Protein AF-A0A964JMH4-F1 (afdb_monomer)

Nearest PDB structures (foldseek):
  5euv-assembly1_B  TM=6.006E-01  e=2.102E-01  Paracoccus sp. 32d
  2p9r-assembly2_B  TM=5.411E-01  e=1.768E-01  Homo sapiens
  7q62-assembly1_B  TM=3.960E-01  e=7.068E-01  Homo sapiens
  7y6e-assembly2_B  TM=2.843E-01  e=4.454E-01  Chelicerata
  7y6e-assembly7_G  TM=2.487E-01  e=8.405E-01  Chelicerata

Secondary structure (DSSP, 8-state):
-----------------------------S-S--EEEEEEPTT-----SSSPBPP-SSS-EEEEEEEEEE-TTS-B-TT---EEEEEEESSEE-GGGSEEE-BTTEEEEEEEEES--EEEEEEEE-----SS--TTSSS-SS-SS--GGGSGGGGSSS-----------EEEPPPEEEPPPPHHHHH--TTSSSS-TTTTSEEEE--S-EEEEEE-SSEEEEEETTSPTTS--EEEEE-SSPPTT--TT-EEEEEEEEEEE-SS-EEEEEEEEEETTT-PBTTSTT-------PPPP-S--B-SSSS-BPPPEEEPHHHHTTSS----HHHHTTSSTTS---TT--SHHHHHHHHHHS-HHHHHH----TTT--TTTGGGTTSEEEEEEEEE--EEE---TT-SSS--SSSHHHHHHHHHHHSTTEEEHHHHHHH-EEEEEES-BSSGGG-B-SEEEEEE-HHHHTTT---GGGSTTPEEEEEEEEEEEE--STTS--EEEEE-SSGGGBT-SPPP-

Mean predicted aligned error: 11.57 Å

Sequence (517 aa):
MSRSLVIAALSLAPSLLLTACGVVPFEDHRPRLRAFTVQLSSGQDQGTQETPLGFPSTVPARFDLVLTAVDVHGTILSDYDQAAVLSVVPGLVAAEHRRVRFERGLARTSVEFRFSYGPTRIWVEDAGESVVSDCENGLDDDHDGVSDAADPDCQKPEGKLESALATMATGISAPIYFAEPRIRDLQFSPRCTTDTPLGGTAVVVGHGALVCTGITQSGLYVTDMNGPEGGYNSVFLFTFSNPGGVRPGDRLCEIAGNAAEFIGNTQLNFPSYLNAETGLRQGDGDVAVVPCTPEPVSGPITGNGPRDFPRPHLLEPEDVNGTTGTVPDDFYRVCAPGDLPIAGLDDATDCAAARNALPAEVRRQSPIDCARDNFAMEPWEHALVALRDAKIGHKFVDCDENGDGRIDFRGPEGDCATTCSDDALCTEISSLTQYGQFAVGLGCTGEGDLATCKAKVYLATRDTLGKSGYDVMEHKGEQLACVNGHLRQTQPGAGVDSIWIIEPRDLSDIGSGECPQ

pLDDT: mean 79.69, std 18.68, range [36.03, 98.5]

Radius of gyration: 32.08 Å; Cα contacts (8 Å, |Δi|>4): 1189; chains: 1; bounding box: 58×101×122 Å

Solvent-accessible surface area (backbone atoms only — not comparable to full-atom values): 28102 Å² total; per-residue (Å²): 131,92,83,90,83,86,84,80,88,82,87,82,81,88,76,80,79,76,77,72,80,70,74,70,75,76,72,75,77,64,62,64,61,50,29,37,47,40,38,71,46,90,87,65,88,37,49,36,93,92,54,41,35,77,53,16,65,89,58,63,43,74,49,46,38,44,36,33,35,16,26,89,81,71,44,76,29,54,87,38,62,55,34,31,41,42,43,36,47,52,41,48,49,42,78,90,33,26,61,46,64,27,55,53,10,33,31,77,52,62,40,39,32,26,62,30,36,41,75,18,34,45,36,40,32,25,74,23,54,59,86,58,52,59,46,80,73,82,43,43,71,79,68,83,85,46,40,19,73,72,17,75,77,50,68,48,99,76,64,92,70,70,70,46,81,52,68,66,23,48,19,57,34,72,71,31,20,21,30,61,44,44,61,34,55,42,40,54,28,52,71,43,36,77,55,26,69,45,53,83,35,80,46,53,30,64,57,50,19,30,25,27,72,34,64,37,50,38,18,34,28,36,32,32,54,60,44,61,90,85,40,31,18,26,34,36,35,42,55,85,31,60,63,73,86,67,51,66,38,41,42,29,37,31,42,31,22,32,30,35,68,55,54,73,33,52,31,24,42,74,46,37,38,32,27,35,87,69,15,35,42,61,88,60,61,95,56,68,43,80,72,54,81,49,51,77,69,63,72,89,58,55,61,104,53,103,44,64,37,83,68,49,46,76,53,50,40,48,30,74,66,40,74,66,36,76,75,57,78,69,37,44,50,57,67,34,88,85,65,44,74,61,80,81,60,81,46,59,67,39,40,48,50,53,52,67,70,43,54,76,67,51,53,73,71,47,68,63,56,54,83,54,63,46,69,39,44,56,30,42,35,36,22,54,29,27,36,56,57,28,27,35,21,67,43,74,41,76,36,43,84,85,68,82,85,56,67,50,78,65,62,72,29,20,53,43,47,48,57,33,64,77,33,29,36,30,19,50,42,62,48,31,73,74,51,34,32,40,23,27,14,20,68,58,44,77,64,79,94,67,44,47,43,70,18,59,38,28,41,34,38,40,63,44,36,68,81,74,73,83,56,64,84,82,44,52,52,39,76,25,52,13,37,37,22,32,29,40,54,37,58,58,68,97,90,54,71,59,43,43,32,33,36,30,63,46,71,68,28,56,48,67,48,83,53,86,129

Structure (mmCIF, N/CA/C/O backbone):
data_AF-A0A964JMH4-F1
#
_entry.id   AF-A0A964JMH4-F1
#
loop_
_atom_site.group_PDB
_atom_site.id
_atom_site.type_symbol
_atom_site.label_atom_id
_atom_site.label_alt_id
_atom_site.label_comp_id
_atom_site.label_asym_id
_atom_site.label_entity_id
_atom_site.label_seq_id
_atom_site.pdbx_PDB_ins_code
_atom_site.Cartn_x
_atom_site.Cartn_y
_atom_site.Cartn_z
_atom_site.occupancy
_atom_site.B_iso_or_equiv
_atom_site.auth_seq_id
_atom_site.auth_comp_id
_atom_site.auth_asym_id
_atom_site.auth_atom_id
_atom_site.pdbx_PDB_model_num
ATOM 1 N N . MET A 1 1 ? 7.875 75.589 -85.686 1.00 39.03 1 MET A N 1
ATOM 2 C CA . MET A 1 1 ? 8.896 75.554 -84.621 1.00 39.03 1 MET A CA 1
ATOM 3 C C . MET A 1 1 ? 8.770 74.232 -83.884 1.00 39.03 1 MET A C 1
ATOM 5 O O . MET A 1 1 ? 7.680 73.888 -83.460 1.00 39.03 1 MET A O 1
ATOM 9 N N . SER A 1 2 ? 9.882 73.500 -83.868 1.00 37.09 2 SER A N 1
ATOM 10 C CA . SER A 1 2 ? 10.237 72.308 -83.087 1.00 37.09 2 SER A CA 1
ATOM 11 C C . SER A 1 2 ? 9.348 71.949 -81.883 1.00 37.09 2 SER A C 1
ATOM 13 O O . SER A 1 2 ? 9.191 72.771 -80.984 1.00 37.09 2 SER A O 1
ATOM 15 N N . ARG A 1 3 ? 8.903 70.685 -81.799 1.00 36.03 3 ARG A N 1
ATOM 16 C CA . ARG A 1 3 ? 9.461 69.715 -80.833 1.00 36.03 3 ARG A CA 1
ATOM 17 C C . ARG A 1 3 ? 8.945 68.291 -81.070 1.00 36.03 3 ARG A C 1
ATOM 19 O O . ARG A 1 3 ? 7.767 68.060 -81.312 1.00 36.03 3 ARG A O 1
ATOM 26 N N . SER A 1 4 ? 9.906 67.379 -81.033 1.00 37.62 4 SER A N 1
ATOM 27 C CA . SER A 1 4 ? 9.865 65.969 -81.400 1.00 37.62 4 SER A CA 1
ATOM 28 C C . SER A 1 4 ? 9.080 65.096 -80.420 1.00 37.62 4 SER A C 1
ATOM 30 O O . SER A 1 4 ? 9.280 65.194 -79.212 1.00 37.62 4 SER A O 1
ATOM 32 N N . LEU A 1 5 ? 8.291 64.162 -80.956 1.00 39.91 5 LEU A N 1
ATOM 33 C CA . LEU A 1 5 ? 7.865 62.944 -80.270 1.00 39.91 5 LEU A CA 1
ATOM 34 C C . LEU A 1 5 ? 8.238 61.772 -81.190 1.00 39.91 5 LEU A C 1
ATOM 36 O O . LEU A 1 5 ? 7.652 61.607 -82.257 1.00 39.91 5 LEU A O 1
ATOM 40 N N . VAL A 1 6 ? 9.276 61.018 -80.829 1.00 44.34 6 VAL A N 1
ATOM 41 C CA . VAL A 1 6 ? 9.681 59.804 -81.550 1.00 44.34 6 VAL A CA 1
ATOM 42 C C . VAL A 1 6 ? 8.963 58.629 -80.900 1.00 44.34 6 VAL A C 1
ATOM 44 O O . VAL A 1 6 ? 9.239 58.279 -79.757 1.00 44.34 6 VAL A O 1
ATOM 47 N N . ILE A 1 7 ? 8.024 58.049 -81.644 1.00 39.19 7 ILE A N 1
ATOM 48 C CA . ILE A 1 7 ? 7.376 56.773 -81.347 1.00 39.19 7 ILE A CA 1
ATOM 49 C C . ILE A 1 7 ? 8.292 55.680 -81.904 1.00 39.19 7 ILE A C 1
ATOM 51 O O . ILE A 1 7 ? 8.464 55.583 -83.118 1.00 39.19 7 ILE A O 1
ATOM 55 N N . ALA A 1 8 ? 8.885 54.867 -81.030 1.00 42.03 8 ALA A N 1
ATOM 56 C CA . ALA A 1 8 ? 9.540 53.623 -81.418 1.00 42.03 8 ALA A CA 1
ATOM 57 C C . ALA A 1 8 ? 8.587 52.461 -81.116 1.00 42.03 8 ALA A C 1
ATOM 59 O O . ALA A 1 8 ? 8.301 52.154 -79.960 1.00 42.03 8 ALA A O 1
ATOM 60 N N . ALA A 1 9 ? 8.072 51.851 -82.181 1.00 44.72 9 ALA A N 1
ATOM 61 C CA . ALA A 1 9 ? 7.331 50.603 -82.143 1.00 44.72 9 ALA A CA 1
ATOM 62 C C . ALA A 1 9 ? 8.308 49.439 -81.923 1.00 44.72 9 ALA A C 1
ATOM 64 O O . ALA A 1 9 ? 9.257 49.280 -82.690 1.00 44.72 9 ALA A O 1
ATOM 65 N N . LEU A 1 10 ? 8.054 48.612 -80.907 1.00 36.53 10 LEU A N 1
ATOM 66 C CA . LEU A 1 10 ? 8.709 47.319 -80.738 1.00 36.53 10 LEU A CA 1
ATOM 67 C C . LEU A 1 10 ? 7.630 46.238 -80.620 1.00 36.53 10 LEU A C 1
ATOM 69 O O . LEU A 1 10 ? 6.970 46.081 -79.598 1.00 36.53 10 LEU A O 1
ATOM 73 N N . SER A 1 11 ? 7.432 45.527 -81.722 1.00 44.19 11 SER A N 1
ATOM 74 C CA . SER A 1 11 ? 6.699 44.270 -81.812 1.00 44.19 11 SER A CA 1
ATOM 75 C C . SER A 1 11 ? 7.658 43.119 -81.522 1.00 44.19 11 SER A C 1
ATOM 77 O O . SER A 1 11 ? 8.622 42.993 -82.272 1.00 44.19 11 SER A O 1
ATOM 79 N N . LEU A 1 12 ? 7.397 42.265 -80.524 1.00 39.47 12 LEU A N 1
ATOM 80 C CA . LEU A 1 12 ? 7.870 40.871 -80.515 1.00 39.47 12 LEU A CA 1
ATOM 81 C C . LEU A 1 12 ? 7.227 40.034 -79.390 1.00 39.47 12 LEU A C 1
ATOM 83 O O . LEU A 1 12 ? 7.406 40.314 -78.213 1.00 39.47 12 LEU A O 1
ATOM 87 N N . ALA A 1 13 ? 6.538 38.982 -79.846 1.00 43.75 13 ALA A N 1
ATOM 88 C CA . ALA A 1 13 ? 6.273 37.671 -79.242 1.00 43.75 13 ALA A CA 1
ATOM 89 C C . ALA A 1 13 ? 5.471 37.553 -77.918 1.00 43.75 13 ALA A C 1
ATOM 91 O O . ALA A 1 13 ? 5.910 38.022 -76.871 1.00 43.75 13 ALA A O 1
ATOM 92 N N . PRO A 1 14 ? 4.349 36.796 -77.913 1.00 43.91 14 PRO A N 1
ATOM 93 C CA . PRO A 1 14 ? 3.763 36.277 -76.686 1.00 43.91 14 PRO A CA 1
ATOM 94 C C . PRO A 1 14 ? 4.610 35.095 -76.196 1.00 43.91 14 PRO A C 1
ATOM 96 O O . PRO A 1 14 ? 4.566 34.000 -76.759 1.00 43.91 14 PRO A O 1
ATOM 99 N N . SER A 1 15 ? 5.400 35.316 -75.149 1.00 46.09 15 SER A N 1
ATOM 100 C CA . SER A 1 15 ? 6.034 34.233 -74.400 1.00 46.09 15 SER A CA 1
ATOM 101 C C . SER A 1 15 ? 4.949 33.411 -73.704 1.00 46.09 15 SER A C 1
ATOM 103 O O . SER A 1 15 ? 4.290 33.888 -72.781 1.00 46.09 15 SER A O 1
ATOM 105 N N . LEU A 1 16 ? 4.759 32.175 -74.169 1.00 46.81 16 LEU A N 1
ATOM 106 C CA . LEU A 1 16 ? 4.022 31.129 -73.465 1.00 46.81 16 LEU A CA 1
ATOM 107 C C . LEU A 1 16 ? 4.654 30.947 -72.072 1.00 46.81 16 LEU A C 1
ATOM 109 O O . LEU A 1 16 ? 5.735 30.373 -71.944 1.00 46.81 16 LEU A O 1
ATOM 113 N N . LEU A 1 17 ? 3.988 31.436 -71.027 1.00 46.41 17 LEU A N 1
ATOM 114 C CA . LEU A 1 17 ? 4.270 31.061 -69.644 1.00 46.41 17 LEU A CA 1
ATOM 115 C C . LEU A 1 17 ? 3.743 29.637 -69.433 1.00 46.41 17 LEU A C 1
ATOM 117 O O . LEU A 1 17 ? 2.614 29.429 -69.001 1.00 46.41 17 LEU A O 1
ATOM 121 N N . LEU A 1 18 ? 4.568 28.647 -69.772 1.00 43.31 18 LEU A N 1
ATOM 122 C CA . LEU A 1 18 ? 4.482 27.327 -69.157 1.00 43.31 18 LEU A CA 1
ATOM 123 C C . LEU A 1 18 ? 4.894 27.510 -67.694 1.00 43.31 18 LEU A C 1
ATOM 125 O O . LEU A 1 18 ? 6.076 27.457 -67.360 1.00 43.31 18 LEU A O 1
ATOM 129 N N . THR A 1 19 ? 3.922 27.774 -66.820 1.00 52.72 19 THR A N 1
ATOM 130 C CA . THR A 1 19 ? 4.070 27.528 -65.387 1.00 52.72 19 THR A CA 1
ATOM 131 C C . THR A 1 19 ? 4.343 26.042 -65.223 1.00 52.72 19 THR A C 1
ATOM 133 O O . THR A 1 19 ? 3.427 25.222 -65.204 1.00 52.72 19 THR A O 1
ATOM 136 N N . ALA A 1 20 ? 5.624 25.683 -65.165 1.00 49.66 20 ALA A N 1
ATOM 137 C CA . ALA A 1 20 ? 6.033 24.408 -64.624 1.00 49.66 20 ALA A CA 1
ATOM 138 C C . ALA A 1 20 ? 5.421 24.329 -63.222 1.00 49.66 20 ALA A C 1
ATOM 140 O O . ALA A 1 20 ? 5.782 25.112 -62.342 1.00 49.66 20 ALA A O 1
ATOM 141 N N . CYS A 1 21 ? 4.467 23.418 -63.021 1.00 49.22 21 CYS A N 1
ATOM 142 C CA . CYS A 1 21 ? 4.226 22.860 -61.702 1.00 49.22 21 CYS A CA 1
ATOM 143 C C . CYS A 1 21 ? 5.557 22.240 -61.280 1.00 49.22 21 CYS A C 1
ATOM 145 O O . CYS A 1 21 ? 5.848 21.093 -61.611 1.00 49.22 21 CYS A O 1
ATOM 147 N N . GLY A 1 22 ? 6.409 23.039 -60.635 1.00 50.41 22 GLY A N 1
ATOM 148 C CA . GLY A 1 22 ? 7.510 22.519 -59.859 1.00 50.41 22 GLY A CA 1
ATOM 149 C C . GLY A 1 22 ? 6.858 21.606 -58.844 1.00 50.41 22 GLY A C 1
ATOM 150 O O . GLY A 1 22 ? 6.153 22.077 -57.955 1.00 50.41 22 GLY A O 1
ATOM 151 N N . VAL A 1 23 ? 7.007 20.300 -59.047 1.00 48.44 23 VAL A N 1
ATOM 152 C CA . VAL A 1 23 ? 6.823 19.334 -57.978 1.00 48.44 23 VAL A CA 1
ATOM 153 C C . VAL A 1 23 ? 7.778 19.830 -56.909 1.00 48.44 23 VAL A C 1
ATOM 155 O O . VAL A 1 23 ? 8.990 19.705 -57.073 1.00 48.44 23 VAL A O 1
ATOM 158 N N . VAL A 1 24 ? 7.253 20.515 -55.891 1.00 54.12 24 VAL A N 1
ATOM 159 C CA . VAL A 1 24 ? 8.010 20.733 -54.666 1.00 54.12 24 VAL A CA 1
ATOM 160 C C . VAL A 1 24 ? 8.357 19.309 -54.257 1.00 54.12 24 VAL A C 1
ATOM 162 O O . VAL A 1 24 ? 7.416 18.524 -54.080 1.00 54.12 24 VAL A O 1
ATOM 165 N N . PRO A 1 25 ? 9.639 18.899 -54.275 1.00 47.06 25 PRO A N 1
ATOM 166 C CA . PRO A 1 25 ? 9.973 17.585 -53.775 1.00 47.06 25 PRO A CA 1
ATOM 167 C C . PRO A 1 25 ? 9.382 17.562 -52.375 1.00 47.06 25 PRO A C 1
ATOM 169 O O . PRO A 1 25 ? 9.671 18.438 -51.563 1.00 47.06 25 PRO A O 1
ATOM 172 N N . PHE A 1 26 ? 8.446 16.645 -52.148 1.00 40.50 26 PHE A N 1
ATOM 173 C CA . PHE A 1 26 ? 8.047 16.306 -50.802 1.00 40.50 26 PHE A CA 1
ATOM 174 C C . PHE A 1 26 ? 9.331 15.746 -50.200 1.00 40.50 26 PHE A C 1
ATOM 176 O O . PHE A 1 26 ? 9.672 14.589 -50.452 1.00 40.50 26 PHE A O 1
ATOM 183 N N . GLU A 1 27 ? 10.131 16.612 -49.569 1.00 45.88 27 GLU A N 1
ATOM 184 C CA . GLU A 1 27 ? 11.183 16.163 -48.680 1.00 45.88 27 GLU A CA 1
ATOM 185 C C . GLU A 1 27 ? 10.454 15.265 -47.706 1.00 45.88 27 GLU A C 1
ATOM 187 O O . GLU A 1 27 ? 9.522 15.684 -47.017 1.00 45.88 27 GLU A O 1
ATOM 192 N N . ASP A 1 28 ? 10.771 13.978 -47.793 1.00 43.38 28 ASP A N 1
ATOM 193 C CA . ASP A 1 28 ? 10.185 12.990 -46.924 1.00 43.38 28 ASP A CA 1
ATOM 194 C C . ASP A 1 28 ? 10.757 13.266 -45.535 1.00 43.38 28 ASP A C 1
ATOM 196 O O . ASP A 1 28 ? 11.764 12.696 -45.131 1.00 43.38 28 ASP A O 1
ATOM 200 N N . HIS A 1 29 ? 10.136 14.213 -44.832 1.00 51.56 29 HIS A N 1
ATOM 201 C CA . HIS A 1 29 ? 10.425 14.564 -43.449 1.00 51.56 29 HIS A CA 1
ATOM 202 C C . HIS A 1 29 ? 9.995 13.441 -42.498 1.00 51.56 29 HIS A C 1
ATOM 204 O O . HIS A 1 29 ? 9.944 13.652 -41.288 1.00 51.56 29 HIS A O 1
ATOM 210 N N . ARG A 1 30 ? 9.651 12.248 -43.014 1.00 51.59 30 ARG A N 1
ATOM 211 C CA . ARG A 1 30 ? 9.486 11.081 -42.162 1.00 51.59 30 ARG A CA 1
ATOM 212 C C . ARG A 1 30 ? 10.795 10.876 -41.399 1.00 51.59 30 ARG A C 1
ATOM 214 O O . ARG A 1 30 ? 11.859 10.835 -42.023 1.00 51.59 30 ARG A O 1
ATOM 221 N N . PRO A 1 31 ? 10.729 10.782 -40.065 1.00 59.81 31 PRO A N 1
ATOM 222 C CA . PRO A 1 31 ? 11.921 10.633 -39.258 1.00 59.81 31 PRO A CA 1
ATOM 223 C C . PRO A 1 31 ? 12.710 9.409 -39.720 1.00 59.81 31 PRO A C 1
ATOM 225 O O . PRO A 1 31 ? 12.151 8.331 -39.931 1.00 59.81 31 PRO A O 1
ATOM 228 N N . ARG A 1 32 ? 14.016 9.606 -39.940 1.00 83.06 32 ARG A N 1
ATOM 229 C CA . ARG A 1 32 ? 14.933 8.534 -40.361 1.00 83.06 32 ARG A CA 1
ATOM 230 C C . ARG A 1 32 ? 15.017 7.435 -39.310 1.00 83.06 32 ARG A C 1
ATOM 232 O O . ARG A 1 32 ? 15.199 6.272 -39.661 1.00 83.06 32 ARG A O 1
ATOM 239 N N . LEU A 1 33 ? 14.856 7.812 -38.043 1.00 91.44 33 LEU A N 1
ATOM 240 C CA . LEU A 1 33 ? 14.732 6.882 -36.940 1.00 91.44 33 LEU A CA 1
ATOM 241 C C . LEU A 1 33 ? 13.395 6.149 -37.034 1.00 91.44 33 LEU A C 1
ATOM 243 O O . LEU A 1 33 ? 12.329 6.762 -37.018 1.00 91.44 33 LEU A O 1
ATOM 247 N N . ARG A 1 34 ? 13.463 4.820 -37.131 1.00 94.25 34 ARG A N 1
ATOM 248 C CA . ARG A 1 34 ? 12.277 3.966 -37.184 1.00 94.25 34 ARG A CA 1
ATOM 249 C C . ARG A 1 34 ? 11.965 3.324 -35.840 1.00 94.25 34 ARG A C 1
ATOM 251 O O . ARG A 1 34 ? 10.794 3.202 -35.492 1.00 94.25 34 ARG A O 1
ATOM 258 N N . ALA A 1 35 ? 12.994 2.835 -35.161 1.00 96.94 35 ALA A N 1
ATOM 259 C CA . ALA A 1 35 ? 12.886 2.091 -33.915 1.00 96.94 35 ALA A CA 1
ATOM 260 C C . ALA A 1 35 ? 14.249 2.035 -33.217 1.00 96.94 35 ALA A C 1
ATOM 262 O O . ALA A 1 35 ? 15.280 2.386 -33.800 1.00 96.94 35 ALA A O 1
ATOM 263 N N . PHE A 1 36 ? 14.246 1.494 -32.003 1.00 98.19 36 PHE A N 1
ATOM 264 C CA . PHE A 1 36 ? 15.456 1.063 -31.316 1.00 98.19 36 PHE A CA 1
ATOM 265 C C . PHE A 1 36 ? 15.496 -0.459 -31.213 1.00 98.19 36 PHE A C 1
ATOM 267 O O . PHE A 1 36 ? 14.475 -1.109 -30.983 1.00 98.19 36 PHE A O 1
ATOM 274 N N . THR A 1 37 ? 16.686 -1.044 -31.316 1.00 98.31 37 THR A N 1
ATOM 275 C CA . THR A 1 37 ? 16.916 -2.396 -30.799 1.00 98.31 37 THR A CA 1
ATOM 276 C C . THR A 1 37 ? 17.460 -2.291 -29.384 1.00 98.31 37 THR A C 1
ATOM 278 O O . THR A 1 37 ? 18.452 -1.594 -29.164 1.00 98.31 37 THR A O 1
ATOM 281 N N . VAL A 1 38 ? 16.840 -3.002 -28.446 1.00 98.31 38 VAL A N 1
ATOM 282 C CA . VAL A 1 38 ? 17.209 -2.993 -27.027 1.00 98.31 38 VAL A CA 1
ATOM 283 C C . VAL A 1 38 ? 17.727 -4.376 -26.665 1.00 98.31 38 VAL A C 1
ATOM 285 O O . VAL A 1 38 ? 16.960 -5.338 -26.606 1.00 98.31 38 VAL A O 1
ATOM 288 N N . GLN A 1 39 ? 19.036 -4.498 -26.472 1.00 98.06 39 GLN A N 1
ATOM 289 C CA . GLN A 1 39 ? 19.672 -5.765 -26.127 1.00 98.06 39 GLN A CA 1
ATOM 290 C C . GLN A 1 39 ? 20.239 -5.700 -24.715 1.00 98.06 39 GLN A C 1
ATOM 292 O O . GLN A 1 39 ? 20.988 -4.785 -24.380 1.00 98.06 39 GLN A O 1
ATOM 297 N N . LEU A 1 40 ? 19.900 -6.699 -23.904 1.00 97.25 40 LEU A N 1
ATOM 298 C CA . LEU A 1 40 ? 20.564 -6.937 -22.627 1.00 97.25 40 LEU A CA 1
ATOM 299 C C . LEU A 1 40 ? 21.965 -7.492 -22.887 1.00 97.25 40 LEU A C 1
ATOM 301 O O . LEU A 1 40 ? 22.175 -8.259 -23.834 1.00 97.25 40 LEU A O 1
ATOM 305 N N . SER A 1 41 ? 22.928 -7.110 -22.057 1.00 94.81 41 SER A N 1
ATOM 306 C CA . SER A 1 41 ? 24.302 -7.580 -22.194 1.00 94.81 41 SER A CA 1
ATOM 307 C C . SER A 1 41 ? 24.387 -9.091 -21.977 1.00 94.81 41 SER A C 1
ATOM 309 O O . SER A 1 41 ? 23.645 -9.691 -21.197 1.00 94.81 41 SER A O 1
ATOM 311 N N . SER A 1 42 ? 25.301 -9.736 -22.703 1.00 91.75 42 SER A N 1
ATOM 312 C CA . SER A 1 42 ? 25.444 -11.193 -22.671 1.00 91.75 42 SER A CA 1
ATOM 313 C C . SER A 1 42 ? 25.772 -11.696 -21.263 1.00 91.75 42 SER A C 1
ATOM 315 O O . SER A 1 42 ? 26.716 -11.220 -20.640 1.00 91.75 42 SER A O 1
ATOM 317 N N . GLY A 1 43 ? 25.053 -12.728 -20.816 1.00 89.50 43 GLY A N 1
ATOM 318 C CA . GLY A 1 43 ? 25.298 -13.404 -19.538 1.00 89.50 43 GLY A CA 1
ATOM 319 C C . GLY A 1 43 ? 24.555 -12.819 -18.336 1.00 89.50 43 GLY A C 1
ATOM 320 O O . GLY A 1 43 ? 24.737 -13.332 -17.237 1.00 89.50 43 GLY A O 1
ATOM 321 N N . GLN A 1 44 ? 23.719 -11.792 -18.522 1.00 94.00 44 GLN A N 1
ATOM 322 C CA . GLN A 1 44 ? 22.834 -11.307 -17.460 1.00 94.00 44 GLN A CA 1
ATOM 323 C C . GLN A 1 44 ? 21.658 -12.266 -17.259 1.00 94.00 44 GLN A C 1
ATOM 325 O O . GLN A 1 44 ? 21.002 -12.659 -18.229 1.00 94.00 44 GLN A O 1
ATOM 330 N N . ASP A 1 45 ? 21.411 -12.641 -16.003 1.00 96.56 45 ASP A N 1
ATOM 331 C CA . ASP A 1 45 ? 20.256 -13.448 -15.623 1.00 96.56 45 ASP A CA 1
ATOM 332 C C . ASP A 1 45 ? 18.978 -12.620 -15.780 1.00 96.56 45 ASP A C 1
ATOM 334 O O . ASP A 1 45 ? 18.874 -11.511 -15.263 1.00 96.56 45 ASP A O 1
ATOM 338 N N . GLN A 1 46 ? 18.027 -13.152 -16.539 1.00 97.12 46 GLN A N 1
ATOM 339 C CA . GLN A 1 46 ? 16.741 -12.513 -16.820 1.00 97.12 46 GLN A CA 1
ATOM 340 C C . GLN A 1 46 ? 15.602 -13.196 -16.067 1.00 97.12 46 GLN A C 1
ATOM 342 O O . GLN A 1 46 ? 14.449 -12.807 -16.236 1.00 97.12 46 GLN A O 1
ATOM 347 N N . GLY A 1 47 ? 15.903 -14.231 -15.278 1.00 97.50 47 GLY A N 1
ATOM 348 C CA . GLY A 1 47 ? 14.897 -15.129 -14.743 1.00 97.50 47 GLY A CA 1
ATOM 349 C C . GLY A 1 47 ? 14.137 -15.875 -15.841 1.00 97.50 47 GLY A C 1
ATOM 350 O O . GLY A 1 47 ? 14.350 -15.724 -17.048 1.00 97.50 47 GLY A O 1
ATOM 351 N N . THR A 1 48 ? 13.212 -16.708 -15.399 1.00 97.38 48 THR A N 1
ATOM 352 C CA . THR A 1 48 ? 12.220 -17.392 -16.236 1.00 97.38 48 THR A CA 1
ATOM 353 C C . THR A 1 48 ? 10.865 -17.311 -15.549 1.00 97.38 48 THR A C 1
ATOM 355 O O . THR A 1 48 ? 10.781 -16.885 -14.400 1.00 97.38 48 THR A O 1
ATOM 358 N N . GLN A 1 49 ? 9.797 -17.732 -16.222 1.00 94.88 49 GLN A N 1
ATOM 359 C CA . GLN A 1 49 ? 8.480 -17.776 -15.591 1.00 94.88 49 GLN A CA 1
ATOM 360 C C . GLN A 1 49 ? 8.457 -18.741 -14.391 1.00 94.88 49 GLN A C 1
ATOM 362 O O . GLN A 1 49 ? 7.806 -18.466 -13.390 1.00 94.88 49 GLN A O 1
ATOM 367 N N . GLU A 1 50 ? 9.189 -19.853 -14.472 1.00 94.88 50 GLU A N 1
ATOM 368 C CA . GLU A 1 50 ? 9.270 -20.873 -13.423 1.00 94.88 50 GLU A CA 1
ATOM 369 C C . GLU A 1 50 ? 10.306 -20.547 -12.342 1.00 94.88 50 GLU A C 1
ATOM 371 O O . GLU A 1 50 ? 10.249 -21.072 -11.231 1.00 94.88 50 GLU A O 1
ATOM 376 N N . THR A 1 51 ? 11.305 -19.731 -12.667 1.00 96.81 51 THR A N 1
ATOM 377 C CA . THR A 1 51 ? 12.359 -19.300 -11.741 1.00 96.81 51 THR A CA 1
ATOM 378 C C . THR A 1 51 ? 12.627 -17.816 -11.969 1.00 96.81 51 THR A C 1
ATOM 380 O O . THR A 1 51 ? 13.612 -17.463 -12.627 1.00 96.81 51 THR A O 1
ATOM 383 N N . PRO A 1 52 ? 11.711 -16.943 -11.520 1.00 97.56 52 PRO A N 1
ATOM 384 C CA . PRO A 1 52 ? 11.868 -15.511 -11.688 1.00 97.56 52 PRO A CA 1
ATOM 385 C C . PRO A 1 52 ? 12.930 -14.956 -10.731 1.00 97.56 52 PRO A C 1
ATOM 387 O O . PRO A 1 52 ? 13.257 -15.559 -9.707 1.00 97.56 52 PRO A O 1
ATOM 390 N N . LEU A 1 53 ? 13.454 -13.779 -11.059 1.00 97.81 53 LEU A N 1
ATOM 391 C CA . LEU A 1 53 ? 14.298 -12.982 -10.173 1.00 97.81 53 LEU A CA 1
ATOM 392 C C . LEU A 1 53 ? 13.484 -12.484 -8.968 1.00 97.81 53 LEU A C 1
ATOM 394 O O . LEU A 1 53 ? 12.267 -12.336 -9.050 1.00 97.81 53 LEU A O 1
ATOM 398 N N . GLY A 1 54 ? 14.139 -12.187 -7.845 1.00 95.81 54 GLY A N 1
ATOM 399 C CA . GLY A 1 54 ? 13.457 -11.613 -6.677 1.00 95.81 54 GLY A CA 1
ATOM 400 C C . GLY A 1 54 ? 12.877 -10.222 -6.962 1.00 95.81 54 GLY A C 1
ATOM 401 O O . GLY A 1 54 ? 13.465 -9.460 -7.727 1.00 95.81 54 GLY A O 1
ATOM 402 N N . PHE A 1 55 ? 11.745 -9.887 -6.336 1.00 95.19 55 PHE A N 1
ATOM 403 C CA . PHE A 1 55 ? 11.118 -8.567 -6.454 1.00 95.19 55 PHE A CA 1
ATOM 404 C C . PHE A 1 55 ? 12.102 -7.454 -6.023 1.00 95.19 55 PHE A C 1
ATOM 406 O O . PHE A 1 55 ? 12.578 -7.475 -4.883 1.00 95.19 55 PHE A O 1
ATOM 413 N N . PRO A 1 56 ? 12.442 -6.484 -6.896 1.00 94.50 56 PRO A N 1
ATOM 414 C CA . PRO A 1 56 ? 13.439 -5.464 -6.600 1.00 94.50 56 PRO A CA 1
ATOM 415 C C . PRO A 1 56 ? 12.815 -4.316 -5.793 1.00 94.50 56 PRO A C 1
ATOM 417 O O . PRO A 1 56 ? 12.478 -3.265 -6.346 1.00 94.50 56 PRO A O 1
ATOM 420 N N . SER A 1 57 ? 12.626 -4.523 -4.485 1.00 89.00 57 SER A N 1
ATOM 421 C CA . SER A 1 57 ? 12.139 -3.499 -3.548 1.00 89.00 57 SER A CA 1
ATOM 422 C C . SER A 1 57 ? 13.286 -2.656 -2.985 1.00 89.00 57 SER A C 1
ATOM 424 O O . SER A 1 57 ? 13.613 -1.607 -3.542 1.00 89.00 57 SER A O 1
ATOM 426 N N . THR A 1 58 ? 13.921 -3.107 -1.899 1.00 83.44 58 THR A N 1
ATOM 427 C CA . THR A 1 58 ? 15.017 -2.416 -1.192 1.00 83.44 58 THR A CA 1
ATOM 428 C C . THR A 1 58 ? 16.343 -2.501 -1.937 1.00 83.44 58 THR A C 1
ATOM 430 O O . THR A 1 58 ? 17.128 -1.551 -1.907 1.00 83.44 58 THR A O 1
ATOM 433 N N . VAL A 1 59 ? 16.567 -3.582 -2.685 1.00 88.88 59 VAL A N 1
ATOM 434 C CA . VAL A 1 59 ? 17.701 -3.723 -3.604 1.00 88.88 59 VAL A CA 1
ATOM 435 C C . VAL A 1 59 ? 17.189 -3.540 -5.034 1.00 88.88 59 VAL A C 1
ATOM 437 O O . VAL A 1 59 ? 16.329 -4.308 -5.468 1.00 88.88 59 VAL A O 1
ATOM 440 N N . PRO A 1 60 ? 17.675 -2.527 -5.766 1.00 91.44 60 PRO A N 1
ATOM 441 C CA . PRO A 1 60 ? 17.231 -2.276 -7.125 1.00 91.44 60 PRO A CA 1
ATOM 442 C C . PRO A 1 60 ? 17.793 -3.325 -8.088 1.00 91.44 60 PRO A C 1
ATOM 444 O O . PRO A 1 60 ? 18.873 -3.884 -7.883 1.00 91.44 60 PRO A O 1
ATOM 447 N N . ALA A 1 61 ? 17.060 -3.580 -9.167 1.00 96.44 61 ALA A N 1
ATOM 448 C CA . ALA A 1 61 ? 17.544 -4.387 -10.274 1.00 96.44 61 ALA A CA 1
ATOM 449 C C . ALA A 1 61 ? 18.399 -3.523 -11.204 1.00 96.44 61 ALA A C 1
ATOM 451 O O . ALA A 1 61 ? 18.028 -2.392 -11.519 1.00 96.44 61 ALA A O 1
ATOM 452 N N . ARG A 1 62 ? 19.516 -4.076 -11.687 1.00 97.25 62 ARG A N 1
ATOM 453 C CA . ARG A 1 62 ? 20.428 -3.392 -12.608 1.00 97.25 62 ARG A CA 1
ATOM 454 C C . ARG A 1 62 ? 20.730 -4.252 -13.828 1.00 97.25 62 ARG A C 1
ATOM 456 O O . ARG A 1 62 ? 21.143 -5.401 -13.687 1.00 97.25 62 ARG A O 1
ATOM 463 N N . PHE A 1 63 ? 20.576 -3.671 -15.016 1.00 97.88 63 PHE A N 1
ATOM 464 C CA . PHE A 1 63 ? 20.849 -4.327 -16.296 1.00 97.88 63 PHE A CA 1
ATOM 465 C C . PHE A 1 63 ? 21.721 -3.455 -17.196 1.00 97.88 63 PHE A C 1
ATOM 467 O O . PHE A 1 63 ? 21.547 -2.240 -17.243 1.00 97.88 63 PHE A O 1
ATOM 474 N N . ASP A 1 64 ? 22.633 -4.083 -17.937 1.00 98.25 64 ASP A N 1
ATOM 475 C CA . ASP A 1 64 ? 23.544 -3.400 -18.852 1.00 98.25 64 ASP A CA 1
ATOM 476 C C . ASP A 1 64 ? 22.995 -3.541 -20.269 1.00 98.25 64 ASP A C 1
ATOM 478 O O . ASP A 1 64 ? 22.724 -4.644 -20.746 1.00 98.25 64 ASP A O 1
ATOM 482 N N . LEU A 1 65 ? 22.854 -2.427 -20.972 1.00 98.19 65 LEU A N 1
ATOM 483 C CA . LEU A 1 65 ? 22.154 -2.329 -22.243 1.00 98.19 65 LEU A CA 1
ATOM 484 C C . LEU A 1 65 ? 23.109 -2.023 -23.389 1.00 98.19 65 LEU A C 1
ATOM 486 O O . LEU A 1 65 ? 24.017 -1.197 -23.280 1.00 98.19 65 LEU A O 1
ATOM 490 N N . VAL A 1 66 ? 22.835 -2.648 -24.530 1.00 98.12 66 VAL A N 1
ATOM 491 C CA . VAL A 1 66 ? 23.351 -2.256 -25.838 1.00 98.12 66 VAL A CA 1
ATOM 492 C C . VAL A 1 66 ? 22.165 -1.819 -26.681 1.00 98.12 66 VAL A C 1
ATOM 494 O O . VAL A 1 66 ? 21.285 -2.619 -27.007 1.00 98.12 66 VAL A O 1
ATOM 497 N N . LEU A 1 67 ? 22.138 -0.534 -27.011 1.00 98.31 67 LEU A N 1
ATOM 498 C CA . LEU A 1 67 ? 21.058 0.086 -27.760 1.00 98.31 67 LEU A CA 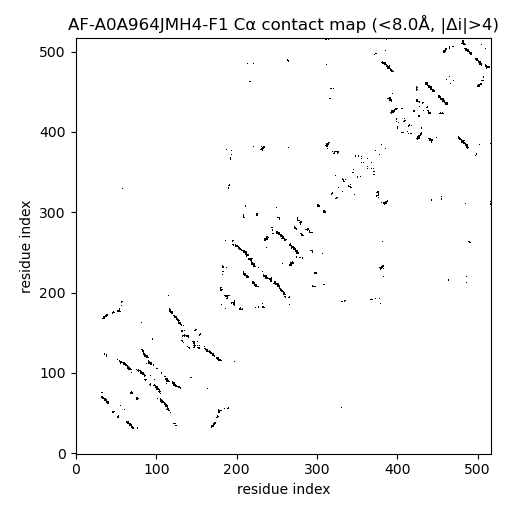1
ATOM 499 C C . LEU A 1 67 ? 21.541 0.446 -29.158 1.00 98.31 67 LEU A C 1
ATOM 501 O O . LEU A 1 67 ? 22.694 0.839 -29.360 1.00 98.31 67 LEU A O 1
ATOM 505 N N . THR A 1 68 ? 20.657 0.319 -30.140 1.00 98.50 68 THR A N 1
ATOM 506 C CA . THR A 1 68 ? 20.954 0.706 -31.520 1.00 98.50 68 THR A CA 1
ATOM 507 C C . THR A 1 68 ? 19.756 1.408 -32.129 1.00 98.50 68 THR A C 1
ATOM 509 O O . THR A 1 68 ? 18.665 0.843 -32.178 1.00 98.50 68 THR A O 1
ATOM 512 N N . ALA A 1 69 ? 19.967 2.635 -32.587 1.00 97.56 69 ALA A N 1
ATOM 513 C CA . ALA A 1 69 ? 19.025 3.366 -33.414 1.00 97.56 69 ALA A CA 1
ATOM 514 C C . ALA A 1 69 ? 19.034 2.755 -34.816 1.00 97.56 69 ALA A C 1
ATOM 516 O O . ALA A 1 69 ? 20.100 2.616 -35.424 1.00 97.56 69 ALA A O 1
ATOM 517 N N . VAL A 1 70 ? 17.865 2.368 -35.324 1.00 97.50 70 VAL A N 1
ATOM 518 C CA . VAL A 1 70 ? 17.755 1.731 -36.640 1.00 97.50 70 VAL A CA 1
ATOM 519 C C . VAL A 1 70 ? 16.838 2.495 -37.580 1.00 97.50 70 VAL A C 1
ATOM 521 O O . VAL A 1 70 ? 15.835 3.092 -37.178 1.00 97.50 70 VAL A O 1
ATOM 524 N N . ASP A 1 71 ? 17.202 2.459 -38.857 1.00 94.31 71 ASP A N 1
ATOM 525 C CA . ASP A 1 71 ? 16.436 3.051 -39.942 1.00 94.31 71 ASP A CA 1
ATOM 526 C C . ASP A 1 71 ? 15.265 2.156 -40.391 1.00 94.31 71 ASP A C 1
ATOM 528 O O . ASP A 1 71 ? 14.985 1.086 -39.841 1.00 94.31 71 ASP A O 1
ATOM 532 N N . VAL A 1 72 ? 14.564 2.587 -41.442 1.00 90.31 72 VAL A N 1
ATOM 533 C CA . VAL A 1 72 ? 13.435 1.853 -42.042 1.00 90.31 72 VAL A CA 1
ATOM 534 C C . VAL A 1 72 ? 13.805 0.475 -42.610 1.00 90.31 72 VAL A C 1
ATOM 536 O O . VAL A 1 72 ? 12.913 -0.324 -42.897 1.00 90.31 72 VAL A O 1
ATOM 539 N N . HIS A 1 73 ? 15.095 0.187 -42.777 1.00 92.81 73 HIS A N 1
ATOM 540 C CA . HIS A 1 73 ? 15.624 -1.087 -43.253 1.00 92.81 73 HIS A CA 1
ATOM 541 C C . HIS A 1 73 ? 16.193 -1.951 -42.118 1.00 92.81 73 HIS A C 1
ATOM 543 O O . HIS A 1 73 ? 16.694 -3.043 -42.388 1.00 92.81 73 HIS A O 1
ATOM 549 N N . GLY A 1 74 ? 16.117 -1.494 -40.863 1.00 93.62 74 GLY A N 1
ATOM 550 C CA . GLY A 1 74 ? 16.706 -2.180 -39.713 1.00 93.62 74 GLY A CA 1
ATOM 551 C C . GLY A 1 74 ? 18.233 -2.078 -39.660 1.00 93.62 74 GLY A C 1
ATOM 552 O O . GLY A 1 74 ? 18.870 -2.852 -38.947 1.00 93.62 74 GLY A O 1
ATOM 553 N N . THR A 1 75 ? 18.830 -1.163 -40.428 1.00 95.81 75 THR A N 1
ATOM 554 C CA . THR A 1 75 ? 20.274 -0.903 -40.408 1.00 95.81 75 THR A CA 1
ATOM 555 C C . THR A 1 75 ? 20.579 0.193 -39.394 1.00 95.81 75 THR A C 1
ATOM 557 O O . THR A 1 75 ? 19.733 1.044 -39.129 1.00 95.81 75 THR A O 1
ATOM 560 N N . ILE A 1 76 ? 21.782 0.170 -38.811 1.00 96.62 76 ILE A N 1
ATOM 561 C CA . ILE A 1 76 ? 22.230 1.193 -37.858 1.00 96.62 76 ILE A CA 1
ATOM 562 C C . ILE A 1 76 ? 22.122 2.578 -38.498 1.00 96.62 76 ILE A C 1
ATOM 564 O O . ILE A 1 76 ? 22.722 2.832 -39.544 1.00 96.62 76 ILE A O 1
ATOM 568 N N . LEU A 1 77 ? 21.401 3.474 -37.832 1.00 95.56 77 LEU A N 1
ATOM 569 C CA . LEU A 1 77 ? 21.267 4.868 -38.221 1.00 95.56 77 LEU A CA 1
ATOM 570 C C . LEU A 1 77 ? 22.441 5.668 -37.643 1.00 95.56 77 LEU A C 1
ATOM 572 O O . LEU A 1 77 ? 22.355 6.256 -36.569 1.00 95.56 77 LEU A O 1
ATOM 576 N N . SER A 1 78 ? 23.582 5.634 -38.335 1.00 94.25 78 SER A N 1
ATOM 577 C CA . SER A 1 78 ? 24.854 6.166 -37.824 1.00 94.25 78 SER A CA 1
ATOM 578 C C . SER A 1 78 ? 24.921 7.691 -37.673 1.00 94.25 78 SER A C 1
ATOM 580 O O . SER A 1 78 ? 25.922 8.197 -37.181 1.00 94.25 78 SER A O 1
ATOM 582 N N . ASP A 1 79 ? 23.919 8.420 -38.158 1.00 88.69 79 ASP A N 1
ATOM 583 C CA . ASP A 1 79 ? 23.744 9.869 -38.003 1.00 88.69 79 ASP A CA 1
ATOM 584 C C . ASP A 1 79 ? 22.783 10.236 -36.854 1.00 88.69 79 ASP A C 1
ATOM 586 O O . ASP A 1 79 ? 22.459 11.409 -36.678 1.00 88.69 79 ASP A O 1
ATOM 590 N N . TYR A 1 80 ? 22.319 9.256 -36.069 1.00 88.50 80 TYR A N 1
ATOM 591 C CA . TYR A 1 80 ? 21.527 9.504 -34.866 1.00 88.50 80 TYR A CA 1
ATOM 592 C C . TYR A 1 80 ? 22.424 9.723 -33.637 1.00 88.50 80 TYR A C 1
ATOM 594 O O . TYR A 1 80 ? 23.026 8.777 -33.127 1.00 88.50 80 TYR A O 1
ATOM 602 N N . ASP A 1 81 ? 22.476 10.967 -33.155 1.00 86.94 81 ASP A N 1
ATOM 603 C CA . ASP A 1 81 ? 23.290 11.416 -32.008 1.00 86.94 81 ASP A CA 1
ATOM 604 C C . ASP A 1 81 ? 22.438 12.066 -30.890 1.00 86.94 81 ASP A C 1
ATOM 606 O O . ASP A 1 81 ? 22.916 12.906 -30.122 1.00 86.94 81 ASP A O 1
ATOM 610 N N . GLN A 1 82 ? 21.143 11.735 -30.839 1.00 85.19 82 GLN A N 1
ATOM 611 C CA . GLN A 1 82 ? 20.185 12.321 -29.893 1.00 85.19 82 GLN A CA 1
ATOM 612 C C . GLN A 1 82 ? 20.043 11.477 -28.616 1.00 85.19 82 GLN A C 1
ATOM 614 O O . GLN A 1 82 ? 20.637 10.400 -28.486 1.00 85.19 82 GLN A O 1
ATOM 619 N N . ALA A 1 83 ? 19.269 11.982 -27.656 1.00 86.38 83 ALA A N 1
ATOM 620 C CA . 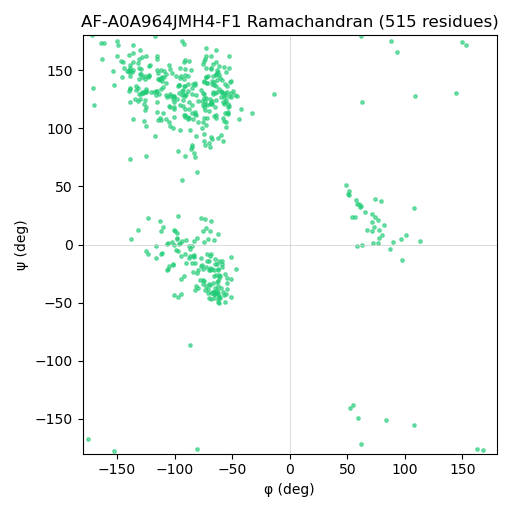ALA A 1 83 ? 18.906 11.241 -26.459 1.00 86.38 83 ALA A CA 1
ATOM 621 C C . ALA A 1 83 ? 17.592 10.479 -26.625 1.00 86.38 83 ALA A C 1
ATOM 623 O O . ALA A 1 83 ? 16.747 10.826 -27.444 1.00 86.38 83 ALA A O 1
ATOM 624 N N . ALA A 1 84 ? 17.438 9.443 -25.810 1.00 91.38 84 ALA A N 1
ATOM 625 C CA . ALA A 1 84 ? 16.195 8.714 -25.647 1.00 91.38 84 ALA A CA 1
ATOM 626 C C . ALA A 1 84 ? 15.881 8.533 -24.160 1.00 91.38 84 ALA A C 1
ATOM 628 O O . ALA A 1 84 ? 16.780 8.522 -23.310 1.00 91.38 84 ALA A O 1
ATOM 629 N N . VAL A 1 85 ? 14.600 8.343 -23.871 1.00 92.00 85 VAL A N 1
ATOM 630 C CA . VAL A 1 85 ? 14.085 8.054 -22.536 1.00 92.00 85 VAL A CA 1
ATOM 631 C C . VAL A 1 85 ? 14.039 6.544 -22.327 1.00 92.00 85 VAL A C 1
ATOM 633 O O . VAL A 1 85 ? 13.608 5.786 -23.199 1.00 92.00 85 VAL A O 1
ATOM 636 N N . LEU A 1 86 ? 14.483 6.111 -21.153 1.00 95.50 86 LEU A N 1
ATOM 637 C CA . LEU A 1 86 ? 14.392 4.753 -20.648 1.00 95.50 86 LEU A CA 1
ATOM 638 C C . LEU A 1 86 ? 13.233 4.652 -19.661 1.00 95.50 86 LEU A C 1
ATOM 640 O O . LEU A 1 86 ? 13.172 5.380 -18.670 1.00 95.50 86 LEU A O 1
ATOM 644 N N . SER A 1 87 ? 12.338 3.698 -19.898 1.00 96.19 87 SER A N 1
ATOM 645 C CA . SER A 1 87 ? 11.296 3.324 -18.943 1.00 96.19 87 SER A CA 1
ATOM 646 C C . SER A 1 87 ? 11.247 1.811 -18.752 1.00 96.19 87 SER A C 1
ATOM 648 O O . SER A 1 87 ? 11.768 1.039 -19.558 1.00 96.19 87 SER A O 1
ATOM 650 N N . VAL A 1 88 ? 10.660 1.370 -17.641 1.00 97.00 88 VAL A N 1
ATOM 651 C CA . VAL A 1 88 ? 10.530 -0.047 -17.297 1.00 97.00 88 VAL A CA 1
ATOM 652 C C . VAL A 1 88 ? 9.094 -0.312 -16.899 1.00 97.00 88 VAL A C 1
ATOM 654 O O . VAL A 1 88 ? 8.539 0.413 -16.081 1.00 97.00 88 VAL A O 1
ATOM 657 N N . VAL A 1 89 ? 8.485 -1.336 -17.496 1.00 95.31 89 VAL A N 1
ATOM 658 C CA . VAL A 1 89 ? 7.066 -1.643 -17.283 1.00 95.31 89 VAL A CA 1
ATOM 659 C C . VAL A 1 89 ? 6.881 -3.137 -16.983 1.00 95.31 89 VAL A C 1
ATOM 661 O O . VAL A 1 89 ? 7.269 -3.957 -17.824 1.00 95.31 89 VAL A O 1
ATOM 664 N N . PRO A 1 90 ? 6.271 -3.505 -15.835 1.00 94.56 90 PRO A N 1
ATOM 665 C CA . PRO A 1 90 ? 6.050 -2.645 -14.664 1.00 94.56 90 PRO A CA 1
ATOM 666 C C . PRO A 1 90 ? 7.381 -2.305 -13.973 1.00 94.56 90 PRO A C 1
ATOM 668 O O . PRO A 1 90 ? 8.322 -3.101 -14.018 1.00 94.56 90 PRO A O 1
ATOM 671 N N . GLY A 1 91 ? 7.459 -1.142 -13.331 1.00 92.81 91 GLY A N 1
ATOM 672 C CA . GLY A 1 91 ? 8.610 -0.722 -12.532 1.00 92.81 91 GLY A CA 1
ATOM 673 C C . GLY A 1 91 ? 8.817 0.789 -12.532 1.00 92.81 91 GLY A C 1
ATOM 674 O O . GLY A 1 91 ? 8.145 1.528 -13.250 1.00 92.81 91 GLY A O 1
ATOM 675 N N . LEU A 1 92 ? 9.775 1.252 -11.732 1.00 89.06 92 LEU A N 1
ATOM 676 C CA . LEU A 1 92 ? 10.250 2.629 -11.777 1.00 89.06 92 LEU A CA 1
ATOM 677 C C . LEU A 1 92 ? 11.761 2.676 -11.965 1.00 89.06 92 LEU A C 1
ATOM 679 O O . LEU A 1 92 ? 12.510 2.155 -11.140 1.00 89.06 92 LEU A O 1
ATOM 683 N N . VAL A 1 93 ? 12.180 3.379 -13.013 1.00 88.25 93 VAL A N 1
ATOM 684 C CA . VAL A 1 93 ? 13.583 3.691 -13.296 1.00 88.25 93 VAL A CA 1
ATOM 685 C C . VAL A 1 93 ? 14.053 4.829 -12.391 1.00 88.25 93 VAL A C 1
ATOM 687 O O . VAL A 1 93 ? 13.358 5.849 -12.253 1.00 88.25 93 VAL A O 1
ATOM 690 N N . ALA A 1 94 ? 15.222 4.644 -11.781 1.00 81.56 94 ALA A N 1
ATOM 691 C CA . ALA A 1 94 ? 15.909 5.676 -11.010 1.00 81.56 94 ALA A CA 1
ATOM 692 C C . ALA A 1 94 ? 16.201 6.896 -11.904 1.00 81.56 94 ALA A C 1
ATOM 694 O O . ALA A 1 94 ? 16.446 6.734 -13.099 1.00 81.56 94 ALA A O 1
ATOM 695 N N . ALA A 1 95 ? 16.070 8.113 -11.374 1.00 76.75 95 ALA A N 1
ATOM 696 C CA . ALA A 1 95 ? 16.018 9.335 -12.185 1.00 76.75 95 ALA A CA 1
ATOM 697 C C . ALA A 1 95 ? 17.260 9.498 -13.079 1.00 76.75 95 ALA A C 1
ATOM 699 O O . ALA A 1 95 ? 17.130 9.736 -14.279 1.00 76.75 95 ALA A O 1
ATOM 700 N N . GLU A 1 96 ? 18.432 9.229 -12.516 1.00 76.38 96 GLU A N 1
ATOM 701 C CA . GLU A 1 96 ? 19.753 9.250 -13.140 1.00 76.38 96 GLU A CA 1
ATOM 702 C C . GLU A 1 96 ? 19.926 8.216 -14.271 1.00 76.38 96 GLU A C 1
ATOM 704 O O . GLU A 1 96 ? 20.818 8.333 -15.108 1.00 76.38 96 GLU A O 1
ATOM 709 N N . HIS A 1 97 ? 19.049 7.210 -14.337 1.00 83.81 97 HIS A N 1
ATOM 710 C CA . HIS A 1 97 ? 19.062 6.151 -15.346 1.00 83.81 97 HIS A CA 1
ATOM 711 C C . HIS A 1 97 ? 17.956 6.299 -16.404 1.00 83.81 97 HIS A C 1
ATOM 713 O O . HIS A 1 97 ? 17.842 5.448 -17.288 1.00 83.81 97 HIS A O 1
ATOM 719 N N . ARG A 1 98 ? 17.126 7.351 -16.343 1.00 86.25 98 ARG A N 1
ATOM 720 C CA . ARG A 1 98 ? 15.993 7.550 -17.270 1.00 86.25 98 ARG A CA 1
ATOM 721 C C . ARG A 1 98 ? 16.392 8.046 -18.646 1.00 86.25 98 ARG A C 1
ATOM 723 O O . ARG A 1 98 ? 15.549 8.049 -19.535 1.00 86.25 98 ARG A O 1
ATOM 730 N N . ARG A 1 99 ? 17.632 8.480 -18.843 1.00 86.56 99 ARG A N 1
ATOM 731 C CA . ARG A 1 99 ? 18.083 9.054 -20.112 1.00 86.56 99 ARG A CA 1
ATOM 732 C C . ARG A 1 99 ? 19.318 8.339 -20.620 1.00 86.56 99 ARG A C 1
ATOM 734 O O . ARG A 1 99 ? 20.173 7.897 -19.857 1.00 86.56 99 ARG A O 1
ATOM 741 N N . VAL A 1 100 ? 19.402 8.217 -21.938 1.00 90.12 100 VAL A N 1
ATOM 742 C CA . VAL A 1 100 ? 20.558 7.636 -22.614 1.00 90.12 100 VAL A CA 1
ATOM 743 C C . VAL A 1 100 ? 20.876 8.423 -23.872 1.00 90.12 100 VAL A C 1
ATOM 745 O O . VAL A 1 100 ? 19.999 8.699 -24.687 1.00 90.12 100 VAL A O 1
ATOM 748 N N . ARG A 1 101 ? 22.152 8.765 -24.042 1.00 89.75 101 ARG A N 1
ATOM 749 C CA . ARG A 1 101 ? 22.657 9.438 -25.236 1.00 89.75 101 ARG A CA 1
ATOM 750 C C . ARG A 1 101 ? 23.163 8.418 -26.248 1.00 89.75 101 ARG A C 1
ATOM 752 O O . ARG A 1 101 ? 23.923 7.517 -25.893 1.00 89.75 101 ARG A O 1
ATOM 759 N N . PHE A 1 102 ? 22.761 8.582 -27.503 1.00 91.00 102 PHE A N 1
ATOM 760 C CA . PHE A 1 102 ? 23.315 7.824 -28.616 1.00 91.00 102 PHE A CA 1
ATOM 761 C C . PHE A 1 102 ? 24.491 8.570 -29.241 1.00 91.00 102 PHE A C 1
ATOM 763 O O . PHE A 1 102 ? 24.476 9.790 -29.373 1.00 91.00 102 PHE A O 1
ATOM 770 N N . GLU A 1 103 ? 25.498 7.806 -29.649 1.00 91.81 103 GLU A N 1
ATOM 771 C CA . GLU A 1 103 ? 26.614 8.261 -30.465 1.00 91.81 103 GLU A CA 1
ATOM 772 C C . GLU A 1 103 ? 26.694 7.371 -31.701 1.00 91.81 103 GLU A C 1
ATOM 774 O O . GLU A 1 103 ? 26.898 6.154 -31.619 1.00 91.81 103 GLU A O 1
ATOM 779 N N . ARG A 1 104 ? 26.522 7.974 -32.873 1.00 92.00 104 ARG A N 1
ATOM 780 C CA . ARG A 1 104 ? 26.490 7.304 -34.173 1.00 92.00 104 ARG A CA 1
ATOM 781 C C . ARG A 1 104 ? 25.521 6.126 -34.205 1.00 92.00 104 ARG A C 1
ATOM 783 O O . ARG A 1 104 ? 25.854 5.033 -34.672 1.00 92.00 104 ARG A O 1
ATOM 790 N N . GLY A 1 105 ? 24.325 6.352 -33.674 1.00 94.50 105 GLY A N 1
ATOM 791 C CA . GLY A 1 105 ? 23.251 5.374 -33.602 1.00 94.50 105 GLY A CA 1
ATOM 792 C C . GLY A 1 105 ? 23.478 4.246 -32.601 1.00 94.50 105 GLY A C 1
ATOM 793 O O . GLY A 1 105 ? 22.732 3.270 -32.627 1.00 94.50 105 GLY A O 1
ATOM 794 N N . LEU A 1 106 ? 24.471 4.345 -31.714 1.00 97.31 106 LEU A N 1
ATOM 795 C CA . LEU A 1 106 ? 24.772 3.336 -30.700 1.00 97.31 106 LEU A CA 1
ATOM 796 C C . LEU A 1 106 ? 24.795 3.948 -29.303 1.00 97.31 106 LEU A C 1
ATOM 798 O O . LEU A 1 106 ? 25.312 5.041 -29.111 1.00 97.31 106 LEU A O 1
ATOM 802 N N . ALA A 1 107 ? 24.305 3.207 -28.313 1.00 95.94 107 ALA A N 1
ATOM 803 C CA . ALA A 1 107 ? 24.502 3.554 -26.911 1.00 95.94 107 ALA A CA 1
ATOM 804 C C . ALA A 1 107 ? 24.815 2.307 -26.080 1.00 95.94 107 ALA A C 1
ATOM 806 O O . ALA A 1 107 ? 24.300 1.215 -26.340 1.00 95.94 107 ALA A O 1
ATOM 807 N N . ARG A 1 108 ? 25.672 2.472 -25.070 1.00 96.88 108 ARG A N 1
ATOM 808 C CA . ARG A 1 108 ? 25.941 1.469 -24.035 1.00 96.88 108 ARG A CA 1
ATOM 809 C C . ARG A 1 108 ? 25.738 2.131 -22.688 1.00 96.88 108 ARG A C 1
ATOM 811 O O . ARG A 1 108 ? 26.393 3.125 -22.403 1.00 96.88 108 ARG A O 1
ATOM 818 N N . THR A 1 109 ? 24.830 1.596 -21.891 1.00 95.75 109 THR A N 1
ATOM 819 C CA . THR A 1 109 ? 24.466 2.180 -20.597 1.00 95.75 109 THR A CA 1
ATOM 820 C C . THR A 1 109 ? 24.041 1.085 -19.628 1.00 95.75 109 THR A C 1
ATOM 822 O O . THR A 1 109 ? 23.877 -0.061 -20.038 1.00 95.75 109 THR A O 1
ATOM 825 N N . SER A 1 110 ? 23.845 1.426 -18.361 1.00 96.38 110 SER A N 1
ATOM 826 C CA . SER A 1 110 ? 23.148 0.574 -17.402 1.00 96.38 110 SER A CA 1
ATOM 827 C C . SER A 1 110 ? 21.858 1.252 -16.969 1.00 96.38 110 SER A C 1
ATOM 829 O O . SER A 1 110 ? 21.849 2.467 -16.783 1.00 96.38 110 SER A O 1
ATOM 831 N N . VAL A 1 111 ? 20.798 0.475 -16.777 1.00 95.81 111 VAL A N 1
ATOM 832 C CA . VAL A 1 111 ? 19.548 0.949 -16.183 1.00 95.81 111 VAL A CA 1
ATOM 833 C C . VAL A 1 111 ? 19.380 0.329 -14.806 1.00 95.81 111 VAL A C 1
ATOM 835 O O . VAL A 1 111 ? 19.597 -0.873 -14.637 1.00 95.81 111 VAL A O 1
ATOM 838 N N . GLU A 1 112 ? 18.991 1.154 -13.842 1.00 95.12 112 GLU A N 1
ATOM 839 C CA . GLU A 1 112 ? 18.616 0.730 -12.501 1.00 95.12 112 GLU A CA 1
ATOM 840 C C . GLU A 1 112 ? 17.135 1.034 -12.253 1.00 95.12 112 GLU A C 1
ATOM 842 O O . GLU A 1 112 ? 16.648 2.127 -12.558 1.00 95.12 112 GLU A O 1
ATOM 847 N N . PHE A 1 113 ? 16.397 0.052 -11.740 1.00 94.56 113 PHE A N 1
ATOM 848 C CA . PHE A 1 113 ? 14.965 0.187 -11.498 1.00 94.56 113 PHE A CA 1
ATOM 849 C C . PHE A 1 113 ? 14.472 -0.667 -10.327 1.00 94.56 113 PHE A C 1
ATOM 851 O O . PHE A 1 113 ? 15.126 -1.613 -9.885 1.00 94.56 113 PHE A O 1
ATOM 858 N N . ARG A 1 114 ? 13.289 -0.317 -9.816 1.00 94.31 114 ARG A N 1
ATOM 859 C CA . ARG A 1 114 ? 12.620 -0.964 -8.676 1.00 94.31 114 ARG A CA 1
ATOM 860 C C . ARG A 1 114 ? 11.173 -1.309 -9.004 1.00 94.31 114 ARG A C 1
ATOM 862 O O . ARG A 1 114 ? 10.616 -0.799 -9.973 1.00 94.31 114 ARG A O 1
ATOM 869 N N . PHE A 1 115 ? 10.564 -2.120 -8.145 1.00 94.38 115 PHE A N 1
ATOM 870 C CA . PHE A 1 115 ? 9.129 -2.428 -8.143 1.00 94.38 115 PHE A CA 1
ATOM 871 C C . PHE A 1 115 ? 8.627 -3.105 -9.425 1.00 94.38 115 PHE A C 1
ATOM 873 O O . PHE A 1 115 ? 7.492 -2.918 -9.861 1.00 94.38 115 PHE A O 1
ATOM 880 N N . SER A 1 116 ? 9.502 -3.895 -10.039 1.00 96.12 116 SER A N 1
ATOM 881 C CA . SER A 1 116 ? 9.191 -4.725 -11.197 1.00 96.12 116 SER A CA 1
ATOM 882 C C . SER A 1 116 ? 8.768 -6.122 -10.764 1.00 96.12 116 SER A C 1
ATOM 884 O O . SER A 1 116 ? 9.388 -6.724 -9.897 1.00 96.12 116 SER A O 1
ATOM 886 N N . TYR A 1 117 ? 7.721 -6.647 -11.386 1.00 96.19 117 TYR A N 1
ATOM 887 C CA . TYR A 1 117 ? 7.169 -7.970 -11.111 1.00 96.19 117 TYR A CA 1
ATOM 888 C C . TYR A 1 117 ? 6.615 -8.584 -12.394 1.00 96.19 117 TYR A C 1
ATOM 890 O O . TYR A 1 117 ? 6.286 -7.878 -13.352 1.00 96.19 117 TYR A O 1
ATOM 898 N N . GLY A 1 118 ? 6.506 -9.911 -12.414 1.00 95.44 118 GLY A N 1
ATOM 899 C CA . GLY A 1 118 ? 6.059 -10.649 -13.586 1.00 95.44 118 GLY A CA 1
ATOM 900 C C . GLY A 1 118 ? 6.968 -10.409 -14.803 1.00 95.44 118 GLY A C 1
ATOM 901 O O . GLY A 1 118 ? 8.176 -10.217 -14.649 1.00 95.44 118 GLY A O 1
ATOM 902 N N . PRO A 1 119 ? 6.424 -10.455 -16.033 1.00 97.00 119 PRO A N 1
ATOM 903 C CA . PRO A 1 119 ? 7.180 -10.178 -17.248 1.00 97.00 119 PRO A CA 1
ATOM 904 C C . PRO A 1 119 ? 7.405 -8.670 -17.432 1.00 97.00 119 PRO A C 1
ATOM 906 O O . PRO A 1 119 ? 6.555 -7.950 -17.959 1.00 97.00 119 PRO A O 1
ATOM 909 N N . THR A 1 120 ? 8.597 -8.211 -17.075 1.00 97.56 120 THR A N 1
ATOM 910 C CA . THR A 1 120 ? 9.047 -6.822 -17.179 1.00 97.56 120 THR A CA 1
ATOM 911 C C . THR A 1 120 ? 9.827 -6.575 -18.467 1.00 97.56 120 THR A C 1
ATOM 913 O O . THR A 1 120 ? 10.592 -7.423 -18.928 1.00 97.56 120 THR A O 1
ATOM 916 N N . ARG A 1 121 ? 9.656 -5.394 -19.070 1.00 98.19 121 ARG A N 1
ATOM 917 C CA . ARG A 1 121 ? 10.450 -4.955 -20.230 1.00 98.19 121 ARG A CA 1
ATOM 918 C C . ARG A 1 121 ? 11.019 -3.565 -20.019 1.00 98.19 121 ARG A C 1
ATOM 920 O O . ARG A 1 121 ? 10.361 -2.709 -19.432 1.00 98.19 121 ARG A O 1
ATOM 927 N N . ILE A 1 122 ? 12.208 -3.355 -20.571 1.00 98.44 122 ILE A N 1
ATOM 928 C CA . ILE A 1 122 ? 12.838 -2.044 -20.691 1.00 98.44 122 ILE A CA 1
ATOM 929 C C . ILE A 1 122 ? 12.441 -1.465 -22.047 1.00 98.44 122 ILE A C 1
ATOM 931 O O . ILE A 1 122 ? 12.586 -2.128 -23.079 1.00 98.44 122 ILE A O 1
ATOM 935 N N . TRP A 1 123 ? 11.940 -0.240 -22.027 1.00 98.19 123 TRP A N 1
ATOM 936 C CA . TRP A 1 123 ? 11.531 0.538 -23.184 1.00 98.19 123 TRP A CA 1
ATOM 937 C C . TRP A 1 123 ? 12.536 1.657 -23.420 1.00 98.19 123 TRP A C 1
ATOM 939 O O . TRP A 1 123 ? 12.997 2.295 -22.477 1.00 98.19 123 TRP A O 1
ATOM 949 N N . VAL A 1 124 ? 12.856 1.887 -24.688 1.00 97.69 124 VAL A N 1
ATOM 950 C CA . VAL A 1 124 ? 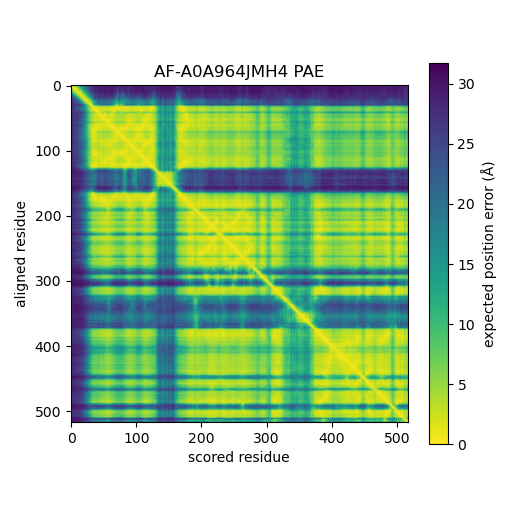13.605 3.055 -25.157 1.00 97.69 124 VAL A CA 1
ATOM 951 C C . VAL A 1 124 ? 12.673 3.841 -26.056 1.00 97.69 124 VAL A C 1
ATOM 953 O O . VAL A 1 124 ? 12.112 3.252 -26.981 1.00 97.69 124 VAL A O 1
ATOM 956 N N . GLU A 1 125 ? 12.521 5.135 -25.812 1.00 96.06 125 GLU A N 1
ATOM 957 C CA . GLU A 1 125 ? 11.651 6.010 -26.594 1.00 96.06 125 GLU A CA 1
ATOM 958 C C . GLU A 1 125 ? 12.352 7.315 -26.964 1.00 96.06 125 GLU A C 1
ATOM 960 O O . GLU A 1 125 ? 12.951 7.982 -26.123 1.00 96.06 125 GLU A O 1
ATOM 965 N N . ASP A 1 126 ? 12.247 7.697 -28.232 1.00 92.94 126 ASP A N 1
ATOM 966 C CA . ASP A 1 126 ? 12.630 9.025 -28.695 1.00 92.94 126 ASP A CA 1
ATOM 967 C C . ASP A 1 126 ? 11.468 10.002 -28.480 1.00 92.94 126 ASP A C 1
ATOM 969 O O . ASP A 1 126 ? 10.656 10.255 -29.378 1.00 92.94 126 ASP A O 1
ATOM 973 N N . ALA A 1 127 ? 11.396 10.526 -27.260 1.00 86.19 127 ALA A N 1
ATOM 974 C CA . ALA A 1 127 ? 10.392 11.493 -26.835 1.00 86.19 127 ALA A CA 1
ATOM 975 C C . ALA A 1 127 ? 10.716 12.937 -27.275 1.00 86.19 127 ALA A C 1
ATOM 977 O O . ALA A 1 127 ? 10.001 13.863 -26.893 1.00 86.19 127 ALA A O 1
ATOM 978 N N . GLY A 1 128 ? 11.774 13.150 -28.075 1.00 75.75 128 GLY A N 1
ATOM 979 C CA . GLY A 1 128 ? 12.227 14.488 -28.478 1.00 75.75 128 GLY A CA 1
ATOM 980 C C . GLY A 1 128 ? 12.873 15.295 -27.351 1.00 75.75 128 GLY A C 1
ATOM 981 O O . GLY A 1 128 ? 12.958 16.525 -27.425 1.00 75.75 128 GLY A O 1
ATOM 982 N N . GLU A 1 129 ? 13.310 14.609 -26.292 1.00 63.94 129 GLU A N 1
ATOM 983 C CA . GLU A 1 129 ? 14.068 15.219 -25.206 1.00 63.94 129 GLU A CA 1
ATOM 984 C C . GLU A 1 129 ? 15.506 15.490 -25.661 1.00 63.94 129 GLU A C 1
ATOM 986 O O . GLU A 1 129 ? 16.201 14.619 -26.190 1.00 63.94 129 GLU A O 1
ATOM 991 N N . SER A 1 130 ? 15.963 16.721 -25.444 1.00 58.12 130 SER A N 1
ATOM 992 C CA . SER A 1 130 ? 17.379 17.057 -25.539 1.00 58.12 130 SER A CA 1
ATOM 993 C C . SER A 1 130 ? 18.053 16.682 -24.216 1.00 58.12 130 SER A C 1
ATOM 995 O O . SER A 1 130 ? 17.517 16.972 -23.155 1.00 58.12 130 SER A O 1
ATOM 997 N N . VAL A 1 131 ? 19.239 16.070 -24.270 1.00 53.81 131 VAL A N 1
ATOM 998 C CA . VAL A 1 131 ? 20.150 15.930 -23.106 1.00 53.81 131 VAL A CA 1
ATOM 999 C C . VAL A 1 131 ? 20.857 17.240 -22.757 1.00 53.81 131 VAL A C 1
ATOM 1001 O O . VAL A 1 131 ? 21.711 17.260 -21.887 1.00 53.81 131 VAL A O 1
ATOM 1004 N N . VAL A 1 132 ? 20.558 18.319 -23.478 1.00 53.50 132 VAL A N 1
ATOM 1005 C CA . VAL A 1 132 ? 21.022 19.662 -23.135 1.00 53.50 132 VAL A CA 1
ATOM 1006 C C . VAL A 1 132 ? 19.907 20.325 -22.347 1.00 53.50 132 VAL A C 1
ATOM 1008 O O . VAL A 1 132 ? 18.802 20.465 -22.883 1.00 53.50 132 VAL A O 1
ATOM 1011 N N . SER A 1 133 ? 20.220 20.703 -21.112 1.00 54.03 133 SER A N 1
ATOM 1012 C CA . SER A 1 133 ? 19.391 21.539 -20.260 1.00 54.03 133 SER A CA 1
ATOM 1013 C C . SER A 1 133 ? 18.988 22.818 -20.994 1.00 54.03 133 SER A C 1
ATOM 1015 O O . SER A 1 133 ? 19.749 23.399 -21.776 1.00 54.03 133 SER A O 1
ATOM 1017 N N . ASP A 1 134 ? 17.744 23.248 -20.822 1.00 58.88 134 ASP A N 1
ATOM 1018 C CA . ASP A 1 134 ? 17.342 24.588 -21.209 1.00 58.88 134 ASP A CA 1
ATOM 1019 C C . ASP A 1 134 ? 18.054 25.551 -20.262 1.00 58.88 134 ASP A C 1
ATOM 1021 O O . ASP A 1 134 ? 17.594 25.870 -19.172 1.00 58.88 134 ASP A O 1
ATOM 1025 N N . CYS A 1 135 ? 19.223 26.003 -20.711 1.00 66.38 135 CYS A N 1
ATOM 1026 C CA . CYS A 1 135 ? 20.199 26.757 -19.933 1.00 66.38 135 CYS A CA 1
ATOM 1027 C C . CYS A 1 135 ? 19.726 28.128 -19.402 1.00 66.38 135 CYS A C 1
ATOM 1029 O O . CYS A 1 135 ? 20.558 28.936 -18.974 1.00 66.38 135 CYS A O 1
ATOM 1031 N N . GLU A 1 136 ? 18.436 28.451 -19.523 1.00 65.81 136 GLU A N 1
ATOM 1032 C CA . GLU A 1 136 ? 17.832 29.733 -19.163 1.00 65.81 136 GLU A CA 1
ATOM 1033 C C . GLU A 1 136 ? 16.473 29.605 -18.429 1.00 65.81 136 GLU A C 1
ATOM 1035 O O . GLU A 1 136 ? 15.833 30.638 -18.196 1.00 65.81 136 GLU A O 1
ATOM 1040 N N . ASN A 1 137 ? 15.990 28.403 -18.080 1.00 63.19 137 ASN A N 1
ATOM 1041 C CA . ASN A 1 137 ? 14.629 28.209 -17.552 1.00 63.19 137 ASN A CA 1
ATOM 1042 C C . ASN A 1 137 ? 14.517 28.138 -16.013 1.00 63.19 137 ASN A C 1
ATOM 1044 O O . ASN A 1 137 ? 13.396 28.142 -15.490 1.00 63.19 137 ASN A O 1
ATOM 1048 N N . GLY A 1 138 ? 15.632 28.145 -15.279 1.00 64.00 138 GLY A N 1
ATOM 1049 C CA . GLY A 1 138 ? 15.632 28.046 -13.817 1.00 64.00 138 GLY A CA 1
ATOM 1050 C C . GLY A 1 138 ? 15.471 26.623 -13.281 1.00 64.00 138 GLY A C 1
ATOM 1051 O O . GLY A 1 138 ? 15.242 26.468 -12.078 1.00 64.00 138 GLY A O 1
ATOM 1052 N N . LEU A 1 139 ? 15.508 25.611 -14.148 1.00 59.00 139 LEU A N 1
ATOM 1053 C CA . LEU A 1 139 ? 15.351 24.200 -13.826 1.00 59.00 139 LEU A CA 1
ATOM 1054 C C . LEU A 1 139 ? 16.659 23.460 -14.109 1.00 59.00 139 LEU A C 1
ATOM 1056 O O . LEU A 1 139 ? 17.440 23.798 -14.991 1.00 59.00 139 LEU A O 1
ATOM 1060 N N . ASP A 1 140 ? 16.897 22.441 -13.305 1.00 62.88 140 ASP A N 1
ATOM 1061 C CA . ASP A 1 140 ? 17.909 21.428 -13.557 1.00 62.88 140 ASP A CA 1
ATOM 1062 C C . ASP A 1 140 ? 17.255 20.384 -14.473 1.00 62.88 140 ASP A C 1
ATOM 1064 O O . ASP A 1 140 ? 16.579 19.475 -14.008 1.00 62.88 140 ASP A O 1
ATOM 1068 N N . ASP A 1 141 ? 17.274 20.604 -15.787 1.00 63.44 141 ASP A N 1
ATOM 1069 C CA . ASP A 1 141 ? 16.467 19.797 -16.716 1.00 63.44 141 ASP A CA 1
ATOM 1070 C C . ASP A 1 141 ? 16.973 18.354 -16.867 1.00 63.44 141 ASP A C 1
ATOM 1072 O O . ASP A 1 141 ? 16.205 17.458 -17.254 1.00 63.44 141 ASP A O 1
ATOM 1076 N N . ASP A 1 142 ? 18.246 18.107 -16.557 1.00 60.56 142 ASP A N 1
ATOM 1077 C CA . ASP A 1 142 ? 18.872 16.788 -16.553 1.00 60.56 142 ASP A CA 1
ATOM 1078 C C . ASP A 1 142 ? 18.979 16.142 -15.155 1.00 60.56 142 ASP A C 1
ATOM 1080 O O . ASP A 1 142 ? 19.237 14.938 -15.076 1.00 60.56 142 ASP A O 1
ATOM 1084 N N . HIS A 1 143 ? 18.589 16.870 -14.102 1.00 59.03 143 HIS A N 1
ATOM 1085 C CA . HIS A 1 143 ? 18.540 16.458 -12.692 1.00 59.03 143 HIS A CA 1
ATOM 1086 C C . HIS A 1 143 ? 19.912 16.074 -12.106 1.00 59.03 143 HIS A C 1
ATOM 1088 O O . HIS A 1 143 ? 19.996 15.175 -11.259 1.00 59.03 143 HIS A O 1
ATOM 1094 N N . ASP A 1 144 ? 20.991 16.720 -12.549 1.00 62.84 144 ASP A N 1
ATOM 1095 C CA . ASP A 1 144 ? 22.354 16.448 -12.077 1.00 62.84 144 ASP A CA 1
ATOM 1096 C C . ASP A 1 144 ? 22.744 17.243 -10.806 1.00 62.84 144 ASP A C 1
ATOM 1098 O O . ASP A 1 144 ? 23.800 17.016 -10.200 1.00 62.84 144 ASP A O 1
ATOM 1102 N N . GLY A 1 145 ? 21.848 18.119 -10.344 1.00 65.31 145 GLY A N 1
ATOM 1103 C CA . GLY A 1 145 ? 22.001 18.995 -9.188 1.00 65.31 145 GLY A CA 1
ATOM 1104 C C . GLY A 1 145 ? 22.468 20.410 -9.533 1.00 65.31 145 GLY A C 1
ATOM 1105 O O . GLY A 1 145 ? 22.727 21.193 -8.608 1.00 65.31 145 GLY A O 1
ATOM 1106 N N . VAL A 1 146 ? 22.598 20.758 -10.816 1.00 68.00 146 VAL A N 1
ATOM 1107 C CA . VAL A 1 146 ? 23.107 22.049 -11.280 1.00 68.00 146 VAL A CA 1
ATOM 1108 C C . VAL A 1 146 ? 22.212 22.594 -12.399 1.00 68.00 146 VAL A C 1
ATOM 1110 O O . VAL A 1 146 ? 21.988 21.940 -13.398 1.00 68.00 146 VAL A O 1
ATOM 1113 N N . SER A 1 147 ? 21.684 23.816 -12.257 1.00 72.75 147 SER A N 1
ATOM 1114 C CA . SER A 1 147 ? 20.761 24.398 -13.246 1.00 72.75 147 SER A CA 1
ATOM 1115 C C . SER A 1 147 ? 21.407 25.476 -14.122 1.00 72.75 147 SER A C 1
ATOM 1117 O O . SER A 1 147 ? 22.318 26.203 -13.699 1.00 72.75 147 SER A O 1
ATOM 1119 N N . ASP A 1 148 ? 20.856 25.658 -15.322 1.00 72.31 148 ASP A N 1
ATOM 1120 C CA . ASP A 1 148 ? 21.146 26.775 -16.226 1.00 72.31 148 ASP A CA 1
ATOM 1121 C C . ASP A 1 148 ? 22.648 26.989 -16.509 1.00 72.31 148 ASP A C 1
ATOM 1123 O O . ASP A 1 148 ? 23.436 26.068 -16.626 1.00 72.31 148 ASP A O 1
ATOM 1127 N N . ALA A 1 149 ? 23.111 28.238 -16.577 1.00 70.19 149 ALA A N 1
ATOM 1128 C CA . ALA A 1 149 ? 24.511 28.589 -16.817 1.00 70.19 149 ALA A CA 1
ATOM 1129 C C . ALA A 1 149 ? 25.521 28.035 -15.783 1.00 70.19 149 ALA A C 1
ATOM 1131 O O . ALA A 1 149 ? 26.736 28.123 -16.019 1.00 70.19 149 ALA A O 1
ATOM 1132 N N . ALA A 1 150 ? 25.056 27.540 -14.629 1.00 73.31 150 ALA A N 1
ATOM 1133 C CA . ALA A 1 150 ? 25.916 26.861 -13.663 1.00 73.31 150 ALA A CA 1
ATOM 1134 C C . ALA A 1 150 ? 26.181 25.400 -14.059 1.00 73.31 150 ALA A C 1
ATOM 1136 O O . ALA A 1 150 ? 27.225 24.870 -13.675 1.00 73.31 150 ALA A O 1
ATOM 1137 N N . ASP A 1 151 ? 25.285 24.800 -14.842 1.00 66.25 151 ASP A N 1
ATOM 1138 C CA . ASP A 1 151 ? 25.392 23.447 -15.371 1.00 66.25 151 ASP A CA 1
ATOM 1139 C C . ASP A 1 151 ? 26.611 23.341 -16.322 1.00 66.25 151 ASP A C 1
ATOM 1141 O O . ASP A 1 151 ? 26.752 24.134 -17.269 1.00 66.25 151 ASP A O 1
ATOM 1145 N N . PRO A 1 152 ? 27.548 22.399 -16.082 1.00 68.38 152 PRO A N 1
ATOM 1146 C CA . PRO A 1 152 ? 28.673 22.129 -16.977 1.00 68.38 152 PRO A CA 1
ATOM 1147 C C . PRO A 1 152 ? 28.271 21.832 -18.431 1.00 68.38 152 PRO A C 1
ATOM 1149 O O . PRO A 1 152 ? 29.051 22.126 -19.349 1.00 68.38 152 PRO A O 1
ATOM 1152 N N . ASP A 1 153 ? 27.081 21.279 -18.660 1.00 62.53 153 ASP A N 1
ATOM 1153 C CA . ASP A 1 153 ? 26.529 20.998 -19.982 1.00 62.53 153 ASP A CA 1
ATOM 1154 C C . ASP A 1 153 ? 25.990 22.250 -20.687 1.00 62.53 153 ASP A C 1
ATOM 1156 O O . ASP A 1 153 ? 26.016 22.311 -21.921 1.00 62.53 153 ASP A O 1
ATOM 1160 N N . CYS A 1 154 ? 25.731 23.327 -19.939 1.00 65.88 154 CYS A N 1
ATOM 1161 C CA . CYS A 1 154 ? 25.448 24.667 -20.461 1.00 65.88 154 CYS A CA 1
ATOM 1162 C C . CYS A 1 154 ? 26.689 25.503 -20.807 1.00 65.88 154 CYS A C 1
ATOM 1164 O O . CYS A 1 154 ? 26.577 26.571 -21.418 1.00 65.88 154 CYS A O 1
ATOM 1166 N N . GLN A 1 155 ? 27.895 25.044 -20.456 1.00 60.72 155 GLN A N 1
ATOM 1167 C CA . GLN A 1 155 ? 29.139 25.794 -20.695 1.00 60.72 155 GLN A CA 1
ATOM 1168 C C . GLN A 1 155 ? 29.845 25.443 -22.016 1.00 60.72 155 GLN A C 1
ATOM 1170 O O . GLN A 1 155 ? 30.917 25.983 -22.317 1.00 60.72 155 GLN A O 1
ATOM 1175 N N . LYS A 1 156 ? 29.261 24.563 -22.838 1.00 56.19 156 LYS A N 1
ATOM 1176 C CA . LYS A 1 156 ? 29.809 24.195 -24.153 1.00 56.19 156 LYS A CA 1
ATOM 1177 C C . LYS A 1 156 ? 29.293 25.162 -25.240 1.00 56.19 156 LYS A C 1
ATOM 1179 O O . LYS A 1 156 ? 28.115 25.496 -25.254 1.00 56.19 156 LYS A O 1
ATOM 1184 N N . PRO A 1 157 ? 30.137 25.610 -26.194 1.00 41.72 157 PRO A N 1
ATOM 1185 C CA . PRO A 1 157 ? 29.774 26.601 -27.222 1.00 41.72 157 PRO A CA 1
ATOM 1186 C C . PRO A 1 157 ? 28.837 26.076 -28.336 1.00 41.72 157 PRO A C 1
ATOM 1188 O O . PRO A 1 157 ? 28.674 26.727 -29.368 1.00 41.72 157 PRO A O 1
ATOM 1191 N N . GLU A 1 158 ? 28.212 24.920 -28.131 1.00 44.50 158 GLU A N 1
ATOM 1192 C CA . GLU A 1 158 ? 27.237 24.271 -29.010 1.00 44.50 158 GLU A CA 1
ATOM 1193 C C . GLU A 1 158 ? 25.990 24.028 -28.144 1.00 44.50 158 GLU A C 1
ATOM 1195 O O . GLU A 1 158 ? 25.862 22.988 -27.520 1.00 44.50 158 GLU A O 1
ATOM 1200 N N . GLY A 1 159 ? 25.171 25.032 -27.852 1.00 43.19 159 GLY A N 1
ATOM 1201 C CA . GLY A 1 159 ? 24.188 25.566 -28.784 1.00 43.19 159 GLY A CA 1
ATOM 1202 C C . GLY A 1 159 ? 22.800 25.155 -28.290 1.00 43.19 159 GLY A C 1
ATOM 1203 O O . GLY A 1 159 ? 22.560 23.978 -28.054 1.00 43.19 159 GLY A O 1
ATOM 1204 N N . LYS A 1 160 ? 21.891 26.128 -28.143 1.00 40.12 160 LYS A N 1
ATOM 1205 C CA . LYS A 1 160 ? 20.449 25.883 -28.003 1.00 40.12 160 LYS A CA 1
ATOM 1206 C C . LYS A 1 160 ? 20.026 24.835 -29.035 1.00 40.12 160 LYS A C 1
ATOM 1208 O O . LYS A 1 160 ? 19.998 25.142 -30.227 1.00 40.12 160 LYS A O 1
ATOM 1213 N N . LEU A 1 161 ? 19.720 23.619 -28.597 1.00 41.91 161 LEU A N 1
ATOM 1214 C CA . LEU A 1 161 ? 18.960 22.687 -29.413 1.00 41.91 161 LEU A CA 1
ATOM 1215 C C . LEU A 1 161 ? 17.496 23.063 -29.217 1.00 41.91 161 LEU A C 1
ATOM 1217 O O . LEU A 1 161 ? 16.962 22.973 -28.115 1.00 41.91 161 LEU A O 1
ATOM 1221 N N . GLU A 1 162 ? 16.858 23.531 -30.291 1.00 44.97 162 GLU A N 1
ATOM 1222 C CA . GLU A 1 162 ? 15.403 23.445 -30.384 1.00 44.97 162 GLU A CA 1
ATOM 1223 C C . GLU A 1 162 ? 15.025 22.001 -30.039 1.00 44.97 162 GLU A C 1
ATOM 1225 O O . GLU A 1 162 ? 15.683 21.089 -30.545 1.00 44.97 162 GLU A O 1
ATOM 1230 N N . SER A 1 163 ? 14.033 21.804 -29.158 1.00 48.84 163 SER A N 1
ATOM 1231 C CA . SER A 1 163 ? 13.457 20.489 -28.844 1.00 48.84 163 SER A CA 1
ATOM 1232 C C . SER A 1 163 ? 13.488 19.621 -30.097 1.00 48.84 163 SER A C 1
ATOM 1234 O O . SER A 1 163 ? 12.878 19.967 -31.117 1.00 48.84 163 SER A O 1
ATOM 1236 N N . ALA A 1 164 ? 14.299 18.562 -30.063 1.00 57.56 164 ALA A N 1
ATOM 1237 C CA . ALA A 1 164 ? 14.411 17.688 -31.209 1.00 57.56 164 ALA A CA 1
ATOM 1238 C C . ALA A 1 164 ? 13.008 17.144 -31.486 1.00 57.56 164 ALA A C 1
ATOM 1240 O O . ALA A 1 164 ? 12.306 16.741 -30.561 1.00 57.56 164 ALA A O 1
ATOM 1241 N N . LEU A 1 165 ? 12.550 17.208 -32.739 1.00 67.38 165 LEU A N 1
ATOM 1242 C CA . LEU A 1 165 ? 11.209 16.739 -33.079 1.00 67.38 165 LEU A CA 1
ATOM 1243 C C . LEU A 1 165 ? 11.086 15.269 -32.680 1.00 67.38 165 LEU A C 1
ATOM 1245 O O . LEU A 1 165 ? 11.674 14.405 -33.330 1.00 67.38 165 LEU A O 1
ATOM 1249 N N . ALA A 1 166 ? 10.308 15.017 -31.629 1.00 79.62 166 ALA A N 1
ATOM 1250 C CA . ALA A 1 166 ? 10.048 13.687 -31.117 1.00 79.62 166 ALA A CA 1
ATOM 1251 C C . ALA A 1 166 ? 9.557 12.780 -32.243 1.00 79.62 166 ALA A C 1
ATOM 1253 O O . ALA A 1 166 ? 8.524 13.041 -32.871 1.00 79.62 166 ALA A O 1
ATOM 1254 N N . THR A 1 167 ? 10.298 11.710 -32.512 1.00 87.88 167 THR A N 1
ATOM 1255 C CA . THR A 1 167 ? 9.887 10.738 -33.528 1.00 87.88 167 THR A CA 1
ATOM 1256 C C . THR A 1 167 ? 8.932 9.698 -32.955 1.00 87.88 167 THR A C 1
ATOM 1258 O O . THR A 1 167 ? 8.252 9.012 -33.723 1.00 87.88 167 THR A O 1
ATOM 1261 N N . MET A 1 168 ? 8.868 9.593 -31.619 1.00 89.81 168 MET A N 1
ATOM 1262 C CA . MET A 1 168 ? 8.157 8.552 -30.873 1.00 89.81 168 MET A CA 1
ATOM 1263 C C . MET A 1 168 ? 8.588 7.145 -31.304 1.00 89.81 168 MET A C 1
ATOM 1265 O O . MET A 1 168 ? 7.833 6.177 -31.195 1.00 89.81 168 MET A O 1
ATOM 1269 N N . ALA A 1 169 ? 9.797 7.020 -31.862 1.00 94.56 169 ALA A N 1
ATOM 1270 C CA . ALA A 1 169 ? 10.372 5.731 -32.180 1.00 94.56 169 ALA A CA 1
ATOM 1271 C C . ALA A 1 169 ? 10.641 4.987 -30.875 1.00 94.56 169 ALA A C 1
ATOM 1273 O O . ALA A 1 169 ? 11.246 5.527 -29.952 1.00 94.56 169 ALA A O 1
ATOM 1274 N N . THR A 1 170 ? 10.211 3.731 -30.818 1.00 97.25 170 THR A N 1
ATOM 1275 C CA . THR A 1 170 ? 10.340 2.904 -29.618 1.00 97.25 170 THR A CA 1
ATOM 1276 C C . THR A 1 170 ? 11.146 1.642 -29.885 1.00 97.25 170 THR A C 1
ATOM 1278 O O . THR A 1 170 ? 11.154 1.111 -31.000 1.00 97.25 170 THR A O 1
ATOM 1281 N N . GLY A 1 171 ? 11.768 1.109 -28.842 1.00 98.00 171 GLY A N 1
ATOM 1282 C CA . GLY A 1 171 ? 12.311 -0.244 -28.799 1.00 98.00 171 GLY A CA 1
ATOM 1283 C C . GLY A 1 171 ? 12.023 -0.896 -27.457 1.00 98.00 171 GLY A C 1
ATOM 1284 O O . GLY A 1 171 ? 11.910 -0.207 -26.448 1.00 98.00 171 GLY A O 1
ATOM 1285 N N . ILE A 1 172 ? 11.917 -2.225 -27.444 1.00 98.12 172 ILE A N 1
ATOM 1286 C CA . ILE A 1 172 ? 11.666 -3.003 -26.226 1.00 98.12 172 ILE A CA 1
ATOM 1287 C C . ILE A 1 172 ? 12.687 -4.125 -26.077 1.00 98.12 172 ILE A C 1
ATOM 1289 O O . ILE A 1 172 ? 13.103 -4.731 -27.069 1.00 98.12 172 ILE A O 1
ATOM 1293 N N . SER A 1 173 ? 13.084 -4.408 -24.839 1.00 98.31 173 SER A N 1
ATOM 1294 C CA . SER A 1 173 ? 13.955 -5.537 -24.518 1.00 98.31 173 SER A CA 1
ATOM 1295 C C . SER A 1 173 ? 13.227 -6.883 -24.633 1.00 98.31 173 SER A C 1
ATOM 1297 O O . SER A 1 173 ? 11.994 -6.967 -24.693 1.00 98.31 173 SER A O 1
ATOM 1299 N N . ALA A 1 174 ? 14.004 -7.968 -24.578 1.00 97.19 174 ALA A N 1
ATOM 1300 C CA . ALA A 1 174 ? 13.482 -9.268 -24.161 1.00 97.19 174 ALA A CA 1
ATOM 1301 C C . ALA A 1 174 ? 12.853 -9.170 -22.749 1.00 97.19 174 ALA A C 1
ATOM 1303 O O . ALA A 1 174 ? 13.233 -8.276 -21.982 1.00 97.19 174 ALA A O 1
ATOM 1304 N N . PRO A 1 175 ? 11.874 -10.031 -22.409 1.00 97.94 175 PRO A N 1
ATOM 1305 C CA . PRO A 1 175 ? 11.259 -10.015 -21.087 1.00 97.94 175 PRO A CA 1
ATOM 1306 C C . PRO A 1 175 ? 12.254 -10.450 -20.006 1.00 97.94 175 PRO A C 1
ATOM 1308 O O . PRO A 1 175 ? 12.980 -11.425 -20.183 1.00 97.94 175 PRO A O 1
ATOM 1311 N N . ILE A 1 176 ? 12.219 -9.743 -18.883 1.00 98.50 176 ILE A N 1
ATOM 1312 C CA . ILE A 1 176 ? 12.882 -10.084 -17.626 1.00 98.50 176 ILE A CA 1
ATOM 1313 C C . ILE A 1 176 ? 11.775 -10.523 -16.669 1.00 98.50 176 ILE A C 1
ATOM 1315 O O . ILE A 1 176 ? 10.773 -9.825 -16.539 1.00 98.50 176 ILE A O 1
ATOM 1319 N N . TYR A 1 177 ? 11.914 -11.678 -16.036 1.00 98.19 177 TYR A N 1
ATOM 1320 C CA . TYR A 1 177 ? 10.896 -12.241 -15.159 1.00 98.19 177 TYR A CA 1
ATOM 1321 C C . TYR A 1 177 ? 11.254 -11.972 -13.705 1.00 98.19 177 TYR A C 1
ATOM 1323 O O . TYR A 1 177 ? 12.279 -12.452 -13.223 1.00 98.19 177 TYR A O 1
ATOM 1331 N N . PHE A 1 178 ? 10.391 -11.240 -13.011 1.00 97.56 178 PHE A N 1
ATOM 1332 C CA . PHE A 1 178 ? 10.478 -10.982 -11.577 1.00 97.56 178 PHE A CA 1
ATOM 1333 C C . PHE A 1 178 ? 9.334 -11.674 -10.834 1.00 97.56 178 PHE A C 1
ATOM 1335 O O . PHE A 1 178 ? 8.255 -11.882 -11.390 1.00 97.56 178 PHE A O 1
ATOM 1342 N N . ALA A 1 179 ? 9.576 -12.049 -9.582 1.00 96.19 179 ALA A N 1
ATOM 1343 C CA . ALA A 1 179 ? 8.565 -12.625 -8.713 1.00 96.19 179 ALA A CA 1
ATOM 1344 C C . ALA A 1 179 ? 7.437 -11.611 -8.483 1.00 96.19 179 ALA A C 1
ATOM 1346 O O . ALA A 1 179 ? 7.664 -10.398 -8.494 1.00 96.19 179 ALA A O 1
ATOM 1347 N N . GLU A 1 180 ? 6.219 -12.112 -8.294 1.00 95.44 180 GLU A N 1
ATOM 1348 C CA . GLU A 1 180 ? 5.097 -11.274 -7.874 1.00 95.44 180 GLU A CA 1
ATOM 1349 C C . GLU A 1 180 ? 5.362 -10.670 -6.482 1.00 95.44 180 GLU A C 1
ATOM 1351 O O . GLU A 1 180 ? 6.040 -11.303 -5.662 1.00 95.44 180 GLU A O 1
ATOM 1356 N N . PRO A 1 181 ? 4.860 -9.451 -6.210 1.00 95.25 181 PRO A N 1
ATOM 1357 C CA . PRO A 1 181 ? 5.001 -8.821 -4.904 1.00 95.25 181 PRO A CA 1
ATOM 1358 C C . PRO A 1 181 ? 4.259 -9.609 -3.817 1.00 95.25 181 PRO A C 1
ATOM 1360 O O . PRO A 1 181 ? 3.287 -10.318 -4.083 1.00 95.25 181 PRO A O 1
ATOM 1363 N N . ARG A 1 182 ? 4.681 -9.432 -2.563 1.00 94.69 182 ARG A N 1
ATOM 1364 C CA . ARG A 1 182 ? 3.895 -9.793 -1.372 1.00 94.69 182 ARG A CA 1
ATOM 1365 C C . ARG A 1 182 ? 3.064 -8.603 -0.898 1.00 94.69 182 ARG A C 1
ATOM 1367 O O . ARG A 1 182 ? 3.278 -7.480 -1.3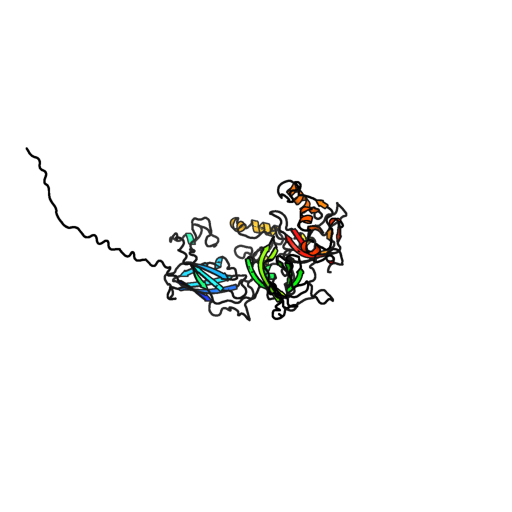43 1.00 94.69 182 ARG A O 1
ATOM 1374 N N . ILE A 1 183 ? 2.181 -8.817 0.085 1.00 96.00 183 ILE A N 1
ATOM 1375 C CA . ILE A 1 183 ? 1.463 -7.706 0.741 1.00 96.00 183 ILE A CA 1
ATOM 1376 C C . ILE A 1 183 ? 2.444 -6.660 1.295 1.00 96.00 183 ILE A C 1
ATOM 1378 O O . ILE A 1 183 ? 2.227 -5.466 1.118 1.00 96.00 183 ILE A O 1
ATOM 1382 N N . ARG A 1 184 ? 3.580 -7.097 1.853 1.00 93.12 184 ARG A N 1
ATOM 1383 C CA . ARG A 1 184 ? 4.638 -6.186 2.311 1.00 93.12 184 ARG A CA 1
ATOM 1384 C C . ARG A 1 184 ? 5.124 -5.242 1.231 1.00 93.12 184 ARG A C 1
ATOM 1386 O O . ARG A 1 184 ? 5.318 -4.069 1.505 1.00 93.12 184 ARG A O 1
ATOM 1393 N N . ASP A 1 185 ? 5.306 -5.737 0.017 1.00 93.25 185 ASP A N 1
ATOM 1394 C CA . ASP A 1 185 ? 5.789 -4.926 -1.094 1.00 93.25 185 ASP A CA 1
ATOM 1395 C C . ASP A 1 185 ? 4.731 -3.931 -1.600 1.00 93.25 185 ASP A C 1
ATOM 1397 O O . ASP A 1 185 ? 5.07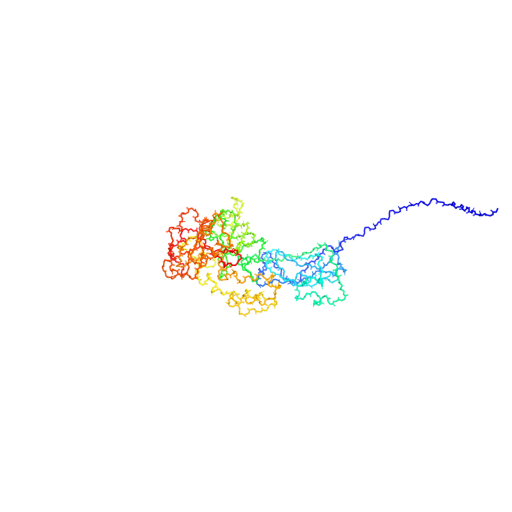1 -3.015 -2.345 1.00 93.25 185 ASP A O 1
ATOM 1401 N N . LEU A 1 186 ? 3.461 -4.099 -1.207 1.00 93.25 186 LEU A N 1
ATOM 1402 C CA . LEU A 1 186 ? 2.393 -3.135 -1.466 1.00 93.25 186 LEU A CA 1
ATOM 1403 C C . LEU A 1 186 ? 2.384 -1.996 -0.451 1.00 93.25 186 LEU A C 1
ATOM 1405 O O . LEU A 1 186 ? 2.118 -0.878 -0.863 1.00 93.25 186 LEU A O 1
ATOM 1409 N N . GLN A 1 187 ? 2.638 -2.270 0.829 1.00 90.06 187 GLN A N 1
ATOM 1410 C CA . GLN A 1 187 ? 2.538 -1.265 1.897 1.00 90.06 187 GLN A CA 1
ATOM 1411 C C . GLN A 1 187 ? 3.887 -0.606 2.206 1.00 90.06 187 GLN A C 1
ATOM 1413 O O . GLN A 1 187 ? 3.995 0.600 2.371 1.00 90.06 187 GLN A O 1
ATOM 1418 N N . PHE A 1 188 ? 4.960 -1.395 2.269 1.00 86.81 188 PHE A N 1
ATOM 1419 C CA . PHE A 1 188 ? 6.269 -0.885 2.651 1.00 86.81 188 PHE A CA 1
ATOM 1420 C C . PHE A 1 188 ? 6.970 -0.230 1.461 1.00 86.81 188 PHE A C 1
ATOM 1422 O O . PHE A 1 188 ? 7.432 -0.902 0.531 1.00 86.81 188 PHE A O 1
ATOM 1429 N N . SER A 1 189 ? 7.138 1.086 1.538 1.00 81.81 189 SER A N 1
ATOM 1430 C CA . SER A 1 189 ? 7.931 1.840 0.579 1.00 81.81 189 SER A CA 1
ATOM 1431 C C . SER A 1 189 ? 9.326 2.147 1.132 1.00 81.81 189 SER A C 1
ATOM 1433 O O . SER A 1 189 ? 9.458 2.849 2.134 1.00 81.81 189 SER A O 1
ATOM 1435 N N . PRO A 1 190 ? 10.411 1.743 0.446 1.00 72.00 190 PRO A N 1
ATOM 1436 C CA . PRO A 1 190 ? 11.747 2.234 0.767 1.00 72.00 190 PRO A CA 1
ATOM 1437 C C . PRO A 1 190 ? 11.949 3.708 0.366 1.00 72.00 190 PRO A C 1
ATOM 1439 O O . PRO A 1 190 ? 13.070 4.190 0.439 1.00 72.00 190 PRO A O 1
ATOM 1442 N N . ARG A 1 191 ? 10.922 4.428 -0.121 1.00 66.19 191 ARG A N 1
ATOM 1443 C CA . ARG A 1 191 ? 11.035 5.817 -0.615 1.00 66.19 191 ARG A CA 1
ATOM 1444 C C . ARG A 1 191 ? 10.646 6.894 0.397 1.00 66.19 191 ARG A C 1
ATOM 1446 O O . ARG A 1 191 ? 10.312 8.004 -0.011 1.00 66.19 191 ARG A O 1
ATOM 1453 N N . CYS A 1 192 ? 10.721 6.603 1.693 1.00 64.38 192 CYS A N 1
ATOM 1454 C CA . CYS A 1 192 ? 10.491 7.604 2.743 1.00 64.38 192 CYS A CA 1
ATOM 1455 C C . CYS A 1 192 ? 9.104 8.254 2.648 1.00 64.38 192 CYS A C 1
ATOM 1457 O O . CYS A 1 192 ? 8.934 9.450 2.874 1.00 64.38 192 CYS A O 1
ATOM 1459 N N . THR A 1 193 ? 8.137 7.443 2.238 1.00 68.12 193 THR A N 1
ATOM 1460 C CA . THR A 1 193 ? 6.726 7.767 2.079 1.00 68.12 193 THR A CA 1
ATOM 1461 C C . THR A 1 193 ? 5.936 6.579 2.611 1.00 68.12 193 THR A C 1
ATOM 1463 O O . THR A 1 193 ? 6.428 5.450 2.561 1.00 68.12 193 THR A O 1
ATOM 1466 N N . THR A 1 194 ? 4.753 6.844 3.139 1.00 69.88 194 THR A N 1
ATOM 1467 C CA . THR A 1 194 ? 3.742 5.840 3.494 1.00 69.88 194 THR A CA 1
ATOM 1468 C C . THR A 1 194 ? 2.901 5.419 2.296 1.00 69.88 194 THR A C 1
ATOM 1470 O O . THR A 1 194 ? 2.227 4.400 2.341 1.00 69.88 194 THR A O 1
ATOM 1473 N N . ASP A 1 195 ? 3.007 6.133 1.171 1.00 81.12 195 ASP A N 1
ATOM 1474 C CA . ASP A 1 195 ? 2.305 5.753 -0.043 1.00 81.12 195 ASP A CA 1
ATOM 1475 C C . ASP A 1 195 ? 2.829 4.416 -0.585 1.00 81.12 195 ASP A C 1
ATOM 1477 O O . ASP A 1 195 ? 4.045 4.185 -0.696 1.00 81.12 195 ASP A O 1
ATOM 1481 N N . THR A 1 196 ? 1.903 3.581 -1.055 1.00 88.62 196 THR A N 1
ATOM 1482 C CA . THR A 1 196 ? 2.230 2.340 -1.744 1.00 88.62 196 THR A CA 1
ATOM 1483 C C . THR A 1 196 ? 3.248 2.580 -2.877 1.00 88.62 196 THR A C 1
ATOM 1485 O O . THR A 1 196 ? 3.012 3.384 -3.791 1.00 88.62 196 THR A O 1
ATOM 1488 N N . PRO A 1 197 ? 4.380 1.844 -2.922 1.00 88.69 197 PRO A N 1
ATOM 1489 C CA . PRO A 1 197 ? 5.359 1.962 -4.007 1.00 88.69 197 PRO A CA 1
ATOM 1490 C C . PRO A 1 197 ? 4.805 1.522 -5.371 1.00 88.69 197 PRO A C 1
ATOM 1492 O O . PRO A 1 197 ? 5.435 1.762 -6.407 1.00 88.69 197 PRO A O 1
ATOM 1495 N N . LEU A 1 198 ? 3.641 0.869 -5.368 1.00 92.56 198 LEU A N 1
ATOM 1496 C CA . LEU A 1 198 ? 2.948 0.321 -6.527 1.00 92.56 198 LEU A CA 1
ATOM 1497 C C . LEU A 1 198 ? 1.663 1.102 -6.863 1.00 92.56 198 LEU A C 1
ATOM 1499 O O . LEU A 1 198 ? 0.848 0.632 -7.662 1.00 92.56 198 LEU A O 1
ATOM 1503 N N . GLY A 1 199 ? 1.495 2.306 -6.306 1.00 91.12 199 GLY A N 1
ATOM 1504 C CA . GLY A 1 199 ? 0.337 3.171 -6.528 1.00 91.12 199 GLY A CA 1
ATOM 1505 C C . GLY A 1 199 ? 0.005 3.394 -8.006 1.00 91.12 199 GLY A C 1
ATOM 1506 O O . GLY A 1 199 ? 0.865 3.720 -8.825 1.00 91.12 199 GLY A O 1
ATOM 1507 N N . GLY A 1 200 ? -1.266 3.200 -8.359 1.00 88.31 200 GLY A N 1
ATOM 1508 C CA . GLY A 1 200 ? -1.767 3.327 -9.727 1.00 88.31 200 GLY A CA 1
ATOM 1509 C C . GLY A 1 200 ? -1.455 2.135 -10.636 1.00 88.31 200 GLY A C 1
ATOM 1510 O O . GLY A 1 200 ? -1.769 2.193 -11.825 1.00 88.31 200 GLY A O 1
ATOM 1511 N N . THR A 1 201 ? -0.865 1.055 -10.110 1.00 91.75 201 THR A N 1
ATOM 1512 C CA . THR A 1 201 ? -0.562 -0.158 -10.884 1.00 91.75 201 THR A CA 1
ATOM 1513 C C . THR A 1 201 ? -1.488 -1.319 -10.522 1.00 91.7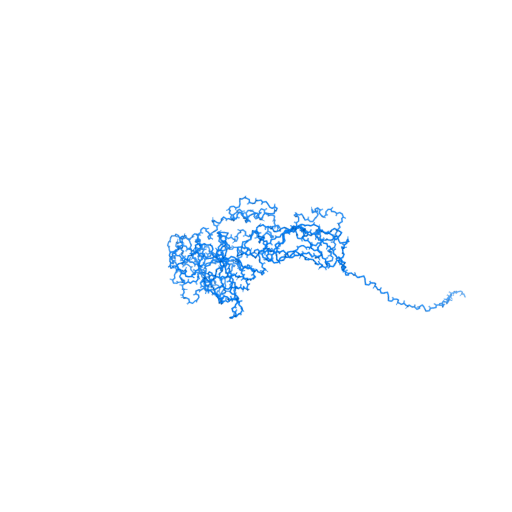5 201 THR A C 1
ATOM 1515 O O . THR A 1 201 ? -1.935 -1.456 -9.383 1.00 91.75 201 THR A O 1
ATOM 1518 N N . ALA A 1 202 ? -1.789 -2.160 -11.515 1.00 94.00 202 ALA A N 1
ATOM 1519 C CA . ALA A 1 202 ? -2.559 -3.383 -11.327 1.00 94.00 202 ALA A CA 1
ATOM 1520 C C . ALA A 1 202 ? -1.634 -4.509 -10.859 1.00 94.00 202 ALA A C 1
ATOM 1522 O O . ALA A 1 202 ? -0.847 -5.028 -11.645 1.00 94.00 202 ALA A O 1
ATOM 1523 N N . VAL A 1 203 ? -1.750 -4.883 -9.593 1.00 95.44 203 VAL A N 1
ATOM 1524 C CA . VAL A 1 203 ? -0.883 -5.850 -8.920 1.00 95.44 203 VAL A CA 1
ATOM 1525 C C . VAL A 1 203 ? -1.584 -7.192 -8.754 1.00 95.44 203 VAL A C 1
ATOM 1527 O O . VAL A 1 203 ? -2.808 -7.260 -8.616 1.00 95.44 203 VAL A O 1
ATOM 1530 N N . VAL A 1 204 ? -0.788 -8.256 -8.736 1.00 95.50 204 VAL A N 1
ATOM 1531 C CA . VAL A 1 204 ? -1.199 -9.609 -8.356 1.00 95.50 204 VAL A CA 1
ATOM 1532 C C . VAL A 1 204 ? -0.271 -10.058 -7.235 1.00 95.50 204 VAL A C 1
ATOM 1534 O O . VAL A 1 204 ? 0.940 -9.893 -7.344 1.00 95.50 204 VAL A O 1
ATOM 1537 N N . VAL A 1 205 ? -0.848 -10.591 -6.164 1.00 96.25 205 VAL A N 1
ATOM 1538 C CA . VAL A 1 205 ? -0.147 -11.230 -5.051 1.00 96.25 205 VAL A CA 1
ATOM 1539 C C . VAL A 1 205 ? -0.598 -12.688 -5.026 1.00 96.25 205 VAL A C 1
ATOM 1541 O O . VAL A 1 205 ? -1.644 -13.009 -4.457 1.00 96.25 205 VAL A O 1
ATOM 1544 N N . GLY A 1 206 ? 0.162 -13.558 -5.693 1.00 92.44 206 GLY A N 1
ATOM 1545 C CA . GLY A 1 206 ? -0.050 -15.011 -5.735 1.00 92.44 206 GLY A CA 1
ATOM 1546 C C . GLY A 1 206 ? 0.812 -15.811 -4.751 1.00 92.44 206 GLY A C 1
ATOM 1547 O O . GLY A 1 206 ? 0.871 -17.037 -4.839 1.00 92.44 206 GLY A O 1
ATOM 1548 N N . HIS A 1 207 ? 1.507 -15.132 -3.835 1.00 88.94 207 HIS A N 1
ATOM 1549 C CA . HIS A 1 207 ? 2.422 -15.730 -2.862 1.00 88.94 207 HIS A CA 1
ATOM 1550 C C . HIS A 1 207 ? 2.120 -15.274 -1.435 1.00 88.94 207 HIS A C 1
ATOM 1552 O O . HIS A 1 207 ? 1.499 -14.234 -1.215 1.00 88.94 207 HIS A O 1
ATOM 1558 N N . GLY A 1 208 ? 2.622 -16.037 -0.465 1.00 90.44 208 GLY A N 1
ATOM 1559 C CA . GLY A 1 208 ? 2.323 -15.851 0.949 1.00 90.44 208 GLY A CA 1
ATOM 1560 C C . GLY A 1 208 ? 1.147 -16.705 1.421 1.00 90.44 208 GLY A C 1
ATOM 1561 O O . GLY A 1 208 ? 0.378 -17.270 0.639 1.00 90.44 208 GLY A O 1
ATOM 1562 N N . ALA A 1 209 ? 1.006 -16.809 2.738 1.00 93.12 209 ALA A N 1
ATOM 1563 C CA . ALA A 1 209 ? -0.088 -17.537 3.366 1.00 93.12 209 ALA A CA 1
ATOM 1564 C C . ALA A 1 209 ? -1.252 -16.573 3.615 1.00 93.12 209 ALA A C 1
ATOM 1566 O O . ALA A 1 209 ? -1.465 -16.105 4.733 1.00 93.12 209 ALA A O 1
ATOM 1567 N N . LEU A 1 210 ? -1.971 -16.243 2.541 1.00 95.25 210 LEU A N 1
ATOM 1568 C CA . LEU A 1 210 ? -3.029 -15.236 2.549 1.00 95.25 210 LEU A CA 1
ATOM 1569 C C . LEU A 1 210 ? -4.284 -15.760 3.257 1.00 95.25 210 LEU A C 1
ATOM 1571 O O . LEU A 1 210 ? -4.863 -16.775 2.862 1.00 95.25 210 LEU A O 1
ATOM 1575 N N . VAL A 1 211 ? -4.739 -15.040 4.278 1.00 94.12 211 VAL A N 1
ATOM 1576 C CA . VAL A 1 211 ? -5.934 -15.372 5.060 1.00 94.12 211 VAL A CA 1
ATOM 1577 C C . VAL A 1 211 ? -6.869 -14.173 5.097 1.00 94.12 211 VAL A C 1
ATOM 1579 O O . VAL A 1 211 ? -6.449 -13.068 5.429 1.00 94.12 211 VAL A O 1
ATOM 1582 N N . CYS A 1 212 ? -8.154 -14.383 4.805 1.00 95.12 212 CYS A N 1
ATOM 1583 C CA . CYS A 1 212 ? -9.174 -13.368 5.047 1.00 95.12 212 CYS A CA 1
ATOM 1584 C C . CYS A 1 212 ? -9.388 -13.213 6.558 1.00 95.12 212 CYS A C 1
ATOM 1586 O O . CYS A 1 212 ? -9.853 -14.140 7.215 1.00 95.12 212 CYS A O 1
ATOM 1588 N N . THR A 1 213 ? -9.076 -12.058 7.135 1.00 94.25 213 THR A N 1
ATOM 1589 C CA . THR A 1 213 ? -9.143 -11.850 8.593 1.00 94.25 213 THR A CA 1
ATOM 1590 C C . THR A 1 213 ? -10.393 -11.096 9.039 1.00 94.25 213 THR A C 1
ATOM 1592 O O . THR A 1 213 ? -10.773 -11.185 10.209 1.00 94.25 213 THR A O 1
ATOM 1595 N N . GLY A 1 214 ? -11.081 -10.417 8.119 1.00 93.69 214 GLY A N 1
ATOM 1596 C CA . GLY A 1 214 ? -12.325 -9.691 8.375 1.00 93.69 214 GLY A CA 1
ATOM 1597 C C . GLY A 1 214 ? -13.079 -9.364 7.092 1.00 93.69 214 GLY A C 1
ATOM 1598 O O . GLY A 1 214 ? -12.501 -9.359 6.008 1.00 93.69 214 GLY A O 1
ATOM 1599 N N . ILE A 1 215 ? -14.378 -9.098 7.223 1.00 93.31 215 ILE A N 1
ATOM 1600 C CA . ILE A 1 215 ? -15.261 -8.688 6.127 1.00 93.31 215 ILE A CA 1
ATOM 1601 C C . ILE A 1 215 ? -16.094 -7.502 6.597 1.00 93.31 215 ILE A C 1
ATOM 1603 O O .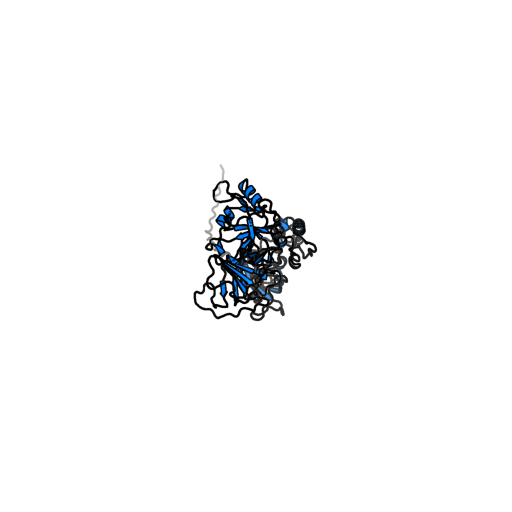 ILE A 1 215 ? -16.644 -7.531 7.697 1.00 93.31 215 ILE A O 1
ATOM 1607 N N . THR A 1 216 ? -16.225 -6.500 5.737 1.00 92.56 216 THR A N 1
ATOM 1608 C CA . THR A 1 216 ? -17.071 -5.324 5.947 1.00 92.56 216 THR A CA 1
ATOM 1609 C C . THR A 1 216 ? -18.167 -5.269 4.881 1.00 92.56 216 THR A C 1
ATOM 1611 O O . THR A 1 216 ? -18.266 -6.117 3.989 1.00 92.56 216 THR A O 1
ATOM 1614 N N . GLN A 1 217 ? -19.026 -4.253 4.942 1.00 90.75 217 GLN A N 1
ATOM 1615 C CA . GLN A 1 217 ? -20.012 -3.999 3.886 1.00 90.75 217 GLN A CA 1
ATOM 1616 C C . GLN A 1 217 ? -19.399 -3.614 2.536 1.00 90.75 217 GLN A C 1
ATOM 1618 O O . GLN A 1 217 ? -20.107 -3.663 1.531 1.00 90.75 217 GLN A O 1
ATOM 1623 N N . SER A 1 218 ? -18.129 -3.211 2.505 1.00 91.94 218 SER A N 1
ATOM 1624 C CA . SER A 1 218 ? -17.486 -2.643 1.320 1.00 91.94 218 SER A CA 1
ATOM 1625 C C . SER A 1 218 ? -16.226 -3.382 0.874 1.00 91.94 218 SER A C 1
ATOM 1627 O O . SER A 1 218 ? -15.719 -3.084 -0.208 1.00 91.94 218 SER A O 1
ATOM 1629 N N . GLY A 1 219 ? -15.734 -4.339 1.665 1.00 95.31 219 GLY A N 1
ATOM 1630 C CA . GLY A 1 219 ? -14.489 -5.041 1.384 1.00 95.31 219 GLY A CA 1
ATOM 1631 C C . GLY A 1 219 ? -14.168 -6.170 2.352 1.00 95.31 219 GLY A C 1
ATOM 1632 O O . GLY A 1 219 ? -15.005 -6.610 3.144 1.00 95.31 219 GLY A O 1
ATOM 1633 N N . LEU A 1 220 ? -12.929 -6.643 2.271 1.00 96.50 220 LEU A N 1
ATOM 1634 C CA . LEU A 1 220 ? -12.356 -7.628 3.184 1.00 96.50 220 LEU A CA 1
ATOM 1635 C C . LEU A 1 220 ? -10.918 -7.267 3.546 1.00 96.50 220 LEU A C 1
ATOM 1637 O O . LEU A 1 220 ? -10.215 -6.627 2.768 1.00 96.50 220 LEU A O 1
ATOM 1641 N N . TYR A 1 221 ? -10.482 -7.742 4.705 1.00 97.06 221 TYR A N 1
ATOM 1642 C CA . TYR A 1 221 ? -9.095 -7.681 5.150 1.00 97.06 221 TYR A CA 1
ATOM 1643 C C . TYR A 1 221 ? -8.401 -8.995 4.839 1.00 97.06 221 TYR A C 1
ATOM 1645 O O . TYR A 1 221 ? -8.967 -10.068 5.081 1.00 97.06 221 TYR A O 1
ATOM 1653 N N . VAL A 1 222 ? -7.180 -8.912 4.323 1.00 96.94 222 VAL A N 1
ATOM 1654 C CA . VAL A 1 222 ? -6.346 -10.072 4.013 1.00 96.94 222 VAL A CA 1
ATOM 1655 C C . VAL A 1 222 ? -4.989 -9.894 4.666 1.00 96.94 222 VAL A C 1
ATOM 1657 O O . VAL A 1 222 ? -4.367 -8.855 4.491 1.00 96.94 222 VAL A O 1
ATOM 1660 N N . THR A 1 223 ? -4.527 -10.918 5.377 1.00 95.50 223 THR A N 1
ATOM 1661 C CA . THR A 1 223 ? -3.216 -10.940 6.031 1.00 95.50 223 THR A CA 1
ATOM 1662 C C . THR A 1 223 ? -2.358 -12.059 5.445 1.00 95.50 223 THR A C 1
ATOM 1664 O O . THR A 1 223 ? -2.817 -13.197 5.354 1.00 95.50 223 THR A O 1
ATOM 1667 N N . ASP A 1 224 ? -1.116 -11.756 5.066 1.00 95.12 224 ASP A N 1
ATOM 1668 C CA . ASP A 1 224 ? -0.077 -12.742 4.769 1.00 95.12 224 ASP A CA 1
ATOM 1669 C C . ASP A 1 224 ? 0.529 -13.241 6.084 1.00 95.12 224 ASP A C 1
ATOM 1671 O O . ASP A 1 224 ? 1.319 -12.561 6.747 1.00 95.12 224 ASP A O 1
ATOM 1675 N N . MET A 1 225 ? 0.168 -14.464 6.458 1.00 91.19 225 MET A N 1
ATOM 1676 C CA . MET A 1 225 ? 0.633 -15.111 7.683 1.00 91.19 225 MET A CA 1
ATOM 1677 C C . MET A 1 225 ? 2.116 -15.506 7.636 1.00 91.19 225 MET A C 1
ATOM 1679 O O . MET A 1 225 ? 2.695 -15.799 8.679 1.00 91.19 225 MET A O 1
ATOM 1683 N N . ASN A 1 226 ? 2.726 -15.507 6.446 1.00 90.69 226 ASN A N 1
ATOM 1684 C CA . ASN A 1 226 ? 4.161 -15.716 6.239 1.00 90.69 226 ASN A CA 1
ATOM 1685 C C . ASN A 1 226 ? 4.896 -14.383 6.005 1.00 90.69 226 ASN A C 1
ATOM 1687 O O . ASN A 1 226 ? 6.039 -14.383 5.532 1.00 90.69 226 ASN A O 1
ATOM 1691 N N . GLY A 1 227 ? 4.227 -13.257 6.276 1.00 85.06 227 GLY A N 1
ATOM 1692 C CA . GLY A 1 227 ? 4.819 -11.928 6.258 1.00 85.06 227 GLY A CA 1
ATOM 1693 C C . GLY A 1 227 ? 5.909 -11.766 7.325 1.00 85.06 227 GLY A C 1
ATOM 1694 O O . GLY A 1 227 ? 6.074 -12.621 8.199 1.00 85.06 227 GLY A O 1
ATOM 1695 N N . PRO A 1 228 ? 6.698 -10.684 7.249 1.00 80.44 228 PRO A N 1
ATOM 1696 C CA . PRO A 1 228 ? 7.736 -10.423 8.239 1.00 80.44 228 PRO A CA 1
ATOM 1697 C C . PRO A 1 228 ? 7.142 -10.198 9.637 1.00 80.44 228 PRO A C 1
ATOM 1699 O O . PRO A 1 228 ? 6.049 -9.652 9.792 1.00 80.44 228 PRO A O 1
ATOM 1702 N N . GLU A 1 229 ? 7.903 -10.562 10.668 1.00 70.19 229 GLU A N 1
ATOM 1703 C CA . GLU A 1 229 ? 7.624 -10.085 12.022 1.00 70.19 229 GLU A CA 1
ATOM 1704 C C . GLU A 1 229 ? 7.741 -8.553 12.045 1.00 70.19 229 GLU A C 1
ATOM 1706 O O . GLU A 1 229 ? 8.692 -7.993 11.495 1.00 70.19 229 GLU A O 1
ATOM 1711 N N . GLY A 1 230 ? 6.770 -7.880 12.663 1.00 72.31 230 GLY A N 1
ATOM 1712 C CA . GLY A 1 230 ? 6.743 -6.418 12.764 1.00 72.31 230 GLY A CA 1
ATOM 1713 C C . GLY A 1 230 ? 5.815 -5.694 11.785 1.00 72.31 230 GLY A C 1
ATOM 1714 O O . GLY A 1 230 ? 5.871 -4.474 11.758 1.00 72.31 230 GLY A O 1
ATOM 1715 N N . GLY A 1 231 ? 4.968 -6.398 11.020 1.00 84.00 231 GLY A N 1
ATOM 1716 C CA . GLY A 1 231 ? 3.854 -5.793 10.274 1.00 84.00 231 GLY A CA 1
ATOM 1717 C C . GLY A 1 231 ? 4.049 -5.724 8.754 1.00 84.00 231 GLY A C 1
ATOM 1718 O O . GLY A 1 231 ? 4.769 -6.534 8.174 1.00 84.00 231 GLY A O 1
ATOM 1719 N N . TYR A 1 232 ? 3.370 -4.784 8.096 1.00 91.38 232 TYR A N 1
ATOM 1720 C CA . TYR A 1 232 ? 3.258 -4.624 6.644 1.00 91.38 232 TYR A CA 1
ATOM 1721 C C . TYR A 1 232 ? 2.849 -5.924 5.953 1.00 91.38 232 TYR A C 1
ATOM 1723 O O . TYR A 1 232 ? 3.455 -6.365 4.982 1.00 91.38 232 TYR A O 1
ATOM 1731 N N . ASN A 1 233 ? 1.888 -6.636 6.520 1.00 94.31 233 ASN A N 1
ATOM 1732 C CA . ASN A 1 233 ? 1.460 -7.922 5.988 1.00 94.31 233 ASN A CA 1
ATOM 1733 C C . ASN A 1 233 ? -0.053 -8.020 5.872 1.00 94.31 233 ASN A C 1
ATOM 1735 O O . ASN A 1 233 ? -0.556 -9.121 5.672 1.00 94.31 233 ASN A O 1
ATOM 1739 N N . SER A 1 234 ? -0.778 -6.911 6.000 1.00 95.50 234 SER A N 1
ATOM 1740 C CA . SER A 1 234 ? -2.234 -6.903 5.947 1.00 95.50 234 SER A CA 1
ATOM 1741 C C . SER A 1 234 ? -2.725 -5.820 5.004 1.00 95.50 234 SER A C 1
ATOM 1743 O O . SER A 1 234 ? -2.237 -4.712 5.044 1.00 95.50 234 SER A O 1
ATOM 1745 N N . VAL A 1 235 ? -3.690 -6.121 4.144 1.00 96.94 235 VAL A N 1
ATOM 1746 C CA . VAL A 1 235 ? -4.211 -5.158 3.167 1.00 96.94 235 VAL A CA 1
ATOM 1747 C C . VAL A 1 235 ? -5.727 -5.233 3.103 1.00 96.94 235 VAL A C 1
ATOM 1749 O O . VAL A 1 235 ? -6.325 -6.300 3.291 1.00 96.94 235 VAL A O 1
ATOM 1752 N N . PHE A 1 236 ? -6.360 -4.098 2.822 1.00 97.25 236 PHE A N 1
ATOM 1753 C CA . PHE A 1 236 ? -7.790 -4.030 2.580 1.00 97.25 236 PHE A CA 1
ATOM 1754 C C . PHE A 1 236 ? -8.102 -4.127 1.083 1.00 97.25 236 PHE A C 1
ATOM 1756 O O . PHE A 1 236 ? -7.503 -3.463 0.236 1.00 97.25 236 PHE A O 1
ATOM 1763 N N . LEU A 1 237 ? -9.063 -4.983 0.745 1.00 97.31 237 LEU A N 1
ATOM 1764 C CA . LEU A 1 237 ? -9.556 -5.197 -0.612 1.00 97.31 237 LEU A CA 1
ATOM 1765 C C . LEU A 1 237 ? -10.912 -4.507 -0.732 1.00 97.31 237 LEU A C 1
ATOM 1767 O O . LEU A 1 237 ? -11.916 -5.012 -0.224 1.00 97.31 237 LEU A O 1
ATOM 1771 N N . PHE A 1 238 ? -10.959 -3.371 -1.424 1.00 95.75 238 PHE A N 1
ATOM 1772 C CA . PHE A 1 238 ? -12.170 -2.566 -1.547 1.00 95.75 238 PHE A CA 1
ATOM 1773 C C . PHE A 1 238 ? -13.053 -3.034 -2.713 1.00 95.75 238 PHE A C 1
ATOM 1775 O O . PHE A 1 238 ? -12.850 -2.682 -3.877 1.00 95.75 238 PHE A O 1
ATOM 1782 N N . THR A 1 239 ? -14.073 -3.832 -2.395 1.00 94.19 239 THR A N 1
ATOM 1783 C CA . THR A 1 239 ? -14.995 -4.471 -3.348 1.00 94.19 239 THR A CA 1
ATOM 1784 C C . THR A 1 239 ? -16.241 -3.646 -3.685 1.00 94.19 239 THR A C 1
ATOM 1786 O O . THR A 1 239 ? -17.120 -4.146 -4.392 1.00 94.19 239 THR A O 1
ATOM 1789 N N . PHE A 1 240 ? -16.360 -2.408 -3.180 1.00 91.31 240 PHE A N 1
ATOM 1790 C CA . PHE A 1 240 ? -17.519 -1.496 -3.331 1.00 91.31 240 PHE A CA 1
ATOM 1791 C C . PHE A 1 240 ? -18.868 -2.044 -2.819 1.00 91.31 240 PHE A C 1
ATOM 1793 O O . PHE A 1 240 ? -19.901 -1.383 -2.905 1.00 91.31 240 PHE A O 1
ATOM 1800 N N . SER A 1 241 ? -18.872 -3.272 -2.316 1.00 91.25 241 SER A N 1
ATOM 1801 C CA . SER A 1 241 ? -20.027 -4.046 -1.878 1.00 91.25 241 SER A CA 1
ATOM 1802 C C . SER A 1 241 ? -19.545 -5.169 -0.964 1.00 91.25 241 SER A C 1
ATOM 1804 O O . SER A 1 241 ? -18.339 -5.378 -0.830 1.00 91.25 241 SER A O 1
ATOM 1806 N N . ASN A 1 242 ? -20.473 -5.902 -0.349 1.00 90.75 242 ASN A N 1
ATOM 1807 C CA . ASN A 1 242 ? -20.121 -7.014 0.524 1.00 90.75 242 ASN A CA 1
ATOM 1808 C C . ASN A 1 242 ? -19.487 -8.143 -0.320 1.00 90.75 242 ASN A C 1
ATOM 1810 O O . ASN A 1 242 ? -20.123 -8.595 -1.281 1.00 90.75 242 ASN A O 1
ATOM 1814 N N . PRO A 1 243 ? -18.258 -8.588 -0.006 1.00 91.56 243 PRO A N 1
ATOM 1815 C CA . PRO A 1 243 ? -17.570 -9.611 -0.784 1.00 91.56 243 PRO A CA 1
ATOM 1816 C C . PRO A 1 243 ? -18.267 -10.977 -0.658 1.00 91.56 243 PRO A C 1
ATOM 1818 O O . PRO A 1 243 ? -18.415 -11.537 0.426 1.00 91.56 243 PRO A O 1
ATOM 1821 N N . GLY A 1 244 ? -18.696 -11.536 -1.792 1.00 89.31 244 GLY A N 1
ATOM 1822 C CA . GLY A 1 244 ? -19.317 -12.861 -1.856 1.00 89.31 244 GLY A CA 1
ATOM 1823 C C . GLY A 1 244 ? -18.295 -13.996 -1.977 1.00 89.31 244 GLY A C 1
ATOM 1824 O O . GLY A 1 244 ? -17.249 -13.835 -2.591 1.00 89.31 244 GLY A O 1
ATOM 1825 N N . GLY A 1 245 ? -18.619 -15.179 -1.445 1.00 89.25 245 GLY A N 1
ATOM 1826 C CA . GLY A 1 245 ? -17.786 -16.380 -1.625 1.00 89.25 245 GLY A CA 1
ATOM 1827 C C . GLY A 1 245 ? -16.531 -16.438 -0.747 1.00 89.25 245 GLY A C 1
ATOM 1828 O O . GLY A 1 245 ? -15.683 -17.297 -0.963 1.00 89.25 245 GLY A O 1
ATOM 1829 N N . VAL A 1 246 ? -16.421 -15.564 0.254 1.00 91.75 246 VAL A N 1
ATOM 1830 C CA . VAL A 1 246 ? -15.333 -15.547 1.238 1.00 91.75 246 VAL A CA 1
ATOM 1831 C C . VAL A 1 246 ? -15.890 -15.323 2.641 1.00 91.75 246 VAL A C 1
ATOM 1833 O O . VAL A 1 246 ? -16.951 -14.722 2.819 1.00 91.75 246 VAL A O 1
ATOM 1836 N N . ARG A 1 247 ? -15.212 -15.863 3.651 1.00 92.00 247 ARG A N 1
ATOM 1837 C CA . ARG A 1 247 ? -15.514 -15.672 5.074 1.00 92.00 247 ARG A CA 1
ATOM 1838 C C . ARG A 1 247 ? -14.2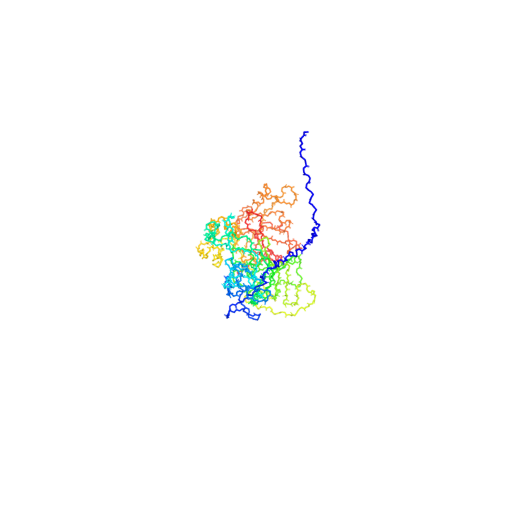20 -15.433 5.850 1.00 92.00 247 ARG A C 1
ATOM 1840 O O . ARG A 1 247 ? -13.177 -15.934 5.432 1.00 92.00 247 ARG A O 1
ATOM 1847 N N . PRO A 1 248 ? -14.286 -14.793 7.030 1.00 91.38 248 PRO A N 1
ATOM 1848 C CA . PRO A 1 248 ? -13.138 -14.732 7.924 1.00 91.38 248 PRO A CA 1
ATOM 1849 C C . PRO A 1 248 ? -12.590 -16.139 8.234 1.00 91.38 248 PRO A C 1
ATOM 1851 O O . PRO A 1 248 ? -13.349 -17.056 8.580 1.00 91.38 248 PRO A O 1
ATOM 1854 N N . GLY A 1 249 ? -11.278 -16.303 8.095 1.00 90.25 249 GLY A N 1
ATOM 1855 C CA . GLY A 1 249 ? -10.518 -17.544 8.235 1.00 90.25 249 GLY A CA 1
ATOM 1856 C C . GLY A 1 249 ? -10.409 -18.396 6.964 1.00 90.25 249 GLY A C 1
ATOM 1857 O O . GLY A 1 249 ? -9.745 -19.428 7.011 1.00 90.25 249 GLY A O 1
ATOM 1858 N N . ASP A 1 250 ? -11.055 -18.018 5.855 1.00 92.19 250 ASP A N 1
ATOM 1859 C CA . ASP A 1 250 ? -10.805 -18.655 4.555 1.00 92.19 250 ASP A CA 1
ATOM 1860 C C . ASP A 1 250 ? -9.406 -18.242 4.039 1.00 92.19 250 ASP A C 1
ATOM 1862 O O . ASP A 1 250 ? -8.959 -17.109 4.257 1.00 92.19 250 ASP A O 1
ATOM 1866 N N . ARG A 1 251 ? -8.714 -19.153 3.348 1.00 93.38 251 ARG A N 1
ATOM 1867 C CA . ARG A 1 251 ? -7.405 -18.914 2.736 1.00 93.38 251 ARG A CA 1
ATOM 1868 C C . ARG A 1 251 ? -7.578 -18.502 1.287 1.00 93.38 251 ARG A C 1
ATOM 1870 O O . ARG A 1 251 ? -8.445 -18.992 0.563 1.00 93.38 251 ARG A O 1
ATOM 1877 N N . LEU A 1 252 ? -6.708 -17.615 0.841 1.00 94.44 252 LEU A N 1
ATOM 1878 C CA . LEU A 1 252 ? -6.688 -17.134 -0.529 1.00 94.44 252 LEU A CA 1
ATOM 1879 C C . LEU A 1 252 ? -5.405 -17.622 -1.195 1.00 94.44 252 LEU A C 1
ATOM 1881 O O . LEU A 1 252 ? -4.355 -17.701 -0.566 1.00 94.44 252 LEU A O 1
ATOM 1885 N N . CYS A 1 253 ? -5.495 -17.985 -2.466 1.00 93.94 253 CYS A N 1
ATOM 1886 C CA . CYS A 1 253 ? -4.306 -18.321 -3.252 1.00 93.94 253 CYS A CA 1
ATOM 1887 C C . CYS A 1 253 ? -3.747 -17.109 -3.984 1.00 93.94 253 CYS A C 1
ATOM 1889 O O . CYS A 1 253 ? -2.571 -17.071 -4.311 1.00 93.94 253 CYS A O 1
ATOM 1891 N N . GLU A 1 254 ? -4.619 -16.158 -4.291 1.00 94.62 254 GLU A N 1
ATOM 1892 C CA . GLU A 1 254 ? -4.291 -14.989 -5.084 1.00 94.62 254 GLU A CA 1
ATOM 1893 C C . GLU A 1 254 ? -5.232 -13.865 -4.675 1.00 94.62 254 GLU A C 1
ATOM 1895 O O . GLU A 1 254 ? -6.443 -14.083 -4.526 1.00 94.62 254 GLU A O 1
ATOM 1900 N N . ILE A 1 255 ? -4.673 -12.671 -4.529 1.00 96.88 255 ILE A N 1
ATOM 1901 C CA . ILE A 1 255 ? -5.414 -11.414 -4.547 1.00 96.88 255 ILE A CA 1
ATOM 1902 C C . ILE A 1 255 ? -4.823 -10.533 -5.644 1.00 96.88 255 ILE A C 1
ATOM 1904 O O . ILE A 1 255 ? -3.620 -10.543 -5.882 1.00 96.88 255 ILE A O 1
ATOM 1908 N N . ALA A 1 256 ? -5.659 -9.770 -6.328 1.00 96.38 256 ALA A N 1
ATOM 1909 C CA . ALA A 1 256 ? -5.229 -8.848 -7.366 1.00 96.38 256 ALA A CA 1
ATOM 1910 C C . ALA A 1 256 ? -6.107 -7.604 -7.355 1.00 96.38 256 ALA A C 1
ATOM 1912 O O . ALA A 1 256 ? -7.245 -7.664 -6.900 1.00 96.38 256 ALA A O 1
ATOM 1913 N N . GLY A 1 257 ? -5.612 -6.486 -7.870 1.00 95.94 257 GLY A N 1
ATOM 1914 C CA . GLY A 1 257 ? -6.362 -5.233 -7.941 1.00 95.94 257 GLY A CA 1
ATOM 1915 C C . GLY A 1 257 ? -5.461 -4.060 -8.291 1.00 95.94 257 GLY A C 1
ATOM 1916 O O . GLY A 1 257 ? -4.273 -4.236 -8.536 1.00 95.94 257 GLY A O 1
ATOM 1917 N N . ASN A 1 258 ? -6.015 -2.852 -8.315 1.00 95.88 258 ASN A N 1
ATOM 1918 C CA . ASN A 1 258 ? -5.208 -1.644 -8.476 1.00 95.88 258 ASN A CA 1
ATOM 1919 C C . ASN A 1 258 ? -4.735 -1.175 -7.103 1.00 95.88 258 ASN A C 1
ATOM 1921 O O . ASN A 1 258 ? -5.574 -0.814 -6.276 1.00 95.88 258 ASN A O 1
ATOM 1925 N N . ALA A 1 259 ? -3.424 -1.174 -6.874 1.00 95.38 259 ALA A N 1
ATOM 1926 C CA . ALA A 1 259 ? -2.847 -0.612 -5.661 1.00 95.38 259 ALA A CA 1
ATOM 1927 C C . ALA A 1 259 ? -3.067 0.903 -5.648 1.00 95.38 259 ALA A C 1
ATOM 1929 O O . ALA A 1 259 ? -2.821 1.591 -6.645 1.00 95.38 259 ALA A O 1
ATOM 1930 N N . ALA A 1 260 ? -3.595 1.421 -4.547 1.00 92.12 260 ALA A N 1
ATOM 1931 C CA . ALA A 1 260 ? -3.920 2.828 -4.411 1.00 92.12 260 ALA A CA 1
ATOM 1932 C C . ALA A 1 260 ? -3.883 3.260 -2.951 1.00 92.12 260 ALA A C 1
ATOM 1934 O O . ALA A 1 260 ? -4.266 2.496 -2.068 1.00 92.12 260 ALA A O 1
ATOM 1935 N N . GLU A 1 261 ? -3.535 4.528 -2.759 1.00 86.56 261 GLU A N 1
ATOM 1936 C CA . GLU A 1 261 ? -3.715 5.221 -1.494 1.00 86.56 261 GLU A CA 1
ATOM 1937 C C . GLU A 1 261 ? -5.125 5.784 -1.377 1.00 86.56 261 GLU A C 1
ATOM 1939 O O . GLU A 1 261 ? -5.619 6.479 -2.276 1.00 86.56 261 GLU A O 1
ATOM 1944 N N . PHE A 1 262 ? -5.784 5.504 -0.256 1.00 84.50 262 PHE A N 1
ATOM 1945 C CA . PHE A 1 262 ? -7.098 6.051 0.041 1.00 84.50 262 PHE A CA 1
ATOM 1946 C C . PHE A 1 262 ? -7.204 6.525 1.490 1.00 84.50 262 PHE A C 1
ATOM 1948 O O . PHE A 1 262 ? -7.327 5.739 2.427 1.00 84.50 262 PHE A O 1
ATOM 1955 N N . ILE A 1 263 ? -7.231 7.852 1.655 1.00 77.44 263 ILE A N 1
ATOM 1956 C CA . ILE A 1 263 ? -7.335 8.524 2.963 1.00 77.44 263 ILE A CA 1
ATOM 1957 C C . ILE A 1 263 ? -6.176 8.094 3.895 1.00 77.44 263 ILE A C 1
ATOM 1959 O O . ILE A 1 263 ? -6.366 7.927 5.096 1.00 77.44 263 ILE A O 1
ATOM 1963 N N . GLY A 1 264 ? -4.975 7.939 3.321 1.00 75.06 264 GLY A N 1
ATOM 1964 C CA . GLY A 1 264 ? -3.767 7.492 4.023 1.00 75.06 264 GLY A CA 1
ATOM 1965 C C . GLY A 1 264 ? -3.778 6.000 4.343 1.00 75.06 264 GLY A C 1
ATOM 1966 O O . GLY A 1 264 ? -3.438 5.642 5.454 1.00 75.06 264 GLY A O 1
ATOM 1967 N N . ASN A 1 265 ? -4.280 5.166 3.428 1.00 84.69 265 ASN A N 1
ATOM 1968 C CA . ASN A 1 265 ? -4.217 3.716 3.569 1.00 84.69 265 ASN A CA 1
ATOM 1969 C C . ASN A 1 265 ? -3.882 3.069 2.225 1.00 84.69 265 ASN A C 1
ATOM 1971 O O . ASN A 1 265 ? -4.565 3.352 1.225 1.00 84.69 265 ASN A O 1
ATOM 1975 N N . THR A 1 266 ? -2.950 2.122 2.229 1.00 91.06 266 THR A N 1
ATOM 1976 C CA . THR A 1 266 ? -2.681 1.237 1.105 1.00 91.06 266 THR A CA 1
ATOM 1977 C C . THR A 1 266 ? -3.801 0.204 0.975 1.00 91.06 266 THR A C 1
ATOM 1979 O O . THR A 1 266 ? -3.962 -0.712 1.784 1.00 91.06 266 THR A O 1
ATOM 1982 N N . GLN A 1 267 ? -4.533 0.254 -0.137 1.00 95.19 267 GLN A N 1
ATOM 1983 C CA . GLN A 1 267 ? -5.581 -0.722 -0.443 1.00 95.19 267 GLN A CA 1
ATOM 1984 C C . GLN A 1 267 ? -5.555 -1.196 -1.901 1.00 95.19 267 GLN A C 1
ATOM 1986 O O . GLN A 1 267 ? -4.955 -0.579 -2.785 1.00 95.19 267 GLN A O 1
ATOM 1991 N N . LEU A 1 268 ? -6.264 -2.297 -2.170 1.00 97.12 268 LEU A N 1
ATOM 1992 C CA . LEU A 1 268 ? -6.531 -2.778 -3.527 1.00 97.12 268 LEU A CA 1
ATOM 1993 C C . LEU A 1 268 ? -7.944 -2.396 -3.972 1.00 97.12 268 LEU A C 1
ATOM 1995 O O . LEU A 1 268 ? -8.940 -2.873 -3.425 1.00 97.12 268 LEU A O 1
ATOM 1999 N N . ASN A 1 269 ? -8.029 -1.574 -5.016 1.00 95.12 269 ASN A N 1
ATOM 2000 C CA . ASN A 1 269 ? -9.282 -1.172 -5.647 1.00 95.12 269 ASN A CA 1
ATOM 2001 C C . ASN A 1 269 ? -9.665 -2.105 -6.794 1.00 95.12 269 ASN A C 1
ATOM 2003 O O . ASN A 1 269 ? -8.807 -2.554 -7.559 1.00 95.12 269 ASN A O 1
ATOM 2007 N N . PHE A 1 270 ? -10.975 -2.313 -6.966 1.00 92.69 270 PHE A N 1
ATOM 2008 C CA . PHE A 1 270 ? -11.531 -3.263 -7.939 1.00 92.69 270 PHE A CA 1
ATOM 2009 C C . PHE A 1 270 ? -10.854 -4.636 -7.845 1.00 92.69 270 PHE A C 1
ATOM 2011 O O . PHE A 1 270 ? -10.340 -5.138 -8.850 1.00 92.69 270 PHE A O 1
ATOM 2018 N N . PRO A 1 271 ? -10.777 -5.214 -6.635 1.00 95.56 271 PRO A N 1
ATOM 2019 C CA . PRO A 1 271 ? -9.975 -6.391 -6.434 1.00 95.56 271 PRO A CA 1
ATOM 2020 C C . PRO A 1 271 ? -10.639 -7.612 -7.074 1.00 95.56 271 PRO A C 1
ATOM 2022 O O . PRO A 1 271 ? -11.842 -7.641 -7.346 1.00 95.56 271 PRO A O 1
ATOM 2025 N N . SER A 1 272 ? -9.828 -8.639 -7.272 1.00 94.12 272 SER A N 1
ATOM 2026 C CA . SER A 1 272 ? -10.265 -10.012 -7.457 1.00 94.12 272 SER A CA 1
ATOM 2027 C C . SER A 1 272 ? -9.484 -10.898 -6.496 1.00 94.12 272 SER A C 1
ATOM 2029 O O . SER A 1 272 ? -8.356 -10.578 -6.123 1.00 94.12 272 SER A O 1
ATOM 2031 N N . TYR A 1 273 ? -10.082 -12.002 -6.071 1.00 94.62 273 TYR A N 1
ATOM 2032 C CA . TYR A 1 273 ? -9.422 -12.980 -5.216 1.00 94.62 273 TYR A CA 1
ATOM 2033 C C . TYR A 1 273 ? -9.863 -14.388 -5.582 1.00 94.62 273 TYR A C 1
ATOM 2035 O O . TYR A 1 273 ? -10.979 -14.584 -6.074 1.00 94.62 273 TYR A O 1
ATOM 2043 N N . LEU A 1 274 ? -8.986 -15.359 -5.328 1.00 93.38 274 LEU A N 1
ATOM 2044 C CA . LEU A 1 274 ? -9.248 -16.783 -5.506 1.00 93.38 274 LEU A CA 1
ATOM 2045 C C . LEU A 1 274 ? -9.270 -17.480 -4.144 1.00 93.38 274 LEU A C 1
ATOM 2047 O O . LEU A 1 274 ? -8.231 -17.639 -3.499 1.00 93.38 274 LEU A O 1
ATOM 2051 N N . ASN A 1 275 ? -10.461 -17.898 -3.718 1.00 92.56 275 ASN A N 1
ATOM 2052 C CA . ASN A 1 275 ? -10.669 -18.576 -2.443 1.00 92.56 275 ASN A CA 1
ATOM 2053 C C . ASN A 1 275 ? -10.273 -20.058 -2.550 1.00 92.56 275 ASN A C 1
ATOM 2055 O O . ASN A 1 275 ? -10.803 -20.794 -3.386 1.00 92.56 275 ASN A O 1
ATOM 2059 N N . ALA A 1 276 ? -9.351 -20.499 -1.695 1.00 89.81 276 ALA A N 1
ATOM 2060 C CA . ALA A 1 276 ? -8.803 -21.850 -1.718 1.00 89.81 276 ALA A CA 1
ATOM 2061 C C . ALA A 1 276 ? -9.816 -22.916 -1.275 1.00 89.81 276 ALA A C 1
ATOM 2063 O O . ALA A 1 276 ? -9.798 -24.043 -1.768 1.00 89.81 276 ALA A O 1
ATOM 2064 N N . GLU A 1 277 ? -10.704 -22.580 -0.339 1.00 87.06 277 GLU A N 1
ATOM 2065 C CA . GLU A 1 277 ? -11.690 -23.502 0.229 1.00 87.06 277 GLU A CA 1
ATOM 2066 C C . GLU A 1 277 ? -12.852 -23.774 -0.727 1.00 87.06 277 GLU A C 1
ATOM 2068 O O . GLU A 1 277 ? -13.409 -24.873 -0.726 1.00 87.06 277 GLU A O 1
ATOM 2073 N N . THR A 1 278 ? -13.241 -22.777 -1.520 1.00 84.69 278 THR A N 1
ATOM 2074 C CA . THR A 1 278 ? -14.401 -22.859 -2.420 1.00 84.69 278 THR A CA 1
ATOM 2075 C C . THR A 1 278 ? -14.020 -23.012 -3.890 1.00 84.69 278 THR A C 1
ATOM 2077 O O . THR A 1 278 ? -14.846 -23.471 -4.676 1.00 84.69 278 THR A O 1
ATOM 2080 N N . GLY A 1 279 ? -12.794 -22.641 -4.277 1.00 83.69 279 GLY A N 1
ATOM 2081 C CA . GLY A 1 279 ? -12.367 -22.562 -5.678 1.00 83.69 279 GLY A CA 1
ATOM 2082 C C . GLY A 1 279 ? -13.068 -21.453 -6.471 1.00 83.69 279 GLY A C 1
ATOM 2083 O O . GLY A 1 279 ? -13.019 -21.448 -7.700 1.00 83.69 279 GLY A O 1
ATOM 2084 N N . LEU A 1 280 ? -13.764 -20.532 -5.798 1.00 82.25 280 LEU A N 1
ATOM 2085 C CA . LEU A 1 280 ? -14.468 -19.429 -6.444 1.00 82.25 280 LEU A CA 1
ATOM 2086 C C . LEU A 1 280 ? -13.529 -18.232 -6.611 1.00 82.25 280 LEU A C 1
ATOM 2088 O O . LEU A 1 280 ? -12.854 -17.820 -5.662 1.00 82.25 280 LEU A O 1
ATOM 2092 N N . ARG A 1 281 ? -13.517 -17.661 -7.820 1.00 83.69 281 ARG A N 1
ATOM 2093 C CA . ARG A 1 281 ? -12.901 -16.362 -8.104 1.00 83.69 281 ARG A CA 1
ATOM 2094 C C . ARG A 1 281 ? -13.976 -15.279 -8.049 1.00 83.69 281 ARG A C 1
ATOM 2096 O O . ARG A 1 281 ? -15.085 -15.466 -8.557 1.00 83.69 281 ARG A O 1
ATOM 2103 N N . GLN A 1 282 ? -13.665 -14.145 -7.426 1.00 79.81 282 GLN A N 1
ATOM 2104 C CA . GLN A 1 282 ? -14.594 -13.016 -7.376 1.00 79.81 282 GLN A CA 1
ATOM 2105 C C . GLN A 1 282 ? -15.001 -12.586 -8.798 1.00 79.81 282 GLN A C 1
ATOM 2107 O O . GLN A 1 282 ? -14.149 -12.232 -9.606 1.00 79.81 282 GLN A O 1
ATOM 2112 N N . GLY A 1 283 ? -16.307 -12.587 -9.083 1.00 69.12 283 GLY A N 1
ATOM 2113 C CA . GLY A 1 283 ? -16.870 -12.149 -10.367 1.00 69.12 283 GLY A CA 1
ATOM 2114 C C . GLY A 1 283 ? -17.188 -13.261 -11.376 1.00 69.12 283 GLY A C 1
ATOM 2115 O O . GLY A 1 283 ? -17.958 -13.004 -12.298 1.00 69.12 283 GLY A O 1
ATOM 2116 N N . ASP A 1 284 ? -16.710 -14.494 -11.175 1.00 63.28 284 ASP A N 1
ATOM 2117 C CA . ASP A 1 284 ? -16.862 -15.587 -12.160 1.00 63.28 284 ASP A CA 1
ATOM 2118 C C . ASP A 1 284 ? -18.214 -16.336 -12.098 1.00 63.28 284 ASP A C 1
ATOM 2120 O O . ASP A 1 284 ? -18.464 -17.273 -12.861 1.00 63.28 284 ASP A O 1
ATOM 2124 N N . GLY A 1 285 ? -19.140 -15.917 -11.227 1.00 61.84 285 GLY A N 1
ATOM 2125 C CA . GLY A 1 285 ? -20.350 -16.695 -10.928 1.00 61.84 285 GLY A CA 1
ATOM 2126 C C . GLY A 1 285 ? -20.009 -18.060 -10.307 1.00 61.84 285 GLY A C 1
ATOM 2127 O O . GLY A 1 285 ? -18.858 -18.328 -9.980 1.00 61.84 285 GLY A O 1
ATOM 2128 N N . ASP A 1 286 ? -20.989 -18.954 -10.136 1.00 59.22 286 ASP A N 1
ATOM 2129 C CA . ASP A 1 286 ? -20.794 -20.283 -9.510 1.00 59.22 286 ASP A CA 1
ATOM 2130 C C . ASP A 1 286 ? -19.947 -21.270 -10.358 1.00 59.22 286 ASP A C 1
ATOM 2132 O O . ASP A 1 286 ? -20.029 -22.492 -10.193 1.00 59.22 286 ASP A O 1
ATOM 2136 N N . VAL A 1 287 ? -19.142 -20.779 -11.304 1.00 60.97 287 VAL A N 1
ATOM 2137 C CA . VAL A 1 287 ? -18.218 -21.608 -12.077 1.00 60.97 287 VAL A CA 1
ATOM 2138 C C . VAL A 1 287 ? -16.971 -21.825 -11.228 1.00 60.97 287 VAL A C 1
ATOM 2140 O O . VAL A 1 287 ? -16.058 -21.008 -11.222 1.00 60.97 287 VAL A O 1
ATOM 2143 N N . ALA A 1 288 ? -16.949 -22.936 -10.489 1.00 56.53 288 ALA A N 1
ATOM 2144 C CA . ALA A 1 288 ? -15.780 -23.349 -9.720 1.00 56.53 288 ALA A CA 1
ATOM 2145 C C . ALA A 1 288 ? -14.541 -23.400 -10.631 1.00 56.53 288 ALA A C 1
ATOM 2147 O O . ALA A 1 288 ? -14.461 -24.214 -11.558 1.00 56.53 288 ALA A O 1
ATOM 2148 N N . VAL A 1 289 ? -13.589 -22.510 -10.361 1.00 61.12 289 VAL A N 1
ATOM 2149 C CA . VAL A 1 289 ? -12.262 -22.518 -10.969 1.00 61.12 289 VAL A CA 1
ATOM 2150 C C . VAL A 1 289 ? -11.461 -23.646 -10.311 1.00 61.12 289 VAL A C 1
ATOM 2152 O O . VAL A 1 289 ? -11.776 -24.108 -9.213 1.00 61.12 289 VAL A O 1
ATOM 2155 N N . VAL A 1 290 ? -10.456 -24.156 -11.026 1.00 63.47 290 VAL A N 1
ATOM 2156 C CA . VAL A 1 290 ? -9.557 -25.220 -10.557 1.00 63.47 290 VAL A CA 1
ATOM 2157 C C . VAL A 1 290 ? -9.092 -24.923 -9.121 1.00 63.47 290 VAL A C 1
ATOM 2159 O O . VAL A 1 290 ? -8.588 -23.824 -8.884 1.00 63.47 290 VAL A O 1
ATOM 2162 N N . PRO A 1 291 ? -9.238 -25.871 -8.172 1.00 68.75 291 PRO A N 1
ATOM 2163 C CA . PRO A 1 291 ? -8.789 -25.672 -6.801 1.00 68.75 291 PRO A CA 1
ATOM 2164 C C . PRO A 1 291 ? -7.293 -25.359 -6.793 1.00 68.75 291 PRO A C 1
ATOM 2166 O O . PRO A 1 291 ? -6.476 -26.126 -7.306 1.00 68.75 291 PRO A O 1
ATOM 2169 N N . CYS A 1 292 ? -6.950 -24.211 -6.225 1.00 85.19 292 CYS A N 1
ATOM 2170 C CA . CYS A 1 292 ? -5.578 -23.793 -6.005 1.00 85.19 292 CYS A CA 1
ATOM 2171 C C . CYS A 1 292 ? -5.077 -24.335 -4.659 1.00 85.19 292 CYS A C 1
ATOM 2173 O O . CYS A 1 292 ? -5.860 -24.698 -3.780 1.00 85.19 292 CYS A O 1
ATOM 2175 N N . THR A 1 293 ? -3.758 -24.433 -4.505 1.00 87.62 293 THR A N 1
ATOM 2176 C CA . THR A 1 293 ? -3.140 -24.855 -3.242 1.00 87.62 293 THR A CA 1
ATOM 2177 C C . THR A 1 293 ? -2.499 -23.628 -2.600 1.00 87.62 293 THR A C 1
ATOM 2179 O O . THR A 1 293 ? -1.498 -23.163 -3.141 1.00 87.62 293 THR A O 1
ATOM 2182 N N . PRO A 1 294 ? -3.058 -23.082 -1.503 1.00 87.56 294 PRO A N 1
ATOM 2183 C CA . PRO A 1 294 ? -2.471 -21.930 -0.832 1.00 87.56 294 PRO A CA 1
ATOM 2184 C C . PRO A 1 294 ? -1.151 -22.332 -0.170 1.00 87.56 294 PRO A C 1
ATOM 2186 O O . PRO A 1 294 ? -0.972 -23.493 0.223 1.00 87.56 294 PRO A O 1
ATOM 2189 N N . GLU A 1 295 ? -0.233 -21.377 -0.023 1.00 88.00 295 GLU A N 1
ATOM 2190 C CA . GLU A 1 295 ? 0.987 -21.616 0.744 1.00 88.00 295 GLU A CA 1
ATOM 2191 C C . GLU A 1 295 ? 0.638 -21.972 2.203 1.00 88.00 295 GLU A C 1
ATOM 2193 O O . GLU A 1 295 ? -0.328 -21.448 2.771 1.00 88.00 295 GLU A O 1
ATOM 2198 N N . PRO A 1 296 ? 1.385 -22.893 2.833 1.00 86.25 296 PRO A N 1
ATOM 2199 C CA . PRO A 1 296 ? 1.141 -23.253 4.221 1.00 86.25 296 PRO A CA 1
ATOM 2200 C C . PRO A 1 296 ? 1.470 -22.077 5.146 1.00 86.25 296 PRO A C 1
ATOM 2202 O O . PRO A 1 296 ? 2.487 -21.407 4.971 1.00 86.25 296 PRO A O 1
ATOM 2205 N N . VAL A 1 297 ? 0.641 -21.881 6.172 1.00 83.62 297 VAL A N 1
ATOM 2206 C CA . VAL A 1 297 ? 0.900 -20.918 7.249 1.00 83.62 297 VAL A CA 1
ATOM 2207 C C . VAL A 1 297 ? 2.086 -21.403 8.086 1.00 83.62 297 VAL A C 1
ATOM 2209 O O . VAL A 1 297 ? 2.048 -22.494 8.663 1.00 83.62 297 VAL A O 1
ATOM 2212 N N . SER A 1 298 ? 3.138 -20.594 8.181 1.00 73.00 298 SER A N 1
ATOM 2213 C CA . SER A 1 298 ? 4.260 -20.815 9.088 1.00 73.00 298 SER A CA 1
ATOM 2214 C C . SER A 1 298 ? 4.042 -20.030 10.382 1.00 73.00 298 SER A C 1
ATOM 2216 O O . SER A 1 298 ? 4.325 -18.841 10.434 1.00 73.00 298 SER A O 1
ATOM 2218 N N . GLY A 1 299 ? 3.546 -20.673 11.444 1.00 64.12 299 GLY A N 1
ATOM 2219 C CA . GLY A 1 299 ? 3.479 -20.034 12.764 1.00 64.12 299 GLY A CA 1
ATOM 2220 C C . GLY A 1 299 ? 2.383 -20.556 13.698 1.00 64.12 299 GLY A C 1
ATOM 2221 O O . GLY A 1 299 ? 1.541 -21.361 13.295 1.00 64.12 299 GLY A O 1
ATOM 2222 N N . PRO A 1 300 ? 2.398 -20.123 14.975 1.00 54.38 300 PRO A N 1
ATOM 2223 C CA . PRO A 1 300 ? 1.381 -20.470 15.957 1.00 54.38 300 PRO A CA 1
ATOM 2224 C C . PRO A 1 300 ? 0.080 -19.705 15.687 1.00 54.38 300 PRO A C 1
ATOM 2226 O O . PRO A 1 300 ? -0.129 -18.587 16.151 1.00 54.38 300 PRO A O 1
ATOM 2229 N N . ILE A 1 301 ? -0.825 -20.355 14.973 1.00 60.00 301 ILE A N 1
ATOM 2230 C CA . ILE A 1 301 ? -2.212 -19.928 14.812 1.00 60.00 301 ILE A CA 1
ATOM 2231 C C . ILE A 1 301 ? -2.947 -20.000 16.161 1.00 60.00 301 ILE A C 1
ATOM 2233 O O . ILE A 1 301 ? -2.802 -20.974 16.907 1.00 60.00 301 ILE A O 1
ATOM 2237 N N . THR A 1 302 ? -3.760 -18.992 16.496 1.00 52.66 302 THR A N 1
ATOM 2238 C CA . THR A 1 302 ? -4.671 -19.089 17.649 1.00 52.66 302 THR A CA 1
ATOM 2239 C C . THR A 1 302 ? -5.974 -19.771 17.284 1.00 52.66 302 THR A C 1
ATOM 2241 O O . THR A 1 302 ? -6.751 -19.250 16.493 1.00 52.66 302 THR A O 1
ATOM 2244 N N . GLY A 1 303 ? -6.251 -20.889 17.956 1.00 48.12 303 GLY A N 1
ATOM 2245 C CA . GLY A 1 303 ? -7.585 -21.474 18.027 1.00 48.12 303 GLY A CA 1
ATOM 2246 C C . GLY A 1 303 ? -7.568 -22.998 18.047 1.00 48.12 303 GLY A C 1
ATOM 2247 O O . GLY A 1 303 ? -7.004 -23.639 17.175 1.00 48.12 303 GLY A O 1
ATOM 2248 N N . ASN A 1 304 ? -8.284 -23.598 19.000 1.00 36.75 304 ASN A N 1
ATOM 2249 C CA . ASN A 1 304 ? -8.675 -25.015 18.951 1.00 36.75 304 ASN A CA 1
ATOM 2250 C C . ASN A 1 304 ? -9.855 -25.252 17.973 1.00 36.75 304 ASN A C 1
ATOM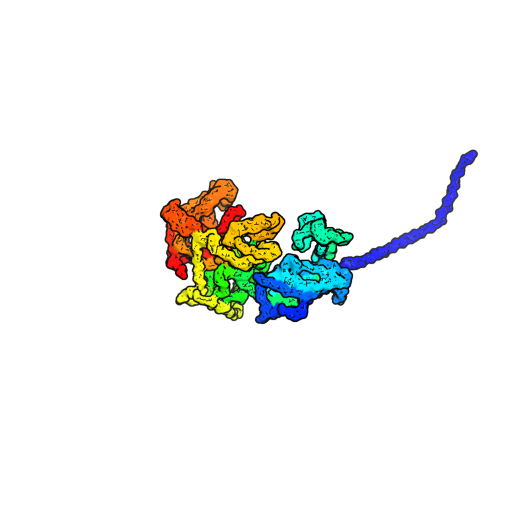 2252 O O . ASN A 1 304 ? -10.625 -26.198 18.139 1.00 36.75 304 ASN A O 1
ATOM 2256 N N . GLY A 1 305 ? -10.047 -24.357 16.998 1.00 46.66 305 GLY A N 1
ATOM 2257 C CA . GLY A 1 305 ? -11.116 -24.393 16.003 1.00 46.66 305 GLY A CA 1
ATOM 2258 C C . GLY A 1 305 ? -10.556 -24.578 14.588 1.00 46.66 305 GLY A C 1
ATOM 2259 O O . GLY A 1 305 ? -9.375 -24.344 14.366 1.00 46.66 305 GLY A O 1
ATOM 2260 N N . PRO A 1 306 ? -11.380 -24.992 13.612 1.00 45.59 306 PRO A N 1
ATOM 2261 C CA . PRO A 1 306 ? -10.936 -25.355 12.261 1.00 45.59 306 PRO A CA 1
ATOM 2262 C C . PRO A 1 306 ? -10.531 -24.167 11.360 1.00 45.59 306 PRO A C 1
ATOM 2264 O O . PRO A 1 306 ? -10.598 -24.307 10.142 1.00 45.59 306 PRO A O 1
ATOM 2267 N N . ARG A 1 307 ? -10.181 -22.995 11.910 1.00 59.12 307 ARG A N 1
ATOM 2268 C CA . ARG A 1 307 ? -9.815 -21.806 11.122 1.00 59.12 307 ARG A CA 1
ATOM 2269 C C . ARG A 1 307 ? -8.626 -21.076 11.716 1.00 59.12 307 ARG A C 1
ATOM 2271 O O . ARG A 1 307 ? -8.604 -20.802 12.915 1.00 59.12 307 ARG A O 1
ATOM 2278 N N . ASP A 1 308 ? -7.707 -20.725 10.830 1.00 65.19 308 ASP A N 1
ATOM 2279 C CA . ASP A 1 308 ? -6.440 -20.117 11.174 1.00 65.19 308 ASP A CA 1
ATOM 2280 C C . ASP A 1 308 ? -6.585 -18.595 11.242 1.00 65.19 308 ASP A C 1
ATOM 2282 O O . ASP A 1 308 ? -6.758 -17.954 10.212 1.00 65.19 308 ASP A O 1
ATOM 2286 N N . PHE A 1 309 ? -6.551 -18.003 12.440 1.00 73.62 309 PHE A N 1
ATOM 2287 C CA . PHE A 1 309 ? -6.535 -16.545 12.608 1.00 73.62 309 PHE A CA 1
ATOM 2288 C C . PHE A 1 309 ? -5.189 -16.064 13.156 1.00 73.62 309 PHE A C 1
ATOM 2290 O O . PHE A 1 309 ? -4.641 -16.714 14.060 1.00 73.62 309 PHE A O 1
ATOM 2297 N N . PRO A 1 310 ? -4.675 -14.914 12.673 1.00 78.75 310 PRO A N 1
ATOM 2298 C CA . PRO A 1 310 ? -3.567 -14.248 13.334 1.00 78.75 310 PRO A CA 1
ATOM 2299 C C . PRO A 1 310 ? -3.961 -13.841 14.745 1.00 78.75 310 PRO A C 1
ATOM 2301 O O . PRO A 1 310 ? -5.109 -13.481 15.017 1.00 78.75 310 PRO A O 1
ATOM 2304 N N . ARG A 1 311 ? -2.978 -13.893 15.644 1.00 83.38 311 ARG A N 1
ATOM 2305 C CA . ARG A 1 311 ? -3.105 -13.237 16.941 1.00 83.38 311 ARG A CA 1
ATOM 2306 C C . ARG A 1 311 ? -3.189 -11.735 16.694 1.00 83.38 311 ARG A C 1
ATOM 2308 O O . ARG A 1 311 ? -2.331 -11.233 15.967 1.00 83.38 311 ARG A O 1
ATOM 2315 N N . PRO A 1 312 ? -4.173 -11.032 17.274 1.00 89.81 312 PRO A N 1
ATOM 2316 C CA . PRO A 1 312 ? -4.178 -9.583 17.226 1.00 89.81 312 PRO A CA 1
ATOM 2317 C C . PRO A 1 312 ? -2.879 -9.027 17.818 1.00 89.81 312 PRO A C 1
ATOM 2319 O O . PRO A 1 312 ? -2.418 -9.520 18.852 1.00 89.81 312 PRO A O 1
ATOM 2322 N N . HIS A 1 313 ? -2.303 -8.012 17.180 1.00 91.56 313 HIS A N 1
ATOM 2323 C CA . HIS A 1 313 ? -1.182 -7.274 17.753 1.00 91.56 313 HIS A CA 1
ATOM 2324 C C . HIS A 1 313 ? -1.692 -6.323 18.843 1.00 91.56 313 HIS A C 1
ATOM 2326 O O . HIS A 1 313 ? -2.579 -5.512 18.583 1.00 91.56 313 HIS A O 1
ATOM 2332 N N . LEU A 1 314 ? -1.172 -6.444 20.065 1.00 93.12 314 LEU A N 1
ATOM 2333 C CA . LEU A 1 314 ? -1.540 -5.551 21.161 1.00 93.12 314 LEU A CA 1
ATOM 2334 C C . LEU A 1 314 ? -0.875 -4.188 20.953 1.00 93.12 314 LEU A C 1
ATOM 2336 O O . LEU A 1 314 ? 0.348 -4.112 20.965 1.00 93.12 314 LEU A O 1
ATOM 2340 N N . LEU A 1 315 ? -1.687 -3.145 20.799 1.00 93.12 315 LEU A N 1
ATOM 2341 C CA . LEU A 1 315 ? -1.226 -1.766 20.710 1.00 93.12 315 LEU A CA 1
ATOM 2342 C C . LEU A 1 315 ? -1.198 -1.135 22.097 1.00 93.12 315 LEU A C 1
ATOM 2344 O O . LEU A 1 315 ? -2.205 -1.127 22.816 1.00 93.12 315 LEU A O 1
ATOM 2348 N N . GLU A 1 316 ? -0.056 -0.560 22.441 1.00 92.56 316 GLU A N 1
ATOM 2349 C CA . GLU A 1 316 ? 0.123 0.228 23.650 1.00 92.56 316 GLU A CA 1
ATOM 2350 C C . GLU A 1 316 ? -0.166 1.717 23.371 1.00 92.56 316 GLU A C 1
ATOM 2352 O O . GLU A 1 316 ? -0.112 2.178 22.224 1.00 92.56 316 GLU A O 1
ATOM 2357 N N . PRO A 1 317 ? -0.476 2.527 24.402 1.00 90.94 317 PRO A N 1
ATOM 2358 C CA . PRO A 1 317 ? -0.683 3.965 24.223 1.00 90.94 317 PRO A CA 1
ATOM 2359 C C . PRO A 1 317 ? 0.502 4.667 23.546 1.00 90.94 317 PRO A C 1
ATOM 2361 O O . PRO A 1 317 ? 0.325 5.641 22.816 1.00 90.94 317 PRO A O 1
ATOM 2364 N N . GLU A 1 318 ? 1.713 4.184 23.809 1.00 87.62 318 GLU A N 1
ATOM 2365 C CA . GLU A 1 318 ? 2.943 4.706 23.237 1.00 87.62 318 GLU A CA 1
ATOM 2366 C C . GLU A 1 318 ? 3.040 4.466 21.719 1.00 87.62 318 GLU A C 1
ATOM 2368 O O . GLU A 1 318 ? 3.553 5.349 21.022 1.00 87.62 318 GLU A O 1
ATOM 2373 N N . ASP A 1 319 ? 2.486 3.358 21.208 1.00 88.50 319 ASP A N 1
ATOM 2374 C CA . ASP A 1 319 ? 2.409 3.072 19.769 1.00 88.50 319 ASP A CA 1
ATOM 2375 C C . ASP A 1 319 ? 1.450 4.047 19.093 1.00 88.50 319 ASP A C 1
ATOM 2377 O O . ASP A 1 319 ? 1.807 4.688 18.111 1.00 88.50 319 ASP A O 1
ATOM 2381 N N . VAL A 1 320 ? 0.263 4.257 19.669 1.00 87.44 320 VAL A N 1
ATOM 2382 C CA . VAL A 1 320 ? -0.766 5.159 19.115 1.00 87.44 320 VAL A CA 1
ATOM 2383 C C . VAL A 1 320 ? -0.299 6.616 19.053 1.00 87.44 320 VAL A C 1
ATOM 2385 O O . VAL A 1 320 ? -0.666 7.341 18.130 1.00 87.44 320 VAL A O 1
ATOM 2388 N N . ASN A 1 321 ? 0.549 7.034 19.991 1.00 82.75 321 ASN A N 1
ATOM 2389 C CA . ASN A 1 321 ? 1.155 8.366 19.993 1.00 82.75 321 ASN A CA 1
ATOM 2390 C C . ASN A 1 321 ? 2.457 8.457 19.177 1.00 82.75 321 ASN A C 1
ATOM 2392 O O . ASN A 1 321 ? 3.065 9.525 19.135 1.00 82.75 321 ASN A O 1
ATOM 2396 N N . GLY A 1 322 ? 2.926 7.355 18.583 1.00 75.19 322 GLY A N 1
ATOM 2397 C CA . GLY A 1 322 ? 4.143 7.323 17.769 1.00 75.19 322 GLY A CA 1
ATOM 2398 C C . GLY A 1 322 ? 5.442 7.475 18.560 1.00 75.19 322 GLY A C 1
ATOM 2399 O O . GLY A 1 322 ? 6.440 7.942 18.021 1.00 75.19 322 GLY A O 1
ATOM 2400 N N . THR A 1 323 ? 5.454 7.093 19.840 1.00 71.50 323 THR A N 1
ATOM 2401 C CA . THR A 1 323 ? 6.626 7.249 20.730 1.00 71.50 323 THR A CA 1
ATOM 2402 C C . THR A 1 323 ? 7.527 6.012 20.817 1.00 71.50 323 THR A C 1
ATOM 2404 O O . THR A 1 323 ? 8.619 6.092 21.375 1.00 71.50 323 THR A O 1
ATOM 2407 N N . THR A 1 324 ? 7.095 4.874 20.269 1.00 62.91 324 THR A N 1
ATOM 2408 C CA . THR A 1 324 ? 7.785 3.565 20.329 1.00 62.91 324 THR A CA 1
ATOM 2409 C C . THR A 1 324 ? 8.233 3.028 18.970 1.00 62.91 324 THR A C 1
ATOM 2411 O O . THR A 1 324 ? 8.864 1.973 18.908 1.00 62.91 324 THR A O 1
ATOM 2414 N N . GLY A 1 325 ? 7.955 3.744 17.879 1.00 58.78 325 GLY A N 1
ATOM 2415 C CA . GLY A 1 325 ? 8.311 3.315 16.531 1.00 58.78 325 GLY A CA 1
ATOM 2416 C C . GLY A 1 325 ? 9.810 3.424 16.272 1.00 58.78 325 GLY A C 1
ATOM 2417 O O . GLY A 1 325 ? 10.311 4.510 15.995 1.00 58.78 325 GLY A O 1
ATOM 2418 N N . THR A 1 326 ? 10.533 2.301 16.298 1.00 55.41 326 THR A N 1
ATOM 2419 C CA . THR A 1 326 ? 11.839 2.240 15.636 1.00 55.41 326 THR A CA 1
ATOM 2420 C C . THR A 1 326 ? 11.587 2.221 14.139 1.00 55.41 326 THR A C 1
ATOM 2422 O O . THR A 1 326 ? 11.089 1.229 13.602 1.00 55.41 326 THR A O 1
ATOM 2425 N N . VAL A 1 327 ? 11.913 3.317 13.464 1.00 56.16 327 VAL A N 1
ATOM 2426 C CA . VAL A 1 327 ? 11.902 3.350 12.005 1.00 56.16 327 VAL A CA 1
ATOM 2427 C C . VAL A 1 327 ? 12.882 2.279 11.507 1.00 56.16 327 VAL A C 1
ATOM 2429 O O . VAL A 1 327 ? 14.025 2.261 11.969 1.00 56.16 327 VAL A O 1
ATOM 2432 N N . PRO A 1 328 ? 12.472 1.353 10.620 1.00 57.91 328 PRO A N 1
ATOM 2433 C CA . PRO A 1 328 ? 13.371 0.315 10.131 1.00 57.91 328 PRO A CA 1
ATOM 2434 C C . PRO A 1 328 ? 14.645 0.929 9.537 1.00 57.91 328 PRO A C 1
ATOM 2436 O O . PRO A 1 328 ? 14.553 1.875 8.757 1.00 57.91 328 PRO A O 1
ATOM 2439 N N . ASP A 1 329 ? 15.821 0.365 9.837 1.00 53.44 329 ASP A N 1
ATOM 2440 C CA . ASP A 1 329 ? 17.122 0.848 9.326 1.00 53.44 329 ASP A CA 1
ATOM 2441 C C . ASP A 1 329 ? 17.140 1.023 7.789 1.00 53.44 329 ASP A C 1
ATOM 2443 O O . ASP A 1 329 ? 17.843 1.879 7.245 1.00 53.44 329 ASP A O 1
ATOM 2447 N N . ASP A 1 330 ? 16.342 0.221 7.079 1.00 52.66 330 ASP A N 1
ATOM 2448 C CA . ASP A 1 330 ? 16.211 0.249 5.620 1.00 52.66 330 ASP A CA 1
ATOM 2449 C C . ASP A 1 330 ? 15.387 1.440 5.097 1.00 52.66 330 ASP A C 1
ATOM 2451 O O . ASP A 1 330 ? 15.527 1.806 3.930 1.00 52.66 330 ASP A O 1
ATOM 2455 N N . PHE A 1 331 ? 14.547 2.059 5.933 1.00 51.81 331 PHE A N 1
ATOM 2456 C CA . PHE A 1 331 ? 13.692 3.190 5.562 1.00 51.81 331 PHE A CA 1
ATOM 2457 C C . PHE A 1 331 ? 14.517 4.468 5.346 1.00 51.81 331 PHE A C 1
ATOM 2459 O O . PHE A 1 331 ? 14.279 5.198 4.390 1.00 51.81 331 PHE A O 1
ATOM 2466 N N . TYR A 1 332 ? 15.552 4.706 6.163 1.00 44.03 332 TYR A N 1
ATOM 2467 C CA . TYR A 1 332 ? 16.370 5.925 6.082 1.00 44.03 332 TYR A CA 1
ATOM 2468 C C . TYR A 1 332 ? 17.547 5.866 5.106 1.00 44.03 332 TYR A C 1
ATOM 2470 O O . TYR A 1 332 ? 18.125 6.910 4.795 1.00 44.03 332 TYR A O 1
ATOM 2478 N N . ARG A 1 333 ? 17.911 4.690 4.575 1.00 45.28 333 ARG A N 1
ATOM 2479 C CA . ARG A 1 333 ? 19.026 4.592 3.611 1.00 45.28 333 ARG A CA 1
ATOM 2480 C C . ARG A 1 333 ? 18.792 5.368 2.316 1.00 45.28 333 ARG A C 1
ATOM 2482 O O . ARG A 1 333 ? 19.761 5.689 1.644 1.00 45.28 333 ARG A O 1
ATOM 2489 N N . VAL A 1 334 ? 17.540 5.656 1.969 1.00 47.91 334 VAL A N 1
ATOM 2490 C CA . VAL A 1 334 ? 17.159 6.141 0.632 1.00 47.91 334 VAL A CA 1
ATOM 2491 C C . VAL A 1 334 ? 16.693 7.608 0.649 1.00 47.91 334 VAL A C 1
ATOM 2493 O O . VAL A 1 334 ? 16.504 8.206 -0.405 1.00 47.91 334 VAL A O 1
ATOM 2496 N N . CYS A 1 335 ? 16.532 8.232 1.824 1.00 45.91 335 CYS A N 1
ATOM 2497 C CA . CYS A 1 335 ? 15.910 9.563 1.938 1.00 45.91 335 CYS A CA 1
ATOM 2498 C C . CYS A 1 335 ? 16.855 10.745 1.698 1.00 45.91 335 CYS A C 1
ATOM 2500 O O . CYS A 1 335 ? 16.395 11.888 1.652 1.00 45.91 335 CYS A O 1
ATOM 2502 N N . ALA A 1 336 ? 18.164 10.514 1.605 1.00 41.28 336 ALA A N 1
ATOM 2503 C CA . ALA A 1 336 ? 19.118 11.585 1.369 1.00 41.28 336 ALA A CA 1
ATOM 2504 C C . ALA A 1 336 ? 19.459 11.688 -0.123 1.00 41.28 336 ALA A C 1
ATOM 2506 O O . ALA A 1 336 ? 19.743 10.665 -0.749 1.00 41.28 336 ALA A O 1
ATOM 2507 N N . PRO A 1 337 ? 19.527 12.903 -0.694 1.00 39.16 337 PRO A N 1
ATOM 2508 C CA . PRO A 1 337 ? 20.202 13.103 -1.969 1.00 39.16 337 PRO A CA 1
ATOM 2509 C C . PRO A 1 337 ? 21.633 12.541 -1.883 1.00 39.16 337 PRO A C 1
ATOM 2511 O O . PRO A 1 337 ? 22.414 12.966 -1.029 1.00 39.16 337 PRO A O 1
ATOM 2514 N N . GLY A 1 338 ? 21.963 11.574 -2.743 1.00 46.06 338 GLY A N 1
ATOM 2515 C CA . GLY A 1 338 ? 23.317 11.026 -2.875 1.00 46.06 338 GLY A CA 1
ATOM 2516 C C . GLY A 1 338 ? 23.747 9.994 -1.825 1.00 46.06 338 GLY A C 1
ATOM 2517 O O . GLY A 1 338 ? 24.911 10.018 -1.426 1.00 46.06 338 GLY A O 1
ATOM 2518 N N . ASP A 1 339 ? 22.853 9.104 -1.373 1.00 43.03 339 ASP A N 1
ATOM 2519 C CA . ASP A 1 339 ? 23.184 7.980 -0.469 1.00 43.03 339 ASP A CA 1
ATOM 2520 C C . ASP A 1 339 ? 23.863 8.400 0.852 1.00 43.03 339 ASP A C 1
ATOM 2522 O O . ASP A 1 339 ? 24.578 7.610 1.479 1.00 43.03 339 ASP A O 1
ATOM 2526 N N . LEU A 1 340 ? 23.678 9.647 1.309 1.00 40.62 340 LEU A N 1
ATOM 2527 C CA . LEU A 1 340 ? 24.217 10.058 2.604 1.00 40.62 340 LEU A CA 1
ATOM 2528 C C . LEU A 1 340 ? 23.506 9.250 3.701 1.00 40.62 340 LEU A C 1
ATOM 2530 O O . LEU A 1 340 ? 22.290 9.371 3.851 1.00 40.62 340 LEU A O 1
ATOM 2534 N N . PRO A 1 341 ? 24.231 8.430 4.483 1.00 40.56 341 PRO A N 1
ATOM 2535 C CA . PRO A 1 341 ? 23.620 7.657 5.548 1.00 40.56 341 PRO A CA 1
ATOM 2536 C C . PRO A 1 341 ? 23.059 8.630 6.581 1.00 40.56 341 PRO A C 1
ATOM 2538 O O . PRO A 1 341 ? 23.820 9.300 7.282 1.00 40.56 341 PRO A O 1
ATOM 2541 N N . ILE A 1 342 ? 21.731 8.701 6.686 1.00 46.81 342 ILE A N 1
ATOM 2542 C CA . ILE A 1 342 ? 21.062 9.474 7.731 1.00 46.81 342 ILE A CA 1
ATOM 2543 C C . ILE A 1 342 ? 21.066 8.652 9.024 1.00 46.81 342 ILE A C 1
ATOM 2545 O O . ILE A 1 342 ? 20.043 8.201 9.522 1.00 46.81 342 ILE A O 1
ATOM 2549 N N . ALA A 1 343 ? 22.262 8.370 9.533 1.00 40.19 343 ALA A N 1
ATOM 2550 C CA . ALA A 1 343 ? 22.420 7.755 10.838 1.00 40.19 343 ALA A CA 1
ATOM 2551 C C . ALA A 1 343 ? 22.064 8.795 11.914 1.00 40.19 343 ALA A C 1
ATOM 2553 O O . ALA A 1 343 ? 22.719 9.836 11.991 1.00 40.19 343 ALA A O 1
ATOM 2554 N N . GLY A 1 344 ? 21.051 8.497 12.735 1.00 44.44 344 GLY A N 1
ATOM 2555 C CA . GLY A 1 344 ? 20.646 9.313 13.886 1.00 44.44 344 GLY A CA 1
ATOM 2556 C C . GLY A 1 344 ? 19.332 10.082 13.729 1.00 44.44 344 GLY A C 1
ATOM 2557 O O . GLY A 1 344 ? 19.241 11.176 14.270 1.00 44.44 344 GLY A O 1
ATOM 2558 N N . LEU A 1 345 ? 18.357 9.555 12.975 1.00 48.56 345 LEU A N 1
ATOM 2559 C CA . LEU A 1 345 ? 16.966 10.018 13.058 1.00 48.56 345 LEU A CA 1
ATOM 2560 C C . LEU A 1 345 ? 16.187 9.077 13.979 1.00 48.56 345 LEU A C 1
ATOM 2562 O O . LEU A 1 345 ? 15.522 8.153 13.508 1.00 48.56 345 LEU A O 1
ATOM 2566 N N . ASP A 1 346 ? 16.329 9.276 15.286 1.00 46.81 346 ASP A N 1
ATOM 2567 C CA . ASP A 1 346 ? 15.737 8.378 16.283 1.00 46.81 346 ASP A CA 1
ATOM 2568 C C . ASP A 1 346 ? 14.286 8.779 16.623 1.00 46.81 346 ASP A C 1
ATOM 2570 O O . ASP A 1 346 ? 13.575 8.012 17.274 1.00 46.81 346 ASP A O 1
ATOM 2574 N N . ASP A 1 347 ? 13.818 9.953 16.170 1.00 51.12 347 ASP A N 1
ATOM 2575 C CA . ASP A 1 347 ? 12.441 10.414 16.369 1.00 51.12 347 ASP A CA 1
ATOM 2576 C C . ASP A 1 347 ? 11.892 11.339 15.249 1.00 51.12 347 ASP A C 1
ATOM 2578 O O . ASP A 1 347 ? 12.577 11.739 14.300 1.00 51.12 347 ASP A O 1
ATOM 2582 N N . ALA A 1 348 ? 10.603 11.689 15.352 1.00 46.94 348 ALA A N 1
ATOM 2583 C CA . ALA A 1 348 ? 9.911 12.589 14.423 1.00 46.94 348 ALA A CA 1
ATOM 2584 C C . ALA A 1 348 ? 10.509 14.015 14.375 1.00 46.94 348 ALA A C 1
ATOM 2586 O O . ALA A 1 348 ? 10.407 14.701 13.350 1.00 46.94 348 ALA A O 1
ATOM 2587 N N . THR A 1 349 ? 11.161 14.467 15.454 1.00 51.06 349 THR A N 1
ATOM 2588 C CA . THR A 1 349 ? 11.859 15.762 15.524 1.00 51.06 349 THR A CA 1
ATOM 2589 C C . THR A 1 349 ? 13.076 15.749 14.613 1.00 51.06 349 THR A C 1
ATOM 2591 O O . THR A 1 349 ? 13.301 16.709 13.867 1.00 51.06 349 THR A O 1
ATOM 2594 N N . ASP A 1 350 ? 13.815 14.644 14.616 1.00 58.47 350 ASP A N 1
ATOM 2595 C CA . ASP A 1 350 ? 14.964 14.447 13.748 1.00 58.47 350 ASP A CA 1
ATOM 2596 C C . ASP A 1 350 ? 14.536 14.367 12.280 1.00 58.47 350 ASP A C 1
ATOM 2598 O O . ASP A 1 350 ? 15.145 15.014 11.428 1.00 58.47 350 ASP A O 1
ATOM 2602 N N . CYS A 1 351 ? 13.435 13.679 11.966 1.00 54.19 351 CYS A N 1
ATOM 2603 C CA . CYS A 1 351 ? 12.886 13.631 10.607 1.00 54.19 351 CYS A CA 1
ATOM 2604 C C . CYS A 1 351 ? 12.471 15.033 10.109 1.00 54.19 351 CYS A C 1
ATOM 2606 O O . CYS A 1 351 ? 12.815 15.440 8.996 1.00 54.19 351 CYS A O 1
ATOM 2608 N N . ALA A 1 352 ? 11.803 15.839 10.944 1.00 54.00 352 ALA A N 1
ATOM 2609 C CA . ALA A 1 352 ? 11.463 17.222 10.605 1.00 54.00 352 ALA A CA 1
ATOM 2610 C C . ALA A 1 352 ? 12.710 18.112 10.437 1.00 54.00 352 ALA A C 1
ATOM 2612 O O . ALA A 1 352 ? 12.741 18.969 9.546 1.00 54.00 352 ALA A O 1
ATOM 2613 N N . ALA A 1 353 ? 13.741 17.913 11.261 1.00 59.78 353 ALA A N 1
ATOM 2614 C CA . ALA A 1 353 ? 15.024 18.595 11.136 1.00 59.78 353 ALA A CA 1
ATOM 2615 C C . ALA A 1 353 ? 15.761 18.188 9.849 1.00 59.78 353 ALA A C 1
ATOM 2617 O O . ALA A 1 353 ? 16.241 19.064 9.129 1.00 59.78 353 ALA A O 1
ATOM 2618 N N . ALA A 1 354 ? 15.768 16.897 9.510 1.00 58.19 354 ALA A N 1
ATOM 2619 C CA . ALA A 1 354 ? 16.321 16.356 8.273 1.00 58.19 354 ALA A CA 1
ATOM 2620 C C . ALA A 1 354 ? 15.586 16.906 7.049 1.00 58.19 354 ALA A C 1
ATOM 2622 O O . ALA A 1 354 ? 16.223 17.427 6.134 1.00 58.19 354 ALA A O 1
ATOM 2623 N N . ARG A 1 355 ? 14.246 16.915 7.070 1.00 59.72 355 ARG A N 1
ATOM 2624 C CA . ARG A 1 355 ? 13.431 17.557 6.033 1.00 59.72 355 ARG A CA 1
ATOM 2625 C C . ARG A 1 355 ? 13.803 19.024 5.892 1.00 59.72 355 ARG A C 1
ATOM 2627 O O . ARG A 1 355 ? 14.030 19.480 4.781 1.00 59.72 355 ARG A O 1
ATOM 2634 N N . ASN A 1 356 ? 13.879 19.773 6.991 1.00 61.94 356 ASN A N 1
ATOM 2635 C CA . ASN A 1 356 ? 14.211 21.201 6.969 1.00 61.94 356 ASN A CA 1
ATOM 2636 C C . ASN A 1 356 ? 15.658 21.494 6.543 1.00 61.94 356 ASN A C 1
ATOM 2638 O O . ASN A 1 356 ? 15.928 22.610 6.100 1.00 61.94 356 ASN A O 1
ATOM 2642 N N . ALA A 1 357 ? 16.559 20.517 6.652 1.00 61.09 357 ALA A N 1
ATOM 2643 C CA . ALA A 1 357 ? 17.917 20.604 6.132 1.00 61.09 357 ALA A CA 1
ATOM 2644 C C . ALA A 1 357 ? 17.985 20.427 4.602 1.00 61.09 357 ALA A C 1
ATOM 2646 O O . ALA A 1 357 ? 18.981 20.828 4.000 1.00 61.09 357 ALA A O 1
ATOM 2647 N N . LEU A 1 358 ? 16.941 19.882 3.958 1.00 55.06 358 LEU A N 1
ATOM 2648 C CA . LEU A 1 358 ? 16.874 19.772 2.499 1.00 55.06 358 LEU A CA 1
ATOM 2649 C C . LEU A 1 358 ? 16.633 21.150 1.837 1.00 55.06 358 LEU A C 1
ATOM 2651 O O . LEU A 1 358 ? 15.859 21.969 2.360 1.00 55.06 358 LEU A O 1
ATOM 2655 N N . PRO A 1 359 ? 17.231 21.412 0.655 1.00 60.84 359 PRO A N 1
ATOM 2656 C CA . PRO A 1 359 ? 16.944 22.606 -0.140 1.00 60.84 359 PRO A CA 1
ATOM 2657 C C . PRO A 1 359 ? 15.443 22.794 -0.406 1.00 60.84 359 PRO A C 1
ATOM 2659 O O . PRO A 1 359 ? 14.662 21.842 -0.429 1.00 60.84 359 PRO A O 1
ATOM 2662 N N . ALA A 1 360 ? 14.997 24.040 -0.578 1.00 53.72 360 ALA A N 1
ATOM 2663 C CA . ALA A 1 360 ? 13.571 24.365 -0.676 1.00 53.72 360 ALA A CA 1
ATOM 2664 C C . ALA A 1 360 ? 12.888 23.791 -1.933 1.00 53.72 360 ALA A C 1
ATOM 2666 O O . ALA A 1 360 ? 11.674 23.575 -1.912 1.00 53.72 360 ALA A O 1
ATOM 2667 N N . GLU A 1 361 ? 13.630 23.575 -3.017 1.00 48.62 361 GLU A N 1
ATOM 2668 C CA . GLU A 1 361 ? 13.173 22.845 -4.203 1.00 48.62 361 GLU A CA 1
ATOM 2669 C C . GLU A 1 361 ? 13.001 21.347 -3.924 1.00 48.62 361 GLU A C 1
ATOM 2671 O O . GLU A 1 361 ? 11.928 20.806 -4.190 1.00 48.62 361 GLU A O 1
ATOM 2676 N N . VAL A 1 362 ? 13.973 20.712 -3.260 1.00 49.66 362 VAL A N 1
ATOM 2677 C CA . VAL A 1 362 ? 13.903 19.293 -2.879 1.00 49.66 362 VAL A CA 1
ATOM 2678 C C . VAL A 1 362 ? 12.768 19.062 -1.888 1.00 49.66 362 VAL A C 1
ATOM 2680 O O . VAL A 1 362 ? 11.994 18.139 -2.072 1.00 49.66 362 VAL A O 1
ATOM 2683 N N . ARG A 1 363 ? 12.559 19.935 -0.895 1.00 54.88 363 ARG A N 1
ATOM 2684 C CA . ARG A 1 363 ? 11.414 19.836 0.036 1.00 54.88 363 ARG A CA 1
ATOM 2685 C C . ARG A 1 363 ? 10.048 19.930 -0.642 1.00 54.88 363 ARG A C 1
ATOM 2687 O O . ARG A 1 363 ? 9.078 19.424 -0.096 1.00 54.88 363 ARG A O 1
ATOM 2694 N N . ARG A 1 364 ? 9.950 20.613 -1.788 1.00 47.56 364 ARG A N 1
ATOM 2695 C CA . ARG A 1 364 ? 8.698 20.729 -2.555 1.00 47.56 364 ARG A CA 1
ATOM 2696 C C . ARG A 1 364 ? 8.406 19.493 -3.403 1.00 47.56 364 ARG A C 1
ATOM 2698 O O . ARG A 1 364 ? 7.256 19.292 -3.772 1.00 47.56 364 ARG A O 1
ATOM 2705 N N . GLN A 1 365 ? 9.432 18.705 -3.709 1.00 40.81 365 GLN A N 1
ATOM 2706 C CA . GLN A 1 365 ? 9.342 17.465 -4.483 1.00 40.81 365 GLN A CA 1
ATOM 2707 C C . GLN A 1 365 ? 9.470 16.209 -3.606 1.00 40.81 365 GLN A C 1
ATOM 2709 O O . GLN A 1 365 ? 9.097 15.120 -4.030 1.00 40.81 365 GLN A O 1
ATOM 2714 N N . SER A 1 366 ? 10.009 16.357 -2.396 1.00 40.44 366 SER A N 1
ATOM 2715 C CA . SER A 1 366 ? 10.237 15.286 -1.440 1.00 40.44 366 SER A CA 1
ATOM 2716 C C . SER A 1 366 ? 8.904 14.895 -0.800 1.00 40.44 366 SER A C 1
ATOM 2718 O O . SER A 1 366 ? 8.282 15.737 -0.149 1.00 40.44 366 SER A O 1
ATOM 2720 N N . PRO A 1 367 ? 8.474 13.630 -0.938 1.00 45.03 367 PRO A N 1
ATOM 2721 C CA . PRO A 1 367 ? 7.252 13.112 -0.325 1.00 45.03 367 PRO A CA 1
ATOM 2722 C C . PRO A 1 367 ? 7.410 12.865 1.183 1.00 45.03 367 PRO A C 1
ATOM 2724 O O . PRO A 1 367 ? 6.556 12.227 1.787 1.00 45.03 367 PRO A O 1
ATOM 2727 N N . ILE A 1 368 ? 8.501 13.346 1.796 1.00 45.84 368 ILE A N 1
ATOM 2728 C CA . ILE A 1 368 ? 8.767 13.195 3.222 1.00 45.84 368 ILE A CA 1
ATOM 2729 C C . ILE A 1 368 ? 7.772 14.068 4.001 1.00 45.84 368 ILE A C 1
ATOM 2731 O O . ILE A 1 368 ? 8.031 15.226 4.355 1.00 45.84 368 ILE A O 1
ATOM 2735 N N . ASP A 1 369 ? 6.614 13.489 4.293 1.00 51.75 369 ASP A N 1
ATOM 2736 C CA . ASP A 1 369 ? 5.628 14.035 5.212 1.00 51.75 369 ASP A CA 1
ATOM 2737 C C . ASP A 1 369 ? 5.856 13.459 6.622 1.00 51.75 369 ASP A C 1
ATOM 2739 O O . ASP A 1 369 ? 4.962 12.903 7.247 1.00 51.75 369 ASP A O 1
ATOM 2743 N N . CYS A 1 370 ? 7.082 13.629 7.155 1.00 47.25 370 CYS A N 1
ATOM 2744 C CA . CYS A 1 370 ? 7.501 13.192 8.507 1.00 47.25 370 CYS A CA 1
ATOM 2745 C C . CYS A 1 370 ? 6.521 13.552 9.637 1.00 47.25 370 CYS A C 1
ATOM 2747 O O . CYS A 1 370 ? 6.636 13.032 10.740 1.00 47.25 370 CYS A O 1
ATOM 2749 N N . ALA A 1 371 ? 5.658 14.545 9.413 1.00 41.53 371 ALA A N 1
ATOM 2750 C CA . ALA A 1 371 ? 4.738 15.070 10.408 1.00 41.53 371 ALA A CA 1
ATOM 2751 C C . ALA A 1 371 ? 3.370 14.370 10.394 1.00 41.53 371 ALA A C 1
ATOM 2753 O O . ALA A 1 371 ? 2.556 14.665 11.262 1.00 41.53 371 ALA A O 1
ATOM 2754 N N . ARG A 1 372 ? 3.086 13.506 9.411 1.00 51.47 372 ARG A N 1
ATOM 2755 C CA . ARG A 1 372 ? 1.761 12.889 9.251 1.00 51.47 372 ARG A CA 1
ATOM 2756 C C . ARG A 1 372 ? 1.715 11.423 9.642 1.00 51.47 372 ARG A C 1
ATOM 2758 O O . ARG A 1 372 ? 0.645 10.957 10.023 1.00 51.47 372 ARG A O 1
ATOM 2765 N N . ASP A 1 373 ? 2.846 10.733 9.655 1.00 58.81 373 ASP A N 1
ATOM 2766 C CA . ASP A 1 373 ? 2.833 9.278 9.717 1.00 58.81 373 ASP A CA 1
ATOM 2767 C C . ASP A 1 373 ? 3.329 8.772 11.066 1.00 58.81 373 ASP A C 1
ATOM 2769 O O . ASP A 1 373 ? 4.490 8.926 11.450 1.00 58.81 373 ASP A O 1
ATOM 2773 N N . ASN A 1 374 ? 2.415 8.156 11.812 1.00 70.12 374 ASN A N 1
ATOM 2774 C CA . ASN A 1 374 ? 2.784 7.393 12.987 1.00 70.12 374 ASN A CA 1
ATOM 2775 C C . ASN A 1 374 ? 3.408 6.066 12.521 1.00 70.12 374 ASN A C 1
ATOM 2777 O O . ASN A 1 374 ? 2.720 5.057 12.373 1.00 70.12 374 ASN A O 1
ATOM 2781 N N . PHE A 1 375 ? 4.728 6.072 12.325 1.00 75.25 375 PHE A N 1
ATOM 2782 C CA . PHE A 1 375 ? 5.504 4.903 11.896 1.00 75.25 375 PHE A CA 1
ATOM 2783 C C . PHE A 1 375 ? 5.413 3.696 12.839 1.00 75.25 375 PHE A C 1
ATOM 2785 O O . PHE A 1 375 ? 5.778 2.595 12.434 1.00 75.25 375 PHE A O 1
ATOM 2792 N N . ALA A 1 376 ? 4.958 3.872 14.086 1.00 82.06 376 ALA A N 1
ATOM 2793 C CA . ALA A 1 376 ? 4.699 2.746 14.982 1.00 82.06 376 ALA A CA 1
ATOM 2794 C C . ALA A 1 376 ? 3.414 1.998 14.595 1.00 82.06 376 ALA A C 1
ATOM 2796 O O . ALA A 1 376 ? 3.322 0.789 14.785 1.00 82.06 376 ALA A O 1
ATOM 2797 N N . MET A 1 377 ? 2.439 2.716 14.036 1.00 86.62 377 MET A N 1
ATOM 2798 C CA . MET A 1 377 ? 1.123 2.199 13.661 1.00 86.62 377 MET A CA 1
ATOM 2799 C C . MET A 1 377 ? 1.054 1.754 12.201 1.00 86.62 377 MET A C 1
ATOM 2801 O O . MET A 1 377 ? 0.335 0.806 11.899 1.00 86.62 377 MET A O 1
ATOM 2805 N N . GLU A 1 378 ? 1.837 2.381 11.324 1.00 85.62 378 GLU A N 1
ATOM 2806 C CA . GLU A 1 378 ? 1.891 2.074 9.891 1.00 85.62 378 GLU A CA 1
ATOM 2807 C C . GLU A 1 378 ? 2.104 0.580 9.562 1.00 85.62 378 GLU A C 1
ATOM 2809 O O . GLU A 1 378 ? 1.354 0.026 8.761 1.00 85.62 378 GLU A O 1
ATOM 2814 N N . PRO A 1 379 ? 3.028 -0.157 10.215 1.00 89.44 379 PRO A N 1
ATOM 2815 C CA . PRO A 1 379 ? 3.177 -1.586 9.952 1.00 89.44 379 PRO A CA 1
ATOM 2816 C C . PRO A 1 379 ? 1.917 -2.395 10.295 1.00 89.44 379 PRO A C 1
ATOM 2818 O O . PRO A 1 379 ? 1.740 -3.517 9.824 1.00 89.44 379 PRO A O 1
ATOM 2821 N N . TRP A 1 380 ? 1.042 -1.872 11.144 1.00 92.50 380 TRP A N 1
ATOM 2822 C CA . TRP A 1 380 ? -0.176 -2.552 11.572 1.00 92.50 380 TRP A CA 1
ATOM 2823 C C . TRP A 1 380 ? -1.399 -2.111 10.786 1.00 92.50 380 TRP A C 1
ATOM 2825 O O . TRP A 1 380 ? -2.506 -2.555 11.088 1.00 92.50 380 TRP A O 1
ATOM 2835 N N . GLU A 1 381 ? -1.224 -1.267 9.776 1.00 91.00 381 GLU A N 1
ATOM 2836 C CA . GLU A 1 381 ? -2.291 -0.856 8.886 1.00 91.00 381 GLU A CA 1
ATOM 2837 C C . GLU A 1 381 ? -3.001 -2.089 8.298 1.00 91.00 381 GLU A C 1
ATOM 2839 O O . GLU A 1 381 ? -2.376 -3.040 7.820 1.00 91.00 381 GLU A O 1
ATOM 2844 N N . HIS A 1 382 ? -4.332 -2.110 8.421 1.00 94.69 382 HIS A N 1
ATOM 2845 C CA . HIS A 1 382 ? -5.215 -3.217 8.041 1.00 94.69 382 HIS A CA 1
ATOM 2846 C C . HIS A 1 382 ? -5.000 -4.533 8.795 1.00 94.69 382 HIS A C 1
ATOM 2848 O O . HIS A 1 382 ? -5.739 -5.495 8.560 1.00 94.69 382 HIS A O 1
ATOM 2854 N N . ALA A 1 383 ? -4.044 -4.595 9.722 1.00 94.50 383 ALA A N 1
ATOM 2855 C CA . ALA A 1 383 ? -3.805 -5.765 10.546 1.00 94.50 383 ALA A CA 1
ATOM 2856 C C . ALA A 1 383 ? -4.875 -5.910 11.628 1.00 94.50 383 ALA A C 1
ATOM 2858 O O . ALA A 1 383 ? -5.542 -4.955 12.035 1.00 94.50 383 ALA A O 1
ATOM 2859 N N . LEU A 1 384 ? -5.023 -7.142 12.113 1.00 93.81 384 LEU A N 1
ATOM 2860 C CA . LEU A 1 384 ? -5.809 -7.413 13.306 1.00 93.81 384 LEU A CA 1
ATOM 2861 C C . LEU A 1 384 ? -5.019 -6.929 14.529 1.00 93.81 384 LEU A C 1
ATOM 2863 O O . LEU A 1 384 ? -3.916 -7.413 14.788 1.00 93.81 384 LEU A O 1
ATOM 2867 N N . VAL A 1 385 ? -5.596 -6.006 15.287 1.00 94.94 385 VAL A N 1
ATOM 2868 C CA . VAL A 1 385 ? -4.996 -5.395 16.476 1.00 94.94 385 VAL A CA 1
ATOM 2869 C C . VAL A 1 385 ? -5.902 -5.554 17.694 1.00 94.94 385 VAL A C 1
ATOM 2871 O O . VAL A 1 385 ? -7.094 -5.850 17.568 1.00 94.94 385 VAL A O 1
ATOM 2874 N N . ALA A 1 386 ? -5.323 -5.373 18.877 1.00 94.75 386 ALA A N 1
ATOM 2875 C CA . ALA A 1 386 ? -6.013 -5.350 20.154 1.00 94.75 386 ALA A CA 1
ATOM 2876 C C . ALA A 1 386 ? -5.635 -4.107 20.964 1.00 94.75 386 ALA A C 1
ATOM 2878 O O . ALA A 1 386 ? -4.492 -3.663 20.938 1.00 94.75 386 ALA A O 1
ATOM 2879 N N . LEU A 1 387 ? -6.590 -3.592 21.733 1.00 94.88 387 LEU A N 1
ATOM 2880 C CA . LEU A 1 387 ? -6.403 -2.568 22.755 1.00 94.88 387 LEU A CA 1
ATOM 2881 C C . LEU A 1 387 ? -6.749 -3.165 24.111 1.00 94.88 387 LEU A C 1
ATOM 2883 O O . LEU A 1 387 ? -7.829 -3.740 24.263 1.00 94.88 387 LEU A O 1
ATOM 2887 N N . ARG A 1 388 ? -5.890 -2.967 25.110 1.00 93.69 388 ARG A N 1
ATOM 2888 C CA . ARG A 1 388 ? -6.180 -3.355 26.494 1.00 93.69 388 ARG A CA 1
ATOM 2889 C C . ARG A 1 388 ? -6.584 -2.154 27.326 1.00 93.69 388 ARG A C 1
ATOM 2891 O O . ARG A 1 388 ? -6.074 -1.056 27.123 1.00 93.69 388 ARG A O 1
ATOM 2898 N N . ASP A 1 389 ? -7.470 -2.390 28.291 1.00 92.25 389 ASP A N 1
ATOM 2899 C CA . ASP A 1 389 ? -7.868 -1.382 29.276 1.00 92.25 389 ASP A CA 1
ATOM 2900 C C . ASP A 1 389 ? -8.306 -0.067 28.591 1.00 92.25 389 ASP A C 1
ATOM 2902 O O . ASP A 1 389 ? -7.992 1.045 29.028 1.00 92.25 389 ASP A O 1
ATOM 2906 N N . ALA A 1 390 ? -9.083 -0.203 27.516 1.00 94.19 390 ALA A N 1
ATOM 2907 C CA . ALA A 1 390 ? -9.556 0.899 26.692 1.00 94.19 390 ALA A CA 1
ATOM 2908 C C . ALA A 1 390 ? -10.825 1.526 27.296 1.00 94.19 390 ALA A C 1
ATOM 2910 O O . ALA A 1 390 ? -11.707 0.810 27.764 1.00 94.19 390 ALA A O 1
ATOM 2911 N N . LYS A 1 391 ? -10.950 2.854 27.303 1.00 95.31 391 LYS A N 1
ATOM 2912 C CA . LYS A 1 391 ? -12.079 3.554 27.938 1.00 95.31 391 LYS A CA 1
ATOM 2913 C C . LYS A 1 391 ? -12.919 4.300 26.914 1.00 95.31 391 LYS A C 1
ATOM 2915 O O . LYS A 1 391 ? -12.403 5.174 26.224 1.00 95.31 391 LYS A O 1
ATOM 2920 N N . ILE A 1 392 ? -14.214 4.002 26.843 1.00 95.44 392 ILE A N 1
ATOM 2921 C CA . ILE A 1 392 ? -15.135 4.710 25.947 1.00 95.44 392 ILE A CA 1
ATOM 2922 C C . ILE A 1 392 ? -15.227 6.177 26.373 1.00 95.44 392 ILE A C 1
ATOM 2924 O O . ILE A 1 392 ? -15.343 6.488 27.563 1.00 95.44 392 ILE A O 1
ATOM 2928 N N . GLY A 1 393 ? -15.196 7.087 25.399 1.00 93.50 393 GLY A N 1
ATOM 2929 C CA . GLY A 1 393 ? -15.430 8.505 25.631 1.00 93.50 393 GLY A CA 1
ATOM 2930 C C . GLY A 1 393 ? -16.722 8.759 26.415 1.00 93.50 393 GLY A C 1
ATOM 2931 O O . GLY A 1 393 ? -17.738 8.092 26.224 1.00 93.50 393 GLY A O 1
ATOM 2932 N N . HIS A 1 394 ? -16.697 9.718 27.335 1.00 93.56 394 HIS A N 1
ATOM 2933 C CA . HIS A 1 394 ? -17.892 10.132 28.086 1.00 93.56 394 HIS A CA 1
ATOM 2934 C C . HIS A 1 394 ? -18.482 11.437 27.539 1.00 93.56 394 HIS A C 1
ATOM 2936 O O . HIS A 1 394 ? -19.652 11.746 27.778 1.00 93.56 394 HIS A O 1
ATOM 2942 N N . LYS A 1 395 ? -17.690 12.183 26.765 1.00 94.81 395 LYS A N 1
ATOM 2943 C CA . LYS A 1 395 ? -18.047 13.479 26.206 1.00 94.81 395 LYS A CA 1
ATOM 2944 C C . LYS A 1 395 ? -18.440 13.315 24.741 1.00 94.81 395 LYS A C 1
ATOM 2946 O O . LYS A 1 395 ? -17.687 12.769 23.944 1.00 94.81 395 LYS A O 1
ATOM 2951 N N . PHE A 1 396 ? -19.636 13.785 24.407 1.00 95.31 396 PHE A N 1
ATOM 2952 C CA . PHE A 1 396 ? -20.190 13.750 23.055 1.00 95.31 396 PHE A CA 1
ATOM 2953 C C . PHE A 1 396 ? -20.593 15.171 22.698 1.00 95.31 396 PHE A C 1
ATOM 2955 O O . PHE A 1 396 ? -21.439 15.746 23.387 1.00 95.31 396 PHE A O 1
ATOM 2962 N N . VAL A 1 397 ? -19.942 15.741 21.691 1.00 95.44 397 VAL A N 1
ATOM 2963 C CA . VAL A 1 397 ? -20.095 17.150 21.319 1.00 95.44 397 VAL A CA 1
ATOM 2964 C C . VAL A 1 397 ? -20.596 17.231 19.891 1.00 95.44 397 VAL A C 1
ATOM 2966 O O . VAL A 1 397 ? -20.057 16.567 19.013 1.00 95.44 397 VAL A O 1
ATOM 2969 N N . ASP A 1 398 ? -21.636 18.029 19.684 1.00 95.12 398 ASP A N 1
ATOM 2970 C CA . ASP A 1 398 ? -22.083 18.423 18.355 1.00 95.12 398 ASP A CA 1
ATOM 2971 C C . ASP A 1 398 ? -21.319 19.687 17.959 1.00 95.12 398 ASP A C 1
ATOM 2973 O O . ASP A 1 398 ? -21.498 20.728 18.597 1.00 95.12 398 ASP A O 1
ATOM 2977 N N . CYS A 1 399 ? -20.409 19.569 16.992 1.00 94.62 399 CYS A N 1
ATOM 2978 C CA . CYS A 1 399 ? -19.637 20.710 16.499 1.00 94.62 399 CYS A CA 1
ATOM 2979 C C . CYS A 1 399 ? -20.240 21.340 15.237 1.00 94.62 399 CYS A C 1
ATOM 2981 O O . CYS A 1 399 ? -19.686 22.320 14.748 1.00 94.62 399 CYS A O 1
ATOM 2983 N N . ASP A 1 400 ? -21.359 20.821 14.726 1.00 92.69 400 ASP A N 1
ATOM 2984 C CA . ASP A 1 400 ? -22.128 21.436 13.643 1.00 92.69 400 ASP A CA 1
ATOM 2985 C C . ASP A 1 400 ? -23.052 22.523 14.224 1.00 92.69 400 ASP A C 1
ATOM 2987 O O . ASP A 1 400 ? -24.257 22.342 14.413 1.00 92.69 400 ASP A O 1
ATOM 2991 N N . GLU A 1 401 ? -22.466 23.668 14.588 1.00 92.50 401 GLU A N 1
ATOM 2992 C CA . GLU A 1 401 ? -23.200 24.763 15.236 1.00 92.50 401 GLU A CA 1
ATOM 2993 C C . GLU A 1 401 ? -24.318 25.334 14.351 1.00 92.50 401 GLU A C 1
ATOM 2995 O O . GLU A 1 401 ? -25.314 25.864 14.862 1.00 92.50 401 GLU A O 1
ATOM 3000 N N . ASN A 1 402 ? -24.153 25.262 13.028 1.00 92.31 402 ASN A N 1
ATOM 3001 C CA . ASN A 1 402 ? -25.104 25.813 12.071 1.00 92.31 402 ASN A CA 1
ATOM 3002 C C . ASN A 1 402 ? -26.199 24.807 11.637 1.00 92.31 402 ASN A C 1
ATOM 3004 O O . ASN A 1 402 ? -27.252 25.233 11.142 1.00 92.31 402 ASN A O 1
ATOM 3008 N N . GLY A 1 403 ? -26.000 23.511 11.893 1.00 90.81 403 GLY A N 1
ATOM 3009 C CA . GLY A 1 403 ? -26.953 22.431 11.645 1.00 90.81 403 GLY A CA 1
ATOM 3010 C C . GLY A 1 403 ? -27.106 22.044 10.171 1.00 90.81 403 GLY A C 1
ATOM 3011 O O . GLY A 1 403 ? -28.177 21.557 9.784 1.00 90.81 403 GLY A O 1
ATOM 3012 N N . ASP A 1 404 ? -26.106 22.303 9.323 1.00 88.94 404 ASP A N 1
ATOM 3013 C CA . ASP A 1 404 ? -26.129 21.951 7.896 1.00 88.94 404 ASP A CA 1
ATOM 3014 C C . ASP A 1 404 ? -25.673 20.509 7.606 1.00 88.94 404 ASP A C 1
ATOM 3016 O O . ASP A 1 404 ? -25.733 20.044 6.458 1.00 88.94 404 ASP A O 1
ATOM 3020 N N . GLY A 1 405 ? -25.298 19.776 8.653 1.00 83.88 405 GLY A N 1
ATOM 3021 C CA . GLY A 1 405 ? -24.814 18.406 8.614 1.00 83.88 405 GLY A CA 1
ATOM 3022 C C . GLY A 1 405 ? -23.332 18.295 8.266 1.00 83.88 405 GLY A C 1
ATOM 3023 O O . GLY A 1 405 ? -22.907 17.218 7.830 1.00 83.88 405 GLY A O 1
ATOM 3024 N N . ARG A 1 406 ? -22.555 19.379 8.364 1.00 83.81 406 ARG A N 1
ATOM 3025 C CA . ARG A 1 406 ? -21.117 19.410 8.078 1.00 83.81 406 ARG A CA 1
ATOM 3026 C C . ARG A 1 406 ? -20.394 20.280 9.097 1.00 83.81 406 ARG A C 1
ATOM 3028 O O . ARG A 1 406 ? -20.910 21.279 9.559 1.00 83.81 406 ARG A O 1
ATOM 3035 N N . ILE A 1 407 ? -19.147 19.918 9.376 1.00 84.12 407 ILE A N 1
ATOM 3036 C CA . ILE A 1 407 ? -18.247 20.754 10.170 1.00 84.12 407 ILE A CA 1
ATOM 3037 C C . ILE A 1 407 ? -17.449 21.638 9.213 1.00 84.12 407 ILE A C 1
ATOM 3039 O O . ILE A 1 407 ? -16.686 21.126 8.383 1.00 84.12 407 ILE A O 1
ATOM 3043 N N . ASP A 1 408 ? -17.581 22.958 9.332 1.00 87.44 408 ASP A N 1
ATOM 3044 C CA . ASP A 1 408 ? -16.611 23.887 8.764 1.00 87.44 408 ASP A CA 1
ATOM 3045 C C . ASP A 1 408 ? -15.346 23.872 9.628 1.00 87.44 408 ASP A C 1
ATOM 3047 O O . ASP A 1 408 ? -15.299 24.394 10.740 1.00 87.44 408 ASP A O 1
ATOM 3051 N N . PHE A 1 409 ? -14.265 23.300 9.098 1.00 83.75 409 PHE A N 1
ATOM 3052 C CA . PHE A 1 409 ? -12.966 23.278 9.777 1.00 83.75 409 PHE A CA 1
ATOM 3053 C C . PHE A 1 409 ? -12.331 24.674 9.943 1.00 83.75 409 PHE A C 1
ATOM 3055 O O . PHE A 1 409 ? -11.199 24.787 10.415 1.00 83.75 409 PHE A O 1
ATOM 3062 N N . ARG A 1 410 ? -13.019 25.753 9.551 1.00 85.50 410 ARG A N 1
ATOM 3063 C CA . ARG A 1 410 ? -12.630 27.139 9.815 1.00 85.50 410 ARG A CA 1
ATOM 3064 C C . ARG A 1 410 ? -13.608 27.797 10.786 1.00 85.50 410 ARG A C 1
ATOM 3066 O O . ARG A 1 410 ? -14.813 27.796 10.576 1.00 85.50 410 ARG A O 1
ATOM 3073 N N . GLY A 1 411 ? -13.067 28.492 11.784 1.00 91.00 411 GLY A N 1
ATOM 3074 C CA . GLY A 1 411 ? -13.871 29.258 12.738 1.00 91.00 411 GLY A CA 1
ATOM 3075 C C . GLY A 1 411 ? -14.420 28.393 13.882 1.00 91.00 411 GLY A C 1
ATOM 3076 O O . GLY A 1 411 ? -13.767 27.418 14.244 1.00 91.00 411 GLY A O 1
ATOM 3077 N N . PRO A 1 412 ? -15.582 28.749 14.468 1.00 93.69 412 PRO A N 1
ATOM 3078 C CA . PRO A 1 412 ? -16.076 28.136 15.707 1.00 93.69 412 PRO A CA 1
ATOM 3079 C C . PRO A 1 412 ? -16.260 26.613 15.652 1.00 93.69 412 PRO A C 1
ATOM 3081 O O . PRO A 1 412 ? -15.886 25.920 16.594 1.00 93.69 412 PRO A O 1
ATOM 3084 N N . GLU A 1 413 ? -16.777 26.082 14.542 1.00 92.00 413 GLU A N 1
ATOM 3085 C CA . GLU A 1 413 ? -16.982 24.638 14.360 1.00 92.00 413 GLU A CA 1
ATOM 3086 C C . GLU A 1 413 ? -15.641 23.891 14.293 1.00 92.00 413 GLU A C 1
ATOM 3088 O O . GLU A 1 413 ? -15.457 22.864 14.946 1.00 92.00 413 GLU A O 1
ATOM 3093 N N . GLY A 1 414 ? -14.657 24.463 13.592 1.00 89.12 414 GLY A N 1
ATOM 3094 C CA . GLY A 1 414 ? -13.281 23.971 13.556 1.00 89.12 414 GLY A CA 1
ATOM 3095 C C . GLY A 1 414 ? -12.589 24.027 14.921 1.00 89.12 414 GLY A C 1
ATOM 3096 O O . GLY A 1 414 ? -11.911 23.070 15.298 1.00 89.12 414 GLY A O 1
ATOM 3097 N N . ASP A 1 415 ? -12.796 25.096 15.695 1.00 90.56 415 ASP A N 1
ATOM 3098 C CA . ASP A 1 415 ? -12.269 25.225 17.061 1.00 90.56 415 ASP A CA 1
ATOM 3099 C C . ASP A 1 415 ? -12.902 24.178 17.998 1.00 90.56 415 ASP A C 1
ATOM 3101 O O . ASP A 1 415 ? -12.206 23.557 18.809 1.00 90.56 415 ASP A O 1
ATOM 3105 N N . CYS A 1 416 ? -14.211 23.934 17.861 1.00 93.62 416 CYS A N 1
ATOM 3106 C CA . CYS A 1 416 ? -14.930 22.873 18.567 1.00 93.62 416 CYS A CA 1
ATOM 3107 C C . CYS A 1 416 ? -14.374 21.491 18.211 1.00 93.62 416 CYS A C 1
ATOM 3109 O O . CYS A 1 416 ? -14.022 20.718 19.107 1.00 93.62 416 CYS A O 1
ATOM 3111 N N . ALA A 1 417 ? -14.241 21.198 16.914 1.00 89.75 417 ALA A N 1
ATOM 3112 C CA . ALA A 1 417 ? -13.732 19.926 16.417 1.00 89.75 417 ALA A CA 1
ATOM 3113 C C . ALA A 1 417 ? -12.287 19.682 16.867 1.00 89.75 417 ALA A C 1
ATOM 3115 O O . ALA A 1 417 ? -11.975 18.587 17.325 1.00 89.75 417 ALA A O 1
ATOM 3116 N N . THR A 1 418 ? -11.434 20.711 16.831 1.00 87.56 418 THR A N 1
ATOM 3117 C CA . THR A 1 418 ? -10.049 20.650 17.329 1.00 87.56 418 THR A CA 1
ATOM 3118 C C . THR A 1 418 ? -10.029 20.370 18.830 1.00 87.56 418 THR A C 1
ATOM 3120 O O . THR A 1 418 ? -9.409 19.409 19.269 1.00 87.56 418 THR A O 1
ATOM 3123 N N . THR A 1 419 ? -10.812 21.117 19.616 1.00 91.50 419 THR A N 1
ATOM 3124 C CA . THR A 1 419 ? -10.916 20.912 21.073 1.00 91.50 419 THR A CA 1
ATOM 3125 C C . THR A 1 419 ? -11.414 19.506 21.423 1.00 91.50 419 THR A C 1
ATOM 3127 O O . THR A 1 419 ? -10.980 18.915 22.410 1.00 91.50 419 THR A O 1
ATOM 3130 N N . CYS A 1 420 ? -12.352 18.961 20.643 1.00 91.75 420 CYS A N 1
ATOM 3131 C CA . CYS A 1 420 ? -12.815 17.589 20.822 1.00 91.75 420 CYS A CA 1
ATOM 3132 C C . CYS A 1 420 ? -11.769 16.569 20.352 1.00 91.75 420 CYS A C 1
ATOM 3134 O O . CYS A 1 420 ? -11.619 15.519 20.968 1.00 91.75 420 CYS A O 1
ATOM 3136 N N . SER A 1 421 ? -11.021 16.861 19.289 1.00 87.56 421 SER A N 1
ATOM 3137 C CA . SER A 1 421 ? -9.941 16.002 18.805 1.00 87.56 421 SER A CA 1
ATOM 3138 C C . SER A 1 421 ? -8.839 15.846 19.857 1.00 87.56 421 SER A C 1
ATOM 3140 O O . SER A 1 421 ? -8.473 14.710 20.156 1.00 87.56 421 SER A O 1
ATOM 3142 N N . ASP A 1 422 ? -8.424 16.951 20.484 1.00 87.94 422 ASP A N 1
ATOM 3143 C CA . ASP A 1 422 ? -7.387 17.007 21.529 1.00 87.94 422 ASP A CA 1
ATOM 3144 C C . ASP A 1 422 ? -7.786 16.278 22.826 1.00 87.94 422 ASP A C 1
ATOM 3146 O O . ASP A 1 422 ? -6.944 15.877 23.631 1.00 87.94 422 ASP A O 1
ATOM 3150 N N . ASP A 1 423 ? -9.087 16.093 23.048 1.00 91.00 423 ASP A N 1
ATOM 3151 C CA . ASP A 1 423 ? -9.630 15.355 24.181 1.00 91.00 423 ASP A CA 1
ATOM 3152 C C . ASP A 1 423 ? -9.803 13.872 23.810 1.00 91.00 423 ASP A C 1
ATOM 3154 O O . ASP A 1 423 ? -10.682 13.484 23.030 1.00 91.00 423 ASP A O 1
ATOM 3158 N N . ALA A 1 424 ? -8.965 13.018 24.402 1.00 92.12 424 ALA A N 1
ATOM 3159 C CA . ALA A 1 424 ? -8.949 11.576 24.152 1.00 92.12 424 ALA A CA 1
ATOM 3160 C C . ALA A 1 424 ? -10.281 10.863 24.454 1.00 92.12 424 ALA A C 1
ATOM 3162 O O . ALA A 1 424 ? -10.515 9.764 23.954 1.00 92.12 424 ALA A O 1
ATOM 3163 N N . LEU A 1 425 ? -11.165 11.479 25.247 1.00 94.81 425 LEU A N 1
ATOM 3164 C CA . LEU A 1 425 ? -12.470 10.931 25.619 1.00 94.81 425 LEU A CA 1
ATOM 3165 C C . LEU A 1 425 ? -13.644 11.709 25.007 1.00 94.81 425 LEU A C 1
ATOM 3167 O O . LEU A 1 425 ? -14.796 11.475 25.393 1.00 94.81 425 LEU A O 1
ATOM 3171 N N . CYS A 1 426 ? -13.373 12.604 24.052 1.00 95.12 426 CYS A N 1
ATOM 3172 C CA . CYS A 1 426 ? -14.394 13.330 23.310 1.00 95.12 426 CYS A CA 1
ATOM 3173 C C . CYS A 1 426 ? -14.677 12.687 21.950 1.00 95.12 426 CYS A C 1
ATOM 3175 O O . CYS A 1 426 ? -13.784 12.500 21.120 1.00 95.12 426 CYS A O 1
ATOM 3177 N N . THR A 1 427 ? -15.952 12.379 21.729 1.00 95.00 427 THR A N 1
ATOM 3178 C CA . THR A 1 427 ? -16.507 11.957 20.444 1.00 95.00 427 THR A CA 1
ATOM 3179 C C . THR A 1 427 ? -17.281 13.110 19.825 1.00 95.00 427 THR A C 1
ATOM 3181 O O . THR A 1 427 ? -18.160 13.689 20.464 1.00 95.00 427 THR A O 1
ATOM 3184 N N . GLU A 1 428 ? -16.987 13.413 18.568 1.00 93.12 428 GLU A N 1
ATOM 3185 C CA . GLU A 1 428 ? -17.778 14.354 17.785 1.00 93.12 428 GLU A CA 1
ATOM 3186 C C . GLU A 1 428 ? -19.021 13.623 17.222 1.00 93.12 428 GLU A C 1
ATOM 3188 O O . GLU A 1 428 ? -18.924 12.516 16.681 1.00 93.12 428 GLU A O 1
ATOM 3193 N N . ILE A 1 429 ? -20.212 14.194 17.433 1.00 92.38 429 ILE A N 1
ATOM 3194 C CA . ILE A 1 429 ? -21.503 13.540 17.169 1.00 92.38 429 ILE A CA 1
ATOM 3195 C C . ILE A 1 429 ? -21.760 13.345 15.673 1.00 92.38 429 ILE A C 1
ATOM 3197 O O . ILE A 1 429 ? -22.354 12.327 15.296 1.00 92.38 429 ILE A O 1
ATOM 3201 N N . SER A 1 430 ? -21.324 14.263 14.811 1.00 87.75 430 SER A N 1
ATOM 3202 C CA . SER A 1 430 ? -21.453 14.104 13.362 1.00 87.75 430 SER A CA 1
ATOM 3203 C C . SER A 1 430 ? -20.655 12.888 12.870 1.00 87.75 430 SER A C 1
ATOM 3205 O O . SER A 1 430 ? -21.186 12.094 12.095 1.00 87.75 430 SER A O 1
ATOM 3207 N N . SER A 1 431 ? -19.459 12.635 13.414 1.00 87.81 431 SER A N 1
ATOM 3208 C CA . SER A 1 431 ? -18.642 11.455 13.109 1.00 87.81 431 SER A CA 1
ATOM 3209 C C . SER A 1 431 ? -19.303 10.154 13.579 1.00 87.81 431 SER A C 1
ATOM 3211 O O . SER A 1 431 ? -19.398 9.179 12.823 1.00 87.81 431 SER A O 1
ATOM 3213 N N . LEU A 1 432 ? -19.879 10.154 14.786 1.00 91.25 432 LEU A N 1
ATOM 3214 C CA . LEU A 1 432 ? -20.674 9.027 15.279 1.00 91.25 432 LEU A CA 1
ATOM 3215 C C . LEU A 1 432 ? -21.891 8.757 14.384 1.00 91.25 432 LEU A C 1
ATOM 3217 O O . LEU A 1 432 ? -22.152 7.617 14.008 1.00 91.25 432 LEU A O 1
ATOM 3221 N N . THR A 1 433 ? -22.625 9.799 14.008 1.00 88.69 433 THR A N 1
ATOM 3222 C CA . THR A 1 433 ? -23.860 9.670 13.224 1.00 88.69 433 THR A CA 1
ATOM 3223 C C . THR A 1 433 ? -23.569 9.262 11.781 1.00 88.69 433 THR A C 1
ATOM 3225 O O . THR A 1 433 ? -24.261 8.416 11.208 1.00 88.69 433 THR A O 1
ATOM 3228 N N . GLN A 1 434 ? -22.533 9.847 11.181 1.00 86.81 434 GLN A N 1
ATOM 3229 C CA . GLN A 1 434 ? -22.188 9.641 9.783 1.00 86.81 434 GLN A CA 1
ATOM 3230 C C . GLN A 1 434 ? -21.391 8.360 9.564 1.00 86.81 434 GLN A C 1
ATOM 3232 O O . GLN A 1 434 ? -21.602 7.714 8.542 1.00 86.81 434 GLN A O 1
ATOM 3237 N N . TYR A 1 435 ? -20.508 7.971 10.484 1.00 87.31 435 TYR A N 1
ATOM 3238 C CA . TYR A 1 435 ? -19.574 6.858 10.283 1.00 87.31 435 TYR A CA 1
ATOM 3239 C C . TYR A 1 435 ? -19.651 5.776 11.367 1.00 87.31 435 TYR A C 1
ATOM 3241 O O . TYR A 1 435 ? -19.012 4.734 11.229 1.00 87.31 435 TYR A O 1
ATOM 3249 N N . GLY A 1 436 ? -20.442 5.970 12.427 1.00 91.94 436 GLY A N 1
ATOM 3250 C CA . GLY A 1 436 ? -20.454 5.065 13.581 1.00 91.94 436 GLY A CA 1
ATOM 3251 C C . GLY A 1 436 ? -19.130 5.075 14.343 1.00 91.94 436 GLY A C 1
ATOM 3252 O O . GLY A 1 436 ? -18.759 4.040 14.900 1.00 91.94 436 GLY A O 1
ATOM 3253 N N . GLN A 1 437 ? -18.406 6.199 14.285 1.00 93.12 437 GLN A N 1
ATOM 3254 C CA . GLN A 1 437 ? -17.087 6.384 14.880 1.00 93.12 437 GLN A CA 1
ATOM 3255 C C . GLN A 1 437 ? -17.187 7.055 16.249 1.00 93.12 437 GLN A C 1
ATOM 3257 O O . GLN A 1 437 ? -17.832 8.091 16.393 1.00 93.12 437 GLN A O 1
ATOM 3262 N N . PHE A 1 438 ? -16.527 6.491 17.257 1.00 95.25 438 PHE A N 1
ATOM 3263 C CA . PHE A 1 438 ? -16.455 7.092 18.589 1.00 95.25 438 PHE A CA 1
ATOM 3264 C C . PHE A 1 438 ? -15.084 6.917 19.224 1.00 95.25 438 PHE A C 1
ATOM 3266 O O . PHE A 1 438 ? -14.391 5.936 18.968 1.00 95.25 438 PHE A O 1
ATOM 3273 N N . ALA A 1 439 ? -14.700 7.881 20.053 1.00 95.56 439 ALA A N 1
ATOM 3274 C CA . ALA A 1 439 ? -13.403 7.911 20.704 1.00 95.56 439 ALA A CA 1
ATOM 3275 C C . ALA A 1 439 ? -13.311 6.896 21.845 1.00 95.56 439 ALA A C 1
ATOM 3277 O O . ALA A 1 439 ? -14.227 6.746 22.663 1.00 95.56 439 ALA A O 1
ATOM 3278 N N . VAL A 1 440 ? -12.150 6.261 21.925 1.00 95.75 440 VAL A N 1
ATOM 3279 C CA . VAL A 1 440 ? -11.723 5.401 23.016 1.00 95.75 440 VAL A CA 1
ATOM 3280 C C . VAL A 1 440 ? -10.329 5.844 23.451 1.00 95.75 440 VAL A C 1
ATOM 3282 O O . VAL A 1 440 ? -9.403 5.949 22.645 1.00 95.75 440 VAL A O 1
ATOM 3285 N N . GLY A 1 441 ? -10.192 6.130 24.741 1.00 94.94 441 GLY A N 1
ATOM 3286 C CA . GLY A 1 441 ? -8.930 6.519 25.352 1.00 94.94 441 GLY A CA 1
ATOM 3287 C C . GLY A 1 441 ? -8.132 5.307 25.827 1.00 94.94 441 GLY A C 1
ATOM 3288 O O . GLY A 1 441 ? -8.705 4.334 26.322 1.00 94.94 441 GLY A O 1
ATOM 3289 N N . LEU A 1 442 ? -6.806 5.390 25.726 1.00 94.50 442 LEU A N 1
ATOM 3290 C CA . LEU A 1 442 ? -5.871 4.367 26.205 1.00 94.50 442 LEU A CA 1
ATOM 3291 C C . LEU A 1 442 ? -4.996 4.891 27.340 1.00 94.50 442 LEU A C 1
ATOM 3293 O O . LEU A 1 442 ? -4.672 6.081 27.402 1.00 94.50 442 LEU A O 1
ATOM 3297 N N . GLY A 1 443 ? -4.585 3.994 28.241 1.00 91.81 443 GLY A N 1
ATOM 3298 C CA . GLY A 1 443 ? -3.716 4.347 29.367 1.00 91.81 443 GLY A CA 1
ATOM 3299 C C . GLY A 1 443 ? -4.343 5.393 30.292 1.00 91.81 443 GLY A C 1
ATOM 3300 O O . GLY A 1 443 ? -3.647 6.280 30.785 1.00 91.81 443 GLY A O 1
ATOM 3301 N N . CYS A 1 444 ? -5.664 5.332 30.467 1.00 92.75 444 CYS A N 1
ATOM 3302 C CA . CYS A 1 444 ? -6.408 6.328 31.221 1.00 92.75 444 CYS A CA 1
ATOM 3303 C C . CYS A 1 444 ? -6.145 6.228 32.726 1.00 92.75 444 CYS A C 1
ATOM 3305 O O . CYS A 1 444 ? -6.125 5.144 33.307 1.00 92.75 444 CYS A O 1
ATOM 3307 N N . THR A 1 445 ? -6.002 7.379 33.378 1.00 87.62 445 THR A N 1
ATOM 3308 C CA . THR A 1 445 ? -5.929 7.497 34.838 1.00 87.62 445 THR A CA 1
ATOM 3309 C C . THR A 1 445 ? -7.035 8.417 35.341 1.00 87.62 445 THR A C 1
ATOM 3311 O O . THR A 1 445 ? -7.393 9.377 34.666 1.00 87.62 445 THR A O 1
ATOM 3314 N N . GLY A 1 446 ? -7.593 8.126 36.519 1.00 83.44 446 GLY A N 1
ATOM 3315 C CA . GLY A 1 446 ? -8.730 8.869 37.078 1.00 83.44 446 GLY A CA 1
ATOM 3316 C C . GLY A 1 446 ? -10.106 8.344 36.641 1.00 83.44 446 GLY A C 1
ATOM 3317 O O . GLY A 1 446 ? -10.230 7.422 35.835 1.00 83.44 446 GLY A O 1
ATOM 3318 N N . GLU A 1 447 ? -11.165 8.930 37.202 1.00 77.31 447 GLU A N 1
ATOM 3319 C CA . GLU A 1 447 ? -12.562 8.528 36.982 1.00 77.31 447 GLU A CA 1
ATOM 3320 C C . GLU A 1 447 ? -13.409 9.686 36.435 1.00 77.31 447 GLU A C 1
ATOM 3322 O O . GLU A 1 447 ? -13.110 10.858 36.674 1.00 77.31 447 GLU A O 1
ATOM 3327 N N . GLY A 1 448 ? -14.480 9.344 35.705 1.00 73.56 448 GLY A N 1
ATOM 3328 C CA . GLY A 1 448 ? -15.415 10.314 35.120 1.00 73.56 448 GLY A CA 1
ATOM 3329 C C . GLY A 1 448 ? -14.738 11.372 34.241 1.00 73.56 448 GLY A C 1
ATOM 3330 O O . GLY A 1 448 ? -13.815 11.053 33.491 1.00 73.56 448 GLY A O 1
ATOM 3331 N N . ASP A 1 449 ? -15.184 12.622 34.390 1.00 66.94 449 ASP A N 1
ATOM 3332 C CA . ASP A 1 449 ? -14.740 13.794 33.616 1.00 66.94 449 ASP A CA 1
ATOM 3333 C C . ASP A 1 449 ? -13.293 14.235 33.905 1.00 66.94 449 ASP A C 1
ATOM 3335 O O . ASP A 1 449 ? -12.749 15.096 33.220 1.00 66.94 449 ASP A O 1
ATOM 3339 N N . LEU A 1 450 ? -12.660 13.673 34.940 1.00 68.50 450 LEU A N 1
ATOM 3340 C CA . LEU A 1 450 ? -11.267 13.961 35.302 1.00 68.50 450 LEU A CA 1
ATOM 3341 C C . LEU A 1 450 ? -10.288 12.940 34.719 1.00 68.50 450 LEU A C 1
ATOM 3343 O O . LEU A 1 450 ? -9.092 13.013 35.004 1.00 68.50 450 LEU A O 1
ATOM 3347 N N . ALA A 1 451 ? -10.787 11.959 33.964 1.00 78.00 451 ALA A N 1
ATOM 3348 C CA . ALA A 1 451 ? -9.940 10.938 33.386 1.00 78.00 451 ALA A CA 1
ATOM 3349 C C . ALA A 1 451 ? -9.034 11.540 32.306 1.00 78.00 451 ALA A C 1
ATOM 3351 O O . ALA A 1 451 ? -9.513 12.100 31.323 1.00 78.00 451 ALA A O 1
ATOM 3352 N N . THR A 1 452 ? -7.725 11.391 32.482 1.00 85.00 452 THR A N 1
ATOM 3353 C CA . THR A 1 452 ? -6.726 11.739 31.470 1.00 85.00 452 THR A CA 1
ATOM 3354 C C . THR A 1 452 ? -6.223 10.461 30.830 1.00 85.00 452 THR A C 1
ATOM 3356 O O . THR A 1 452 ? -5.831 9.526 31.529 1.00 85.00 452 THR A O 1
ATOM 3359 N N . CYS A 1 453 ? -6.253 10.402 29.504 1.00 91.50 453 CYS A N 1
ATOM 3360 C CA . CYS A 1 453 ? -5.749 9.266 28.743 1.00 91.50 453 CYS A CA 1
ATOM 3361 C C . CYS A 1 453 ? -4.470 9.659 28.023 1.00 91.50 453 CYS A C 1
ATOM 3363 O O . CYS A 1 453 ? -4.273 10.821 27.675 1.00 91.50 453 CYS A O 1
ATOM 3365 N N . LYS A 1 454 ? -3.589 8.679 27.842 1.00 90.50 454 LYS A N 1
ATOM 3366 C CA . LYS A 1 454 ? -2.324 8.879 27.146 1.00 90.50 454 LYS A CA 1
ATOM 3367 C C . LYS A 1 454 ? -2.536 9.014 25.646 1.00 90.50 454 LYS A C 1
ATOM 3369 O O . LYS A 1 454 ? -1.866 9.838 25.047 1.00 90.50 454 LYS A O 1
ATOM 3374 N N . ALA A 1 455 ? -3.444 8.229 25.071 1.00 91.38 455 ALA A N 1
ATOM 3375 C CA . ALA A 1 455 ? -3.678 8.187 23.632 1.00 91.38 455 ALA A CA 1
ATOM 3376 C C . ALA A 1 455 ? -5.171 8.084 23.297 1.00 91.38 455 ALA A C 1
ATOM 3378 O O . ALA A 1 455 ? -5.982 7.714 24.156 1.00 91.38 455 ALA A O 1
ATOM 3379 N N . LYS A 1 456 ? -5.512 8.396 22.043 1.00 92.31 456 LYS A N 1
ATOM 3380 C CA . LYS A 1 456 ? -6.868 8.363 21.483 1.00 92.31 456 LYS A CA 1
ATOM 3381 C C . LYS A 1 456 ? -6.898 7.483 20.236 1.00 92.31 456 LYS A C 1
ATOM 3383 O O . LYS A 1 456 ? -6.097 7.675 19.331 1.00 92.31 456 LYS A O 1
ATOM 3388 N N . VAL A 1 457 ? -7.861 6.570 20.171 1.00 94.19 457 VAL A N 1
ATOM 3389 C CA . VAL A 1 457 ? -8.198 5.786 18.971 1.00 94.19 457 VAL A CA 1
ATOM 3390 C C . VAL A 1 457 ? -9.707 5.870 18.769 1.00 94.19 457 VAL A C 1
ATOM 3392 O O . VAL A 1 457 ? -10.451 6.033 19.735 1.00 94.19 457 VAL A O 1
ATOM 3395 N N . TYR A 1 458 ? -10.189 5.767 17.536 1.00 95.06 458 TYR A N 1
ATOM 3396 C CA . TYR A 1 458 ? -11.623 5.660 17.270 1.00 95.06 458 TYR A CA 1
ATOM 3397 C C . TYR A 1 458 ? -12.027 4.210 17.036 1.00 95.06 458 TYR A C 1
ATOM 3399 O O . TYR A 1 458 ? -11.289 3.446 16.427 1.00 95.06 458 TYR A O 1
ATOM 3407 N N . LEU A 1 459 ? -13.226 3.828 17.464 1.00 95.31 459 LEU A N 1
ATOM 3408 C CA . LEU A 1 459 ? -13.855 2.586 17.023 1.00 95.31 459 LEU A CA 1
ATOM 3409 C C . LEU A 1 459 ? -14.900 2.900 15.964 1.00 95.31 459 LEU A C 1
ATOM 3411 O O . LEU A 1 459 ? -15.771 3.731 16.211 1.00 95.31 459 LEU A O 1
ATOM 3415 N N . ALA A 1 460 ? -14.836 2.232 14.812 1.00 93.56 460 ALA A N 1
ATOM 3416 C CA . ALA A 1 460 ? -15.838 2.339 13.754 1.00 93.56 460 ALA A CA 1
ATOM 3417 C C . ALA A 1 460 ? -16.717 1.091 13.732 1.00 93.56 460 ALA A C 1
ATOM 3419 O O . ALA A 1 460 ? -16.239 -0.015 13.508 1.00 93.56 460 ALA A O 1
ATOM 3420 N N . THR A 1 461 ? -18.018 1.268 13.945 1.00 92.12 461 THR A N 1
ATOM 3421 C CA . THR A 1 461 ? -18.951 0.137 14.096 1.00 92.12 461 THR A CA 1
ATOM 3422 C C . THR A 1 461 ? -20.004 0.056 12.996 1.00 92.12 461 THR A C 1
ATOM 3424 O O . THR A 1 461 ? -20.701 -0.949 12.886 1.00 92.12 461 THR A O 1
ATOM 3427 N N . ARG A 1 462 ? -20.154 1.082 12.153 1.00 89.12 462 ARG A N 1
ATOM 3428 C CA . ARG A 1 462 ? -21.270 1.139 11.196 1.00 89.12 462 ARG A CA 1
ATOM 3429 C C . ARG A 1 462 ? -21.206 0.043 10.134 1.00 89.12 462 ARG A C 1
ATOM 3431 O O . ARG A 1 462 ? -22.220 -0.602 9.852 1.00 89.12 462 ARG A O 1
ATOM 3438 N N . ASP A 1 463 ? -20.030 -0.158 9.553 1.00 84.56 463 ASP A N 1
ATOM 3439 C CA . ASP A 1 463 ? -19.862 -1.039 8.399 1.00 84.56 463 ASP A CA 1
ATOM 3440 C C . ASP A 1 463 ? -19.858 -2.521 8.808 1.00 84.56 463 ASP A C 1
ATOM 3442 O O . ASP A 1 463 ? -20.374 -3.357 8.063 1.00 84.56 463 ASP A O 1
ATOM 3446 N N . THR A 1 464 ? -19.396 -2.848 10.018 1.00 82.75 464 THR A N 1
ATOM 3447 C CA . THR A 1 464 ? -19.356 -4.221 10.547 1.00 82.75 464 THR A CA 1
ATOM 3448 C C . THR A 1 464 ? -20.543 -4.566 11.440 1.00 82.75 464 THR A C 1
ATOM 3450 O O . THR A 1 464 ? -21.166 -5.617 11.279 1.00 82.75 464 THR A O 1
ATOM 3453 N N . LEU A 1 465 ? -20.918 -3.671 12.355 1.00 84.31 465 LEU A N 1
ATOM 3454 C CA . LEU A 1 465 ? -21.917 -3.924 13.390 1.00 84.31 465 LEU A CA 1
ATOM 3455 C C . LEU A 1 465 ? -23.293 -3.338 13.081 1.00 84.31 465 LEU A C 1
ATOM 3457 O O . LEU A 1 465 ? -24.192 -3.542 13.882 1.00 84.31 465 LEU A O 1
ATOM 3461 N N . GLY A 1 466 ? -23.522 -2.659 11.951 1.00 68.38 466 GLY A N 1
ATOM 3462 C CA . GLY A 1 466 ? -24.716 -1.827 11.694 1.00 68.38 466 GLY A CA 1
ATOM 3463 C C . GLY A 1 466 ? -26.118 -2.429 11.943 1.00 68.38 466 GLY A C 1
ATOM 3464 O O . GLY A 1 466 ? -27.101 -1.694 11.929 1.00 68.38 466 GLY A O 1
ATOM 3465 N N . LYS A 1 467 ? -26.254 -3.742 12.184 1.00 64.19 467 LYS A N 1
ATOM 3466 C CA . LYS A 1 467 ? -27.507 -4.412 12.602 1.00 64.19 467 LYS A CA 1
ATOM 3467 C C . LYS A 1 467 ? -27.503 -4.972 14.030 1.00 64.19 467 LYS A C 1
ATOM 3469 O O . LYS A 1 467 ? -28.540 -5.447 14.481 1.00 64.19 467 LYS A O 1
ATOM 3474 N N . SER A 1 468 ? -26.363 -4.977 14.712 1.00 71.69 468 SER A N 1
ATOM 3475 C CA . SER A 1 468 ? -26.187 -5.567 16.041 1.00 71.69 468 SER A CA 1
ATOM 3476 C C . SER A 1 468 ? -26.857 -4.746 17.146 1.00 71.69 468 SER A C 1
ATOM 3478 O O . SER A 1 468 ? -27.140 -5.291 18.208 1.00 71.69 468 SER A O 1
ATOM 3480 N N . GLY A 1 469 ? -27.153 -3.468 16.877 1.00 73.06 469 GLY A N 1
ATOM 3481 C CA . GLY A 1 469 ? -27.813 -2.569 17.822 1.00 73.06 469 GLY A CA 1
ATOM 3482 C C . GLY A 1 469 ? -26.890 -2.036 18.917 1.00 73.06 469 GLY A C 1
ATOM 3483 O O . GLY A 1 469 ? -27.395 -1.628 19.954 1.00 73.06 469 GLY A O 1
ATOM 3484 N N . TYR A 1 470 ? -25.567 -2.055 18.713 1.00 88.19 470 TYR A N 1
ATOM 3485 C CA . TYR A 1 470 ? -24.630 -1.439 19.652 1.00 88.19 470 TYR A CA 1
ATOM 3486 C C . TYR A 1 470 ? -24.845 0.078 19.710 1.00 88.19 470 TYR A C 1
ATOM 3488 O O . TYR A 1 470 ? -24.519 0.784 18.754 1.00 88.19 470 TYR A O 1
ATOM 3496 N N . ASP A 1 471 ? -25.390 0.572 20.820 1.00 90.81 471 ASP A N 1
ATOM 3497 C CA . ASP A 1 471 ? -25.535 2.002 21.078 1.00 90.81 471 ASP A CA 1
ATOM 3498 C C . ASP A 1 471 ? -24.444 2.470 22.042 1.00 90.81 471 ASP A C 1
ATOM 3500 O O . ASP A 1 471 ? -24.545 2.317 23.259 1.00 90.81 471 ASP A O 1
ATOM 3504 N N . VAL A 1 472 ? -23.391 3.084 21.499 1.00 92.75 472 VAL A N 1
ATOM 3505 C CA . VAL A 1 472 ? -22.291 3.628 22.310 1.00 92.75 472 VAL A CA 1
ATOM 3506 C C . VAL A 1 472 ? -22.774 4.641 23.357 1.00 92.75 472 VAL A C 1
ATOM 3508 O O . VAL A 1 472 ? -22.138 4.810 24.398 1.00 92.75 472 VAL A O 1
ATOM 3511 N N . MET A 1 473 ? -23.916 5.299 23.135 1.00 93.12 473 MET A N 1
ATOM 3512 C CA . MET A 1 473 ? -24.461 6.275 24.076 1.00 93.12 473 MET A CA 1
ATOM 3513 C C . MET A 1 473 ? -24.970 5.625 25.367 1.00 93.12 473 MET A C 1
ATOM 3515 O O . MET A 1 473 ? -25.071 6.321 26.380 1.00 93.12 473 MET A O 1
ATOM 3519 N N . GLU A 1 474 ? -25.250 4.320 25.359 1.00 94.12 474 GLU A N 1
ATOM 3520 C CA . GLU A 1 474 ? -25.574 3.536 26.557 1.00 94.12 474 GLU A CA 1
ATOM 3521 C C . GLU A 1 474 ? -24.313 3.082 27.320 1.00 94.12 474 GLU A C 1
ATOM 3523 O O . GLU A 1 474 ? -24.398 2.754 28.502 1.00 94.12 474 GLU A O 1
ATOM 3528 N N . HIS A 1 475 ? -23.139 3.150 26.680 1.00 93.50 475 HIS A N 1
ATOM 3529 C CA . HIS A 1 475 ? -21.848 2.654 27.179 1.00 93.50 475 HIS A CA 1
ATOM 3530 C C . HIS A 1 475 ? -20.828 3.778 27.474 1.00 93.50 475 HIS A C 1
ATOM 3532 O O . HIS A 1 475 ? -19.616 3.562 27.527 1.00 93.50 475 HIS A O 1
ATOM 3538 N N . LYS A 1 476 ? -21.291 5.020 27.661 1.00 93.50 476 LYS A N 1
ATOM 3539 C CA . LYS A 1 476 ? -20.414 6.185 27.886 1.00 93.50 476 LYS A CA 1
ATOM 3540 C C . LYS A 1 476 ? -19.531 6.018 29.117 1.00 93.50 476 LYS A C 1
ATOM 3542 O O . LYS A 1 476 ? -20.026 5.762 30.213 1.00 93.50 476 LYS A O 1
ATOM 3547 N N . GLY A 1 477 ? -18.233 6.262 28.954 1.00 92.19 477 GLY A N 1
ATOM 3548 C CA . GLY A 1 477 ? -17.271 6.164 30.053 1.00 92.19 477 GLY A CA 1
ATOM 3549 C C . GLY A 1 477 ? -16.964 4.734 30.504 1.00 92.19 477 GLY A C 1
ATOM 3550 O O . GLY A 1 477 ? -16.187 4.577 31.449 1.00 92.19 477 GLY A O 1
ATOM 3551 N N . GLU A 1 478 ? -17.556 3.716 29.869 1.00 93.88 478 GLU A N 1
ATOM 3552 C CA . GLU A 1 478 ? -17.322 2.316 30.206 1.00 93.88 478 GLU A CA 1
ATOM 3553 C C . GLU A 1 478 ? -15.864 1.923 29.954 1.00 93.88 478 GLU A C 1
ATOM 3555 O O . GLU A 1 478 ? -15.228 2.346 28.985 1.00 93.88 478 GLU A O 1
ATOM 3560 N N . GLN A 1 479 ? -15.339 1.101 30.861 1.00 93.12 479 GLN A N 1
ATOM 3561 C CA . GLN A 1 479 ? -14.020 0.505 30.750 1.00 93.12 479 GLN A CA 1
ATOM 3562 C C . GLN A 1 479 ? -14.136 -0.838 30.030 1.00 93.12 479 GLN A C 1
ATOM 3564 O O . GLN A 1 479 ? -14.741 -1.777 30.542 1.00 93.12 479 GLN A O 1
ATOM 3569 N N . LEU A 1 480 ? -13.508 -0.940 28.867 1.00 93.69 480 LEU A N 1
ATOM 3570 C CA . LEU A 1 480 ? -13.408 -2.160 28.083 1.00 93.69 480 LEU A CA 1
ATOM 3571 C C . LEU A 1 480 ? -12.114 -2.880 28.463 1.00 93.69 480 LEU A C 1
ATOM 3573 O O . LEU A 1 480 ? -11.025 -2.308 28.383 1.00 93.69 480 LEU A O 1
ATOM 3577 N N . ALA A 1 481 ? -12.226 -4.141 28.882 1.00 92.56 481 ALA A N 1
ATOM 3578 C CA . ALA A 1 481 ? -11.054 -4.958 29.207 1.00 92.56 481 ALA A CA 1
ATOM 3579 C C . ALA A 1 481 ? -10.187 -5.205 27.964 1.00 92.56 481 ALA A C 1
ATOM 3581 O O . ALA A 1 481 ? -8.962 -5.100 28.023 1.00 92.56 481 ALA A O 1
ATOM 3582 N N . CYS A 1 482 ? -10.846 -5.492 26.839 1.00 93.62 482 CYS A N 1
ATOM 3583 C CA . CYS A 1 482 ? -10.204 -5.663 25.551 1.00 93.62 482 CYS A CA 1
ATOM 3584 C C . CYS A 1 482 ? -11.086 -5.163 24.410 1.00 93.62 482 CYS A C 1
ATOM 3586 O O . CYS A 1 482 ? -12.306 -5.351 24.441 1.00 93.62 482 CYS A O 1
ATOM 3588 N N . VAL A 1 483 ? -10.459 -4.587 23.389 1.00 95.00 483 VAL A N 1
ATOM 3589 C CA . VAL A 1 483 ? -11.078 -4.317 22.091 1.00 95.00 483 VAL A CA 1
ATOM 3590 C C . VAL A 1 483 ? -10.219 -4.939 21.009 1.00 95.00 483 VAL A C 1
ATOM 3592 O O . VAL A 1 483 ? -9.018 -4.716 21.012 1.00 95.00 483 VAL A O 1
ATOM 3595 N N . ASN A 1 484 ? -10.813 -5.689 20.088 1.00 94.00 484 ASN A N 1
ATOM 3596 C CA . ASN A 1 484 ? -10.123 -6.222 18.917 1.00 94.00 484 ASN A CA 1
ATOM 3597 C C . ASN A 1 484 ? -10.707 -5.608 17.641 1.00 94.00 484 ASN A C 1
ATOM 3599 O O . ASN A 1 484 ? -11.838 -5.125 17.624 1.00 94.00 484 ASN A O 1
ATOM 3603 N N . GLY A 1 485 ? -9.955 -5.646 16.551 1.00 94.75 485 GLY A N 1
ATOM 3604 C CA . GLY A 1 485 ? -10.473 -5.248 15.248 1.00 94.75 485 GLY A CA 1
ATOM 3605 C C . GLY A 1 485 ? -9.367 -4.964 14.256 1.00 94.75 485 GLY A C 1
ATOM 3606 O O . GLY A 1 485 ? -8.190 -5.167 14.546 1.00 94.75 485 GLY A O 1
ATOM 3607 N N . HIS A 1 486 ? -9.752 -4.510 13.073 1.00 95.75 486 HIS A N 1
ATOM 3608 C CA . HIS A 1 486 ? -8.808 -4.157 12.023 1.00 95.75 486 HIS A CA 1
ATOM 3609 C C . HIS A 1 486 ? -8.418 -2.695 12.123 1.00 95.75 486 HIS A C 1
ATOM 3611 O O . HIS A 1 486 ? -9.289 -1.829 12.202 1.00 95.75 486 HIS A O 1
ATOM 3617 N N . LEU A 1 487 ? -7.117 -2.422 12.111 1.00 95.19 487 LEU A N 1
ATOM 3618 C CA . LEU A 1 487 ? -6.617 -1.057 12.138 1.00 95.19 487 LEU A CA 1
ATOM 3619 C C . LEU A 1 487 ? -6.811 -0.381 10.776 1.00 95.19 487 LEU A C 1
ATOM 3621 O O . LEU A 1 487 ? -6.616 -0.975 9.713 1.00 95.19 487 LEU A O 1
ATOM 3625 N N . ARG A 1 488 ? -7.183 0.890 10.807 1.00 90.69 488 ARG A N 1
ATOM 3626 C CA . ARG A 1 488 ? -7.233 1.784 9.656 1.00 90.69 488 ARG A CA 1
ATOM 3627 C C . ARG A 1 488 ? -6.727 3.143 10.083 1.00 90.69 488 ARG A C 1
ATOM 3629 O O . ARG A 1 488 ? -6.951 3.566 11.216 1.00 90.69 488 ARG A O 1
ATOM 3636 N N . GLN A 1 489 ? -6.138 3.854 9.151 1.00 85.06 489 GLN A N 1
ATOM 3637 C CA . GLN A 1 489 ? -5.887 5.267 9.290 1.00 85.06 489 GLN A CA 1
ATOM 3638 C C . GLN A 1 489 ? -7.020 6.037 8.623 1.00 85.06 489 GLN A C 1
ATOM 3640 O O . GLN A 1 489 ? -7.672 5.582 7.683 1.00 85.06 489 GLN A O 1
ATOM 3645 N N . THR A 1 490 ? -7.281 7.236 9.103 1.00 75.81 490 THR A N 1
ATOM 3646 C CA . THR A 1 490 ? -7.888 8.260 8.272 1.00 75.81 490 THR A CA 1
ATOM 3647 C C . THR A 1 490 ? -7.037 9.496 8.388 1.00 75.81 490 THR A C 1
ATOM 3649 O O . THR A 1 490 ? -6.673 9.920 9.483 1.00 75.81 490 THR A O 1
ATOM 3652 N N . GLN A 1 491 ? -6.700 10.067 7.245 1.00 63.09 491 GLN A N 1
ATOM 3653 C CA . GLN A 1 491 ? -6.059 11.356 7.192 1.00 63.09 491 GLN A CA 1
ATOM 3654 C C . GLN A 1 491 ? -7.128 12.450 7.324 1.00 63.09 491 GLN A C 1
ATOM 3656 O O . GLN A 1 491 ? -7.937 12.628 6.405 1.00 63.09 491 GLN A O 1
ATOM 3661 N N . PRO A 1 492 ? -7.173 13.201 8.435 1.00 50.81 492 PRO A N 1
ATOM 3662 C CA . PRO A 1 492 ? -7.940 14.431 8.450 1.00 50.81 492 PRO A CA 1
ATOM 3663 C C . PRO A 1 492 ? -7.271 15.476 7.535 1.00 50.81 492 PRO A C 1
ATOM 3665 O O . PRO A 1 492 ? -6.111 15.348 7.128 1.00 50.81 492 PRO A O 1
ATOM 3668 N N . GLY A 1 493 ? -8.026 16.510 7.153 1.00 45.84 493 GLY A N 1
ATOM 3669 C CA . GLY A 1 493 ? -7.510 17.621 6.347 1.00 45.84 493 GLY A CA 1
ATOM 3670 C C . GLY A 1 493 ? -6.250 18.260 6.953 1.00 45.84 493 GLY A C 1
ATOM 3671 O O . GLY A 1 493 ? -5.939 18.067 8.120 1.00 45.84 493 GLY A O 1
ATOM 3672 N N . ALA A 1 494 ? -5.499 19.010 6.141 1.00 41.53 494 ALA A N 1
ATOM 3673 C CA . ALA A 1 494 ? -4.174 19.539 6.484 1.00 41.53 494 ALA A CA 1
ATOM 3674 C C . ALA A 1 494 ? -4.053 20.097 7.924 1.00 41.53 494 ALA A C 1
ATOM 3676 O O . ALA A 1 494 ? -4.670 21.113 8.240 1.00 41.53 494 ALA A O 1
ATOM 3677 N N . GLY A 1 495 ? -3.193 19.477 8.746 1.00 46.47 495 GLY A N 1
ATOM 3678 C CA . GLY A 1 495 ? -2.741 20.019 10.036 1.00 46.47 495 GLY A CA 1
ATOM 3679 C C . GLY A 1 495 ? -3.189 19.281 11.302 1.00 46.47 495 GLY A C 1
ATOM 3680 O O . GLY A 1 495 ? -2.862 19.755 12.383 1.00 46.47 495 GLY A O 1
ATOM 3681 N N . VAL A 1 496 ? -3.901 18.159 11.190 1.00 52.72 496 VAL A N 1
ATOM 3682 C CA . VAL A 1 496 ? -4.274 17.305 12.333 1.00 52.72 496 VAL A CA 1
ATOM 3683 C C . VAL A 1 496 ? -3.538 15.970 12.257 1.00 52.72 496 VAL A C 1
ATOM 3685 O O . VAL A 1 496 ? -3.326 15.447 11.160 1.00 52.72 496 VAL A O 1
ATOM 3688 N N . ASP A 1 497 ? -3.144 15.455 13.423 1.00 60.72 497 ASP A N 1
ATOM 3689 C CA . ASP A 1 497 ? -2.488 14.155 13.567 1.00 60.72 497 ASP A CA 1
ATOM 3690 C C . ASP A 1 497 ? -3.346 13.047 12.943 1.00 60.72 497 ASP A C 1
ATOM 3692 O O . ASP A 1 497 ? -4.581 13.120 12.916 1.00 60.72 497 ASP A O 1
ATOM 3696 N N . SER A 1 498 ? -2.690 12.013 12.422 1.00 66.69 498 SER A N 1
ATOM 3697 C CA . SER A 1 498 ? -3.372 10.872 11.818 1.00 66.69 498 SER A CA 1
ATOM 3698 C C . SER A 1 498 ? -4.350 10.221 12.789 1.00 66.69 498 SER A C 1
ATOM 3700 O O . SER A 1 498 ? -4.006 9.880 13.921 1.00 66.69 498 SER A O 1
ATOM 3702 N N . ILE A 1 499 ? -5.590 10.041 12.331 1.00 81.56 499 ILE A N 1
ATOM 3703 C CA . ILE A 1 499 ? -6.656 9.463 13.138 1.00 81.56 499 ILE A CA 1
ATOM 3704 C C . ILE A 1 499 ? -6.656 7.956 12.918 1.00 81.56 499 ILE A C 1
ATOM 3706 O O . ILE A 1 499 ? -7.027 7.479 11.846 1.00 81.56 499 ILE A O 1
ATOM 3710 N N . TRP A 1 500 ? -6.287 7.207 13.952 1.00 89.94 500 TRP A N 1
ATOM 3711 C CA . TRP A 1 500 ? -6.352 5.750 13.938 1.00 89.94 500 TRP A CA 1
ATOM 3712 C C . TRP A 1 500 ? -7.742 5.261 14.333 1.00 89.94 500 TRP A C 1
ATOM 3714 O O . TRP A 1 500 ? -8.345 5.728 15.304 1.00 89.94 500 TRP A O 1
ATOM 3724 N N . ILE A 1 501 ? -8.242 4.305 13.562 1.00 93.69 501 ILE A N 1
ATOM 3725 C CA . ILE A 1 501 ? -9.556 3.700 13.702 1.00 93.69 501 ILE A CA 1
ATOM 3726 C C . ILE A 1 501 ? -9.375 2.195 13.820 1.00 93.69 501 ILE A C 1
ATOM 3728 O O . ILE A 1 501 ? -8.680 1.585 13.017 1.00 93.69 501 ILE A O 1
ATOM 3732 N N . ILE A 1 502 ? -10.050 1.579 14.779 1.00 95.62 502 ILE A N 1
ATOM 3733 C CA . ILE A 1 502 ? -10.192 0.130 14.854 1.00 95.62 502 ILE A CA 1
ATOM 3734 C C . ILE A 1 502 ? -11.616 -0.222 14.454 1.00 95.62 502 ILE A C 1
ATOM 3736 O O . ILE A 1 502 ? -12.584 0.324 14.983 1.00 95.62 502 ILE A O 1
ATOM 3740 N N . GLU A 1 503 ? -11.742 -1.127 13.496 1.00 94.81 503 GLU A N 1
ATOM 3741 C CA . GLU A 1 503 ? -13.013 -1.629 12.989 1.00 94.81 503 GLU A CA 1
ATOM 3742 C C . GLU A 1 503 ? -13.256 -3.037 13.568 1.00 94.81 503 GLU A C 1
ATOM 3744 O O . GLU A 1 503 ? -12.625 -4.001 13.121 1.00 94.81 503 GLU A O 1
ATOM 3749 N N . PRO A 1 504 ? -14.114 -3.193 14.599 1.00 94.00 504 PRO A N 1
ATOM 3750 C CA . PRO A 1 504 ? -14.398 -4.493 15.207 1.00 94.00 504 PRO A CA 1
ATOM 3751 C C . PRO A 1 504 ? -15.134 -5.397 14.220 1.00 94.00 504 PRO A C 1
ATOM 3753 O O . PRO A 1 504 ? -15.984 -4.920 13.469 1.00 94.00 504 PRO A O 1
ATOM 3756 N N . ARG A 1 505 ? -14.877 -6.708 14.235 1.00 90.50 505 ARG A N 1
ATOM 3757 C CA . ARG A 1 505 ? -15.492 -7.656 13.284 1.00 90.50 505 ARG A CA 1
ATOM 3758 C C . ARG A 1 505 ? -16.915 -8.024 13.691 1.00 90.50 505 ARG A C 1
ATOM 3760 O O . ARG A 1 505 ? -17.784 -8.199 12.839 1.00 90.50 505 ARG A O 1
ATOM 3767 N N . ASP A 1 506 ? -17.144 -8.154 14.993 1.00 89.81 506 ASP A N 1
ATOM 3768 C CA . ASP A 1 506 ? -18.446 -8.413 15.600 1.00 89.81 506 ASP A CA 1
ATOM 3769 C C . ASP A 1 506 ? -18.511 -7.845 17.036 1.00 89.81 506 ASP A C 1
ATOM 3771 O O . ASP A 1 506 ? -17.579 -7.198 17.507 1.00 89.81 506 ASP A O 1
ATOM 3775 N N . LEU A 1 507 ? -19.630 -8.043 17.742 1.00 89.94 507 LEU A N 1
ATOM 3776 C CA . LEU A 1 507 ? -19.796 -7.546 19.117 1.00 89.94 507 LEU A CA 1
ATOM 3777 C C . LEU A 1 507 ? -18.819 -8.173 20.121 1.00 89.94 507 LEU A C 1
ATOM 3779 O O . LEU A 1 507 ? -18.538 -7.558 21.143 1.00 89.94 507 LEU A O 1
ATOM 3783 N N . SER A 1 508 ? -18.326 -9.390 19.871 1.00 88.38 508 SER A N 1
ATOM 3784 C CA . SER A 1 508 ? -17.380 -10.047 20.779 1.00 88.38 508 SER A CA 1
ATOM 3785 C C . SER A 1 508 ? -16.014 -9.362 20.780 1.00 88.38 508 SER A C 1
ATOM 3787 O O . SER A 1 508 ? -15.295 -9.411 21.779 1.00 88.38 508 SER A O 1
ATOM 3789 N N . ASP A 1 509 ? -15.700 -8.626 19.718 1.00 91.19 509 ASP A N 1
ATOM 3790 C CA . ASP A 1 509 ? -14.508 -7.796 19.654 1.00 91.19 509 ASP A CA 1
ATOM 3791 C C . ASP A 1 509 ? -14.595 -6.543 20.550 1.00 91.19 509 ASP A C 1
ATOM 3793 O O . ASP A 1 509 ? -13.581 -5.877 20.732 1.00 91.19 509 ASP A O 1
ATOM 3797 N N . ILE A 1 510 ? -15.748 -6.229 21.160 1.00 92.06 510 ILE A N 1
ATOM 3798 C CA . ILE A 1 510 ? -15.916 -5.100 22.088 1.00 92.06 510 ILE A CA 1
ATOM 3799 C C . ILE A 1 510 ? -16.175 -5.625 23.509 1.00 92.06 510 ILE A C 1
ATOM 3801 O O . ILE A 1 510 ? -17.253 -6.121 23.827 1.00 92.06 510 ILE A O 1
ATOM 3805 N N . GLY A 1 511 ? -15.184 -5.505 24.395 1.00 79.81 511 GLY A N 1
ATOM 3806 C CA . GLY A 1 511 ? -15.354 -5.662 25.845 1.00 79.81 511 GLY A CA 1
ATOM 3807 C C . GLY A 1 511 ? -15.483 -7.093 26.384 1.00 79.81 511 GLY A C 1
ATOM 3808 O O . GLY A 1 511 ? -15.640 -7.255 27.593 1.00 79.81 511 GLY A O 1
ATOM 3809 N N . SER A 1 512 ? -15.413 -8.140 25.552 1.00 60.16 512 SER A N 1
ATOM 3810 C CA . SER A 1 512 ? -15.893 -9.477 25.953 1.00 60.16 512 SER A CA 1
ATOM 3811 C C . SER A 1 512 ? -14.849 -10.512 26.425 1.00 60.16 512 SER A C 1
ATOM 3813 O O . SER A 1 512 ? -15.204 -11.676 26.624 1.00 60.16 512 SER A O 1
ATOM 3815 N N . GLY A 1 513 ? -13.588 -10.143 26.698 1.00 65.88 513 GLY A N 1
ATOM 3816 C CA . GLY A 1 513 ? -12.602 -11.133 27.162 1.00 65.88 513 GLY A CA 1
ATOM 3817 C C . GLY A 1 513 ? -11.247 -10.604 27.633 1.00 65.88 513 GLY A C 1
ATOM 3818 O O . GLY A 1 513 ? -10.991 -9.402 27.631 1.00 65.88 513 GLY A O 1
ATOM 3819 N N . GLU A 1 514 ? -10.382 -11.538 28.047 1.00 71.19 514 GLU A N 1
ATOM 3820 C CA . GLU A 1 514 ? -8.953 -11.278 28.256 1.00 71.19 514 GLU A CA 1
ATOM 3821 C C . GLU A 1 514 ? -8.320 -10.892 26.914 1.00 71.19 514 GLU A C 1
ATOM 3823 O O . GLU A 1 514 ? -8.525 -11.582 25.911 1.00 71.19 514 GLU A O 1
ATOM 3828 N N . CYS A 1 515 ? -7.555 -9.798 26.887 1.00 77.12 515 CYS A N 1
ATOM 3829 C CA . CYS A 1 515 ? -6.744 -9.488 25.717 1.00 77.12 515 CYS A CA 1
ATOM 3830 C C . CYS A 1 515 ? -5.714 -10.591 25.452 1.00 77.12 515 CYS A C 1
ATOM 3832 O O . CYS A 1 515 ? -5.300 -11.274 26.396 1.00 77.12 515 CYS A O 1
ATOM 3834 N N . PRO A 1 516 ? -5.278 -10.754 24.188 1.00 70.06 516 PRO A N 1
ATOM 3835 C CA . PRO A 1 516 ? -4.137 -11.602 23.871 1.00 70.06 516 PRO A CA 1
ATOM 3836 C C . PRO A 1 516 ? -2.972 -11.280 24.819 1.00 70.06 516 PRO A C 1
ATOM 3838 O O . PRO A 1 516 ? -2.650 -10.107 25.016 1.00 70.06 516 PRO A O 1
ATOM 3841 N N . GLN A 1 517 ? -2.406 -12.317 25.446 1.00 56.62 517 GLN A N 1
ATOM 3842 C CA . GLN A 1 517 ? -1.200 -12.203 26.273 1.00 56.62 517 GLN A CA 1
ATOM 3843 C C . GLN A 1 517 ? 0.065 -12.181 25.430 1.00 56.62 517 GLN A C 1
ATOM 3845 O O . GLN A 1 517 ? 0.115 -12.949 24.434 1.00 56.62 517 GLN A O 1
#

Foldseek 3Di:
DDDDDDDDDDDDDDPPPPPPPPPPPPPVVQDQFAAKAKEWDPPDALADQVGAAEACALNWDKTKIKMFGAGPVRDGQQPQFFKKAKDKVPWGWDLLQGMWTDHRRITIDMIIIHRDAAWMKIKIWQQLDGCQAPLPDPDPSSPPVAHHPRDPSNPDPDDDDDRRPGSRHMYMYGTRHYHFDALLQQQDHLQLARHGPQAQHKGKHQAAFWFFAFWWQFWTKIFRLPDDPQFSGIATEGCRGTFPPDDGQFTWRMKIAHFHDDLSGTHGYNMWTQTQVQCDIGPPPSPRHDRDDHDDRDDDFDDPDPGGHDAAAEDALCLQVLNPADDPLSSQQNQDDPRDRPPDCRDLVSLVVVLVPDPPVCNVVRNNPSVADSNSCSRQAQHKHKYFFKWAAQAEDALPPVPPLDQDCDDRSVVVVVVQLVQQRYAYVSCCVVFVKGKIAHPWDDADPPIDGSHIAIEGECGQPVPVPDDCNVQHGHTARMAIATWHWGNDPPDDYIHIYGYGNYCCNTRPDHRDD